Protein AF-0000000072951741 (afdb_homodimer)

Sequence (622 aa):
MVAVLEAPSKGRSLWRRIVASVKRFNRSRIDYARLAWPVEWAIFKKGAWWGILFFIITLLIHNWVHNCVYMLAGQYGVYGPYGRPGNPVVDLLFELFGPGPVDWTPAPGDVILYCTIVMGVLYALRPLLFPFPFRTMNILWRWAVVASLATYARLASFIFTILPGPAEHCSEANFNPPTTAGEVFKRIFVSGGCSDLIFSGHMLYVISVTCALFRYSCNKYLKIFVLLLTILQAFLIVASRSHYSVDVVPNDFRTVGKSISSPGVSDDDEEYPRTVPSSGTAKSGKPRKISSVSTRTSPDWVHEFRRTVYNMVAVLEAPSKGRSLWRRIVASVKRFNRSRIDYARLAWPVEWAIFKKGAWWGILFFIITLLIHNWVHNCVYMLAGQYGVYGPYGRPGNPVVDLLFELFGPGPVDWTPAPGDVILYCTIVMGVLYALRPLLFPFPFRTMNILWRWAVVASLATYARLASFIFTILPGPAEHCSEANFNPPTTAGEVFKRIFVSGGCSDLIFSGHMLYVISVTCALFRYSCNKYLKIFVLLLTILQAFLIVASRSHYSVDVVPNDFRTVGKSISSPGVSDDDEEYPRTVPSSGTAKSGKPRKISSVSTRTSPDWVHEFRRTVYN

Organism: Perkinsus marinus (strain ATCC 50983 / TXsc) (NCBI:txid423536)

Radius of gyration: 31.66 Å; Cα contacts (8 Å, |Δi|>4): 665; chains: 2; bounding box: 160×82×64 Å

Secondary structure (DSSP, 8-state):
---------HHHHHHHHHHHHHHHHHHHHHHHHHHHHHHHHHHIIIIIHHHHHHHHHHHHHHHHHHHHHHHHHHHTTSSSS----S---EEHHHHHH-SGGGTTSHHHHHHHHHHHHHHHHHHHTHHHHS--SS-HHHHHHHHHHHHHHHHHHHHHHHTTEEPPP-SGGGSTTT-----SHHHHHH---SS--SS--SS-HHHHHHHHHHHHHHHH---HHHHHHHHHHHHHHHHHHHHTTSS-HHHHS-SSHHHHHHHHHS-SS-------------S------------------S-HHHHHHHHHHH-/---------HHHHHHHHHHHHHHHHHHHHHHHHHHHHHHHHHHIIIIIHHHHHHHHHHHHHHHHHHHHHHHHHHHTTSS-SS---S---EEHHHHHH-SGGGTTSHHHHHHHHHHHHHHHHHHHTHHHHS--SS-HHHHHHHHHHHHHHHHHHHHHHHTTEEPPP-SGGGSTTT-----SHHHHHH---SS--SS--SS-HHHHHHHHHHHHHHHH---HHHHHHHHHHHHHHHHHHHHTTSS-HHHHS-SSHHHHHHHHHS-SS--------------------------------S-HHHHHHHHHHH-

pLDDT: mean 73.88, std 24.36, range [24.59, 97.0]

Foldseek 3Di:
DPPPPPPPDPVVVVVVVVVVVVVVLVVLQVVLLVVQVVVLVVVCVLPLVVLVVLLVVLLLVLLLLLLVLLQVCVVVQQADPPCPDDQPDDFVLCVVLDLVLQPPLVVVLVVLLVVLVVVLLVVLCCVSRDPFPDHSSVLVSLLSNLLSVVSVVLSVVQSVPFGWAQAPCSHPVNRDGDNDSVCSNPDGDPDRGTRSVAADPSLSSLLSSLLSCVVRPPDPVVNVVSVVSSVSSLSSCVSNSRYGNNRNPPPPRVVSNCSSVPPQPPPPCPVPPPCPPDPPDPPPDDPPPPPDPPSPVPRCVVVVVVVVVVD/DPPPPPPPDPVVVVVVVVVVVVVVLVVLQVVLLVVQVVVLVVVCVLPLVVLVVLLVVLLLVLLLLLLVLLQVCVVVQQADPPPPDDQPDDFVLCVVLDLVLQPPLVVVLVVLLVVLVVVLLVVLCCVSRDPFPDHSSVLVSLLSNLLSVVSVVLSVVQSVPFGWAQAPCSHPVNRDGDNDSVCSNPDGDPDRGTRSVAADPSLSRLLSSLLSCVVRPPDPVVNVVSVVSSVSSLSSCVSNSRYGNNRNPPPPRVVSNCSSVPPQPPPPPPCPPPCPPPPDDPPPPDPPDPPDPPCPVPRCVVVVVVVVVVD

Solvent-accessible surface area (backbone atoms only — not comparable to full-atom values): 34061 Å² total; per-residue (Å²): 137,82,80,75,75,71,68,79,58,69,63,60,52,50,50,50,47,49,53,47,49,51,48,51,51,49,48,54,27,50,52,40,26,64,64,39,42,62,58,40,51,51,48,29,73,73,51,28,47,57,26,44,49,51,25,54,52,42,53,51,51,49,39,37,51,46,32,47,44,25,23,48,36,56,75,69,38,37,51,43,92,37,83,43,39,75,82,51,62,43,40,51,61,48,65,69,59,42,76,73,42,37,79,67,26,50,61,60,33,49,51,51,47,51,49,45,51,49,50,40,51,54,59,38,47,37,36,39,52,40,97,51,100,56,55,34,44,58,48,48,17,53,49,25,43,51,53,32,54,53,48,52,53,31,50,62,22,18,68,34,27,38,45,67,44,70,23,73,64,35,29,59,92,53,54,80,55,48,89,47,72,66,44,23,74,66,52,80,73,92,72,86,78,40,30,70,46,45,42,37,63,68,54,51,52,42,50,53,38,44,42,49,46,56,71,73,47,85,55,64,66,59,46,52,51,46,49,50,51,48,55,49,40,48,52,25,38,34,43,26,27,62,39,56,56,43,25,57,51,69,60,53,47,61,36,55,43,45,60,69,56,48,69,66,77,59,76,62,74,68,72,61,74,76,66,65,77,66,86,66,84,81,73,82,74,78,81,74,78,77,72,79,73,79,72,77,64,66,59,58,62,60,49,49,54,42,43,62,71,68,94,137,81,80,74,77,73,69,79,57,68,64,59,50,50,50,50,46,50,52,48,50,51,47,49,51,49,50,54,26,49,51,40,26,62,65,38,43,61,58,41,51,50,46,28,75,74,52,28,47,59,27,44,49,49,26,53,50,40,53,50,49,49,38,35,50,46,33,47,43,25,23,48,37,56,76,70,41,38,51,41,89,58,74,49,32,76,80,50,60,42,40,52,62,48,65,70,58,43,77,74,43,38,80,66,26,51,60,60,34,48,50,50,46,51,49,46,51,49,51,41,52,53,57,39,48,36,35,40,52,39,96,51,100,54,55,34,40,59,49,47,17,53,50,24,42,50,52,31,54,52,47,51,54,31,49,62,22,18,69,32,27,38,44,67,43,70,24,75,64,37,30,59,92,52,55,79,55,47,90,47,72,67,43,24,72,67,52,79,74,90,70,84,78,44,31,69,48,45,43,36,65,68,53,50,52,41,49,52,37,46,41,49,46,57,71,75,48,85,54,66,65,60,46,52,50,46,49,51,50,47,54,51,38,48,52,26,38,33,40,26,27,62,38,56,54,44,24,57,50,68,60,53,48,62,37,54,41,44,60,69,55,48,68,67,77,59,77,63,74,68,72,60,74,76,66,64,75,65,85,65,84,83,73,82,72,76,81,77,79,79,72,81,73,79,72,75,63,65,59,57,63,61,50,51,54,44,43,61,70,68,91

Structure (mmCIF, N/CA/C/O backbone):
data_AF-0000000072951741-model_v1
#
loop_
_entity.id
_entity.type
_entity.pdbx_description
1 polymer 'Sphingomyelin synthase-like domain-containing protein'
#
loop_
_atom_site.group_PDB
_atom_site.id
_atom_site.type_symbol
_atom_site.label_atom_id
_atom_site.label_alt_id
_atom_site.label_comp_id
_atom_site.label_asym_id
_atom_site.label_entity_id
_atom_site.label_seq_id
_atom_site.pdbx_PDB_ins_code
_atom_site.Cartn_x
_atom_site.Cartn_y
_atom_site.Cartn_z
_atom_site.occupancy
_atom_site.B_iso_or_equiv
_atom_site.auth_seq_id
_atom_site.auth_comp_id
_atom_site.auth_asym_id
_atom_site.auth_atom_id
_atom_site.pdbx_PDB_model_num
ATOM 1 N N . MET A 1 1 ? -80.875 4.742 26.812 1 29.3 1 MET A N 1
ATOM 2 C CA . MET A 1 1 ? -79.938 4.508 25.734 1 29.3 1 MET A CA 1
ATOM 3 C C . MET A 1 1 ? -78.688 5.383 25.906 1 29.3 1 MET A C 1
ATOM 5 O O . MET A 1 1 ? -78.75 6.59 25.656 1 29.3 1 MET A O 1
ATOM 9 N N . VAL A 1 2 ? -77.812 5.125 26.938 1 36.41 2 VAL A N 1
ATOM 10 C CA . VAL A 1 2 ? -76.562 5.738 27.391 1 36.41 2 VAL A CA 1
ATOM 11 C C . VAL A 1 2 ? -75.5 5.594 26.297 1 36.41 2 VAL A C 1
ATOM 13 O O . VAL A 1 2 ? -75.25 4.48 25.844 1 36.41 2 VAL A O 1
ATOM 16 N N . ALA A 1 3 ? -75.375 6.562 25.344 1 37.75 3 ALA A N 1
ATOM 17 C CA . ALA A 1 3 ? -74.25 6.734 24.406 1 37.75 3 ALA A CA 1
ATOM 18 C C . ALA A 1 3 ? -72.938 6.562 25.109 1 37.75 3 ALA A C 1
ATOM 20 O O . ALA A 1 3 ? -72.562 7.316 26.031 1 37.75 3 ALA A O 1
ATOM 21 N N . VAL A 1 4 ? -72.5 5.336 25.359 1 37.53 4 VAL A N 1
ATOM 22 C CA . VAL A 1 4 ? -71.125 4.973 25.703 1 37.53 4 VAL A CA 1
ATOM 23 C C . VAL A 1 4 ? -70.125 5.676 24.766 1 37.53 4 VAL A C 1
ATOM 25 O O . VAL A 1 4 ? -70.125 5.406 23.562 1 37.53 4 VAL A O 1
ATOM 28 N N . LEU A 1 5 ? -69.875 6.984 24.891 1 37.41 5 LEU A N 1
ATOM 29 C CA . LEU A 1 5 ? -68.688 7.66 24.297 1 37.41 5 LEU A CA 1
ATOM 30 C C . LEU A 1 5 ? -67.438 6.801 24.406 1 37.41 5 LEU A C 1
ATOM 32 O O . LEU A 1 5 ? -67 6.5 25.516 1 37.41 5 LEU A O 1
ATOM 36 N N . GLU A 1 6 ? -67.312 5.77 23.578 1 37.78 6 GLU A N 1
ATOM 37 C CA . GLU A 1 6 ? -66.062 5.078 23.438 1 37.78 6 GLU A CA 1
ATOM 38 C C . GLU A 1 6 ? -64.875 6.066 23.406 1 37.78 6 GLU A C 1
ATOM 40 O O . GLU A 1 6 ? -64.875 6.992 22.594 1 37.78 6 GLU A O 1
ATOM 45 N N . ALA A 1 7 ? -64.312 6.359 24.547 1 43.69 7 ALA A N 1
ATOM 46 C CA . ALA A 1 7 ? -63 7.039 24.656 1 43.69 7 ALA A CA 1
ATOM 47 C C . ALA A 1 7 ? -62.031 6.586 23.562 1 43.69 7 ALA A C 1
ATOM 49 O O . ALA A 1 7 ? -61.906 5.387 23.297 1 43.69 7 ALA A O 1
ATOM 50 N N . PRO A 1 8 ? -61.844 7.352 22.469 1 49.41 8 PRO A N 1
ATOM 51 C CA . PRO A 1 8 ? -60.812 6.934 21.5 1 49.41 8 PRO A CA 1
ATOM 52 C C . PRO A 1 8 ? -59.594 6.305 22.172 1 49.41 8 PRO A C 1
ATOM 54 O O . PRO A 1 8 ? -59.156 6.77 23.219 1 49.41 8 PRO A O 1
ATOM 57 N N . SER A 1 9 ? -59.312 5.027 22.078 1 49.53 9 SER A N 1
ATOM 58 C CA . SER A 1 9 ? -58.312 4.18 22.719 1 49.53 9 SER A CA 1
ATOM 59 C C . SER A 1 9 ? -56.938 4.863 22.75 1 49.53 9 SER A C 1
ATOM 61 O O . SER A 1 9 ? -56.562 5.562 21.812 1 49.53 9 SER A O 1
ATOM 63 N N . LYS A 1 10 ? -56.344 5.086 23.938 1 56.22 10 LYS A N 1
ATOM 64 C CA . LYS A 1 10 ? -55.031 5.598 24.344 1 56.22 10 LYS A CA 1
ATOM 65 C C . LYS A 1 10 ? -53.969 5.246 23.312 1 56.22 10 LYS A C 1
ATOM 67 O O . LYS A 1 10 ? -53.031 6.031 23.078 1 56.22 10 LYS A O 1
ATOM 72 N N . GLY A 1 11 ? -54.062 4.125 22.719 1 55.75 11 GLY A N 1
ATOM 73 C CA . GLY A 1 11 ? -53.062 3.68 21.75 1 55.75 11 GLY A CA 1
ATOM 74 C C . GLY A 1 11 ? -53.031 4.523 20.5 1 55.75 11 GLY A C 1
ATOM 75 O O . GLY A 1 11 ? -51.969 4.809 19.953 1 55.75 11 GLY A O 1
ATOM 76 N N . ARG A 1 12 ? -54.281 4.828 20.078 1 62.25 12 ARG A N 1
ATOM 77 C CA . ARG A 1 12 ? -54.406 5.641 18.859 1 62.25 12 ARG A CA 1
ATOM 78 C C . ARG A 1 12 ? -53.812 7.031 19.078 1 62.25 12 ARG A C 1
ATOM 80 O O . ARG A 1 12 ? -53.219 7.609 18.172 1 62.25 12 ARG A O 1
ATOM 87 N N . SER A 1 13 ? -53.844 7.301 20.438 1 70.69 13 SER A N 1
ATOM 88 C CA . SER A 1 13 ? -53.344 8.641 20.734 1 70.69 13 SER A CA 1
ATOM 89 C C . SER A 1 13 ? -51.812 8.672 20.719 1 70.69 13 SER A C 1
ATOM 91 O O . SER A 1 13 ? -51.219 9.609 20.172 1 70.69 13 SER A O 1
ATOM 93 N N . LEU A 1 14 ? -51.25 7.543 21.156 1 75.44 14 LEU A N 1
ATOM 94 C CA . LEU A 1 14 ? -49.781 7.496 21.172 1 75.44 14 LEU A CA 1
ATOM 95 C C . LEU A 1 14 ? -49.25 7.414 19.75 1 75.44 14 LEU A C 1
ATOM 97 O O . LEU A 1 14 ? -48.25 8.078 19.422 1 75.44 14 LEU A O 1
ATOM 101 N N . TRP A 1 15 ? -49.875 6.547 19 1 80.31 15 TRP A N 1
ATOM 102 C CA . TRP A 1 15 ? -49.469 6.395 17.609 1 80.31 15 TRP A CA 1
ATOM 103 C C . TRP A 1 15 ? -49.625 7.715 16.859 1 80.31 15 TRP A C 1
ATOM 105 O O . TRP A 1 15 ? -48.719 8.094 16.094 1 80.31 15 TRP A O 1
ATOM 115 N N . ARG A 1 16 ? -50.75 8.352 17.078 1 76.69 16 ARG A N 1
ATOM 116 C CA . ARG A 1 16 ? -50.969 9.648 16.438 1 76.69 16 ARG A CA 1
ATOM 117 C C . ARG A 1 16 ? -49.906 10.648 16.875 1 76.69 16 ARG A C 1
ATOM 119 O O . ARG A 1 16 ? -49.438 11.461 16.078 1 76.69 16 ARG A O 1
ATOM 126 N N . ARG A 1 17 ? -49.5 10.5 18.125 1 78.25 17 ARG A N 1
ATOM 127 C CA . ARG A 1 17 ? -48.469 11.391 18.625 1 78.25 17 ARG A CA 1
ATOM 128 C C . ARG A 1 17 ? -47.125 11.07 18 1 78.25 17 ARG A C 1
ATOM 130 O O . ARG A 1 17 ? -46.375 11.977 17.641 1 78.25 17 ARG A O 1
ATOM 137 N N . ILE A 1 18 ? -46.844 9.773 17.875 1 79.06 18 ILE A N 1
ATOM 138 C CA . ILE A 1 18 ? -45.594 9.352 17.25 1 79.06 18 ILE A CA 1
ATOM 139 C C . ILE A 1 18 ? -45.562 9.789 15.789 1 79.06 18 ILE A C 1
ATOM 141 O O . ILE A 1 18 ? -44.562 10.336 15.312 1 79.06 18 ILE A O 1
ATOM 145 N N . VAL A 1 19 ? -46.656 9.508 15.148 1 79.69 19 VAL A N 1
ATOM 146 C CA . VAL A 1 19 ? -46.75 9.883 13.742 1 79.69 19 VAL A CA 1
ATOM 147 C C . VAL A 1 19 ? -46.594 11.398 13.602 1 79.69 19 VAL A C 1
ATOM 149 O O . VAL A 1 19 ? -45.938 11.883 12.695 1 79.69 19 VAL A O 1
ATOM 152 N N . ALA A 1 20 ? -47.219 12.117 14.492 1 76.81 20 ALA A N 1
ATOM 153 C CA . ALA A 1 20 ? -47.125 13.57 14.461 1 76.81 20 ALA A CA 1
ATOM 154 C C . ALA A 1 20 ? -45.719 14.031 14.727 1 76.81 20 ALA A C 1
ATOM 156 O O . ALA A 1 20 ? -45.219 14.984 14.102 1 76.81 20 ALA A O 1
ATOM 157 N N . SER A 1 21 ? -45.062 13.445 15.625 1 75 21 SER A N 1
ATOM 158 C CA . SER A 1 21 ? -43.688 13.773 15.945 1 75 21 SER A CA 1
ATOM 159 C C . SER A 1 21 ? -42.75 13.508 14.758 1 75 21 SER A C 1
ATOM 161 O O . SER A 1 21 ? -41.875 14.312 14.445 1 75 21 SER A O 1
ATOM 163 N N . VAL A 1 22 ? -42.938 12.398 14.133 1 75.88 22 VAL A N 1
ATOM 164 C CA . VAL A 1 22 ? -42.156 12.023 12.953 1 75.88 22 VAL A CA 1
ATOM 165 C C . VAL A 1 22 ? -42.438 13.016 11.82 1 75.88 22 VAL A C 1
ATOM 167 O O . VAL A 1 22 ? -41.5 13.422 11.125 1 75.88 22 VAL A O 1
ATOM 170 N N . LYS A 1 23 ? -43.625 13.336 11.734 1 73.5 23 LYS A N 1
ATOM 171 C CA . LYS A 1 23 ? -43.969 14.297 10.695 1 73.5 23 LYS A CA 1
ATOM 172 C C . LYS A 1 23 ? -43.344 15.656 10.969 1 73.5 23 LYS A C 1
ATOM 174 O O . LYS A 1 23 ? -42.844 16.312 10.047 1 73.5 23 LYS A O 1
ATOM 179 N N . ARG A 1 24 ? -43.438 16.094 12.188 1 73.56 24 ARG A N 1
ATOM 180 C CA . ARG A 1 24 ? -42.812 17.359 12.555 1 73.56 24 ARG A CA 1
ATOM 181 C C . ARG A 1 24 ? -41.312 17.281 12.344 1 73.56 24 ARG A C 1
ATOM 183 O O . ARG A 1 24 ? -40.688 18.234 11.836 1 73.56 24 ARG A O 1
ATOM 190 N N . PHE A 1 25 ? -40.75 16.203 12.773 1 73.19 25 PHE A N 1
ATOM 191 C CA . PHE A 1 25 ? -39.312 15.977 12.586 1 73.19 25 PHE A CA 1
ATOM 192 C C . PHE A 1 25 ? -38.969 16.047 11.102 1 73.19 25 PHE A C 1
ATOM 194 O O . PHE A 1 25 ? -38 16.719 10.719 1 73.19 25 PHE A O 1
ATOM 201 N N . ASN A 1 26 ? -39.719 15.391 10.383 1 76.56 26 ASN A N 1
ATOM 202 C CA . ASN A 1 26 ? -39.469 15.352 8.945 1 76.56 26 ASN A CA 1
ATOM 203 C C . ASN A 1 26 ? -39.625 16.734 8.305 1 76.56 26 ASN A C 1
ATOM 205 O O . ASN A 1 26 ? -38.875 17.109 7.43 1 76.56 26 ASN A O 1
ATOM 209 N N . ARG A 1 27 ? -40.656 17.406 8.812 1 74.56 27 ARG A N 1
ATOM 210 C CA . ARG A 1 27 ? -40.906 18.75 8.273 1 74.56 27 ARG A CA 1
ATOM 211 C C . ARG A 1 27 ? -39.75 19.688 8.625 1 74.56 27 ARG A C 1
ATOM 213 O O . ARG A 1 27 ? -39.312 20.484 7.789 1 74.56 27 ARG A O 1
ATOM 220 N N . SER A 1 28 ? -39.312 19.609 9.812 1 81.81 28 SER A N 1
ATOM 221 C CA . SER A 1 28 ? -38.188 20.453 10.242 1 81.81 28 SER A CA 1
ATOM 222 C C . SER A 1 28 ? -36.938 20.125 9.438 1 81.81 28 SER A C 1
ATOM 224 O O . SER A 1 28 ? -36.188 21.031 9.07 1 81.81 28 SER A O 1
ATOM 226 N N . ARG A 1 29 ? -36.812 18.859 9.102 1 83 29 ARG A N 1
ATOM 227 C CA . ARG A 1 29 ? -35.625 18.453 8.336 1 83 29 ARG A CA 1
ATOM 228 C C . ARG A 1 29 ? -35.719 18.906 6.887 1 83 29 ARG A C 1
ATOM 230 O O . ARG A 1 29 ? -34.719 19.328 6.293 1 83 29 ARG A O 1
ATOM 237 N N . ILE A 1 30 ? -36.875 18.859 6.426 1 83.62 30 ILE A N 1
ATOM 238 C CA . ILE A 1 30 ? -37.094 19.297 5.047 1 83.62 30 ILE A CA 1
ATOM 239 C C . ILE A 1 30 ? -36.844 20.797 4.938 1 83.62 30 ILE A C 1
ATOM 241 O O . ILE A 1 30 ? -36.25 21.266 3.963 1 83.62 30 ILE A O 1
ATOM 245 N N . ASP A 1 31 ? -37.312 21.484 5.945 1 84.56 31 ASP A N 1
ATOM 246 C CA . ASP A 1 31 ? -37.062 22.922 5.961 1 84.56 31 ASP A CA 1
ATOM 247 C C . ASP A 1 31 ? -35.562 23.234 6.043 1 84.56 31 ASP A C 1
ATOM 249 O O . ASP A 1 31 ? -35.094 24.141 5.355 1 84.56 31 ASP A O 1
ATOM 253 N N . TYR A 1 32 ? -34.969 22.531 6.859 1 86.31 32 TYR A N 1
ATOM 254 C CA . TYR A 1 32 ? -33.531 22.734 6.965 1 86.31 32 TYR A CA 1
ATOM 255 C C . TYR A 1 32 ? -32.844 22.438 5.645 1 86.31 32 TYR A C 1
ATOM 257 O O . TYR A 1 32 ? -31.938 23.156 5.227 1 86.31 32 TYR A O 1
ATOM 265 N N . ALA A 1 33 ? -33.281 21.391 5.012 1 87.94 33 ALA A N 1
ATOM 266 C CA . ALA A 1 33 ? -32.688 21 3.734 1 87.94 33 ALA A CA 1
ATOM 267 C C . ALA A 1 33 ? -32.875 22.078 2.68 1 87.94 33 ALA A C 1
ATOM 269 O O . ALA A 1 33 ? -32 22.312 1.851 1 87.94 33 ALA A O 1
ATOM 270 N N . ARG A 1 34 ? -33.969 22.672 2.717 1 87.44 34 ARG A N 1
ATOM 271 C CA . ARG A 1 34 ? -34.281 23.75 1.771 1 87.44 34 ARG A CA 1
ATOM 272 C C . ARG A 1 34 ? -33.344 24.938 1.992 1 87.44 34 ARG A C 1
ATOM 274 O O . ARG A 1 34 ? -32.938 25.609 1.036 1 87.44 34 ARG A O 1
ATOM 281 N N . LEU A 1 35 ? -33.031 25.125 3.203 1 87.31 35 LEU A N 1
ATOM 282 C CA . LEU A 1 35 ? -32.156 26.234 3.547 1 87.31 35 LEU A CA 1
ATOM 283 C C . LEU A 1 35 ? -30.703 25.891 3.209 1 87.31 35 LEU A C 1
ATOM 285 O O . LEU A 1 35 ? -29.953 26.75 2.77 1 87.31 35 LEU A O 1
ATOM 289 N N . ALA A 1 36 ? -30.359 24.688 3.387 1 89.12 36 ALA A N 1
ATOM 290 C CA . ALA A 1 36 ? -28.969 24.266 3.221 1 89.12 36 ALA A CA 1
ATOM 291 C C . ALA A 1 36 ? -28.641 24.016 1.751 1 89.12 36 ALA A C 1
ATOM 293 O O . ALA A 1 36 ? -27.484 24.156 1.33 1 89.12 36 ALA A O 1
ATOM 294 N N . TRP A 1 37 ? -29.625 23.688 0.976 1 89.81 37 TRP A N 1
ATOM 295 C CA . TRP A 1 37 ? -29.438 23.219 -0.392 1 89.81 37 TRP A CA 1
ATOM 296 C C . TRP A 1 37 ? -28.781 24.297 -1.249 1 89.81 37 TRP A C 1
ATOM 298 O O . TRP A 1 37 ? -27.844 24.016 -2.006 1 89.81 37 TRP A O 1
ATOM 308 N N . PRO A 1 38 ? -29.203 25.531 -1.148 1 89.38 38 PRO A N 1
ATOM 309 C CA . PRO A 1 38 ? -28.578 26.547 -1.99 1 89.38 38 PRO A CA 1
ATOM 310 C C . PRO A 1 38 ? -27.078 26.672 -1.727 1 89.38 38 PRO A C 1
ATOM 312 O O . PRO A 1 38 ? -26.297 26.891 -2.658 1 89.38 38 PRO A O 1
ATOM 315 N N . VAL A 1 39 ? -26.703 26.562 -0.553 1 89.56 39 VAL A N 1
ATOM 316 C CA . VAL A 1 39 ? -25.297 26.641 -0.203 1 89.56 39 VAL A CA 1
ATOM 317 C C . VAL A 1 39 ? -24.562 25.422 -0.761 1 89.56 39 VAL A C 1
ATOM 319 O O . VAL A 1 39 ? -23.484 25.562 -1.362 1 89.56 39 VAL A O 1
ATOM 322 N N . GLU A 1 40 ? -25.141 24.25 -0.626 1 92.19 40 GLU A N 1
ATOM 323 C CA . GLU A 1 40 ? -24.547 23.031 -1.144 1 92.19 40 GLU A CA 1
ATOM 324 C C . GLU A 1 40 ? -24.438 23.062 -2.664 1 92.19 40 GLU A C 1
ATOM 326 O O . GLU A 1 40 ? -23.422 22.641 -3.227 1 92.19 40 GLU A O 1
ATOM 331 N N . TRP A 1 41 ? -25.438 23.594 -3.262 1 92.62 41 TRP A N 1
ATOM 332 C CA . TRP A 1 41 ? -25.438 23.703 -4.715 1 92.62 41 TRP A CA 1
ATOM 333 C C . TRP A 1 41 ? -24.375 24.672 -5.191 1 92.62 41 TRP A C 1
ATOM 335 O O . TRP A 1 41 ? -23.719 24.438 -6.207 1 92.62 41 TRP A O 1
ATOM 345 N N . ALA A 1 42 ? -24.188 25.719 -4.469 1 91.19 42 ALA A N 1
ATOM 346 C CA . ALA A 1 42 ? -23.141 26.688 -4.789 1 91.19 42 ALA A CA 1
ATOM 347 C C . ALA A 1 42 ? -21.766 26.047 -4.68 1 91.19 42 ALA A C 1
ATOM 349 O O . ALA A 1 42 ? -20.906 26.266 -5.539 1 91.19 42 ALA A O 1
ATOM 350 N N . ILE A 1 43 ? -21.625 25.266 -3.643 1 91 43 ILE A N 1
ATOM 351 C CA . ILE A 1 43 ? -20.359 24.578 -3.441 1 91 43 ILE A CA 1
ATOM 352 C C . ILE A 1 43 ? -20.141 23.562 -4.562 1 91 43 ILE A C 1
ATOM 354 O O . ILE A 1 43 ? -19.031 23.438 -5.086 1 91 43 ILE A O 1
ATOM 358 N N . PHE A 1 44 ? -21.172 22.891 -4.949 1 92.25 44 PHE A N 1
ATOM 359 C CA . PHE A 1 44 ? -21.109 21.938 -6.047 1 92.25 44 PHE A CA 1
ATOM 360 C C . PHE A 1 44 ? -20.656 22.625 -7.332 1 92.25 44 PHE A C 1
ATOM 362 O O . PHE A 1 44 ? -19.719 22.156 -7.992 1 92.25 44 PHE A O 1
ATOM 369 N N . LYS A 1 45 ? -21.188 23.75 -7.641 1 92.5 45 LYS A N 1
ATOM 370 C CA . LYS A 1 45 ? -20.891 24.469 -8.883 1 92.5 45 LYS A CA 1
ATOM 371 C C . LYS A 1 45 ? -19.5 25.078 -8.844 1 92.5 45 LYS A C 1
ATOM 373 O O . LYS A 1 45 ? -18.859 25.219 -9.891 1 92.5 45 LYS A O 1
ATOM 378 N N . LYS A 1 46 ? -19.078 25.406 -7.723 1 88.62 46 LYS A N 1
ATOM 379 C CA . LYS A 1 46 ? -17.797 26.094 -7.594 1 88.62 46 LYS A CA 1
ATOM 380 C C . LYS A 1 46 ? -16.625 25.125 -7.773 1 88.62 46 LYS A C 1
ATOM 382 O O . LYS A 1 46 ? -15.523 25.531 -8.133 1 88.62 46 LYS A O 1
ATOM 387 N N . GLY A 1 47 ? -16.922 23.75 -7.574 1 88.25 47 GLY A N 1
ATOM 388 C CA . GLY A 1 47 ? -15.766 22.891 -7.793 1 88.25 47 GLY A CA 1
ATOM 389 C C . GLY A 1 47 ? -15.984 21.469 -7.332 1 88.25 47 GLY A C 1
ATOM 390 O O . GLY A 1 47 ? -15.273 20.562 -7.754 1 88.25 47 GLY A O 1
ATOM 391 N N . ALA A 1 48 ? -16.922 21.297 -6.555 1 88.38 48 ALA A N 1
ATOM 392 C CA . ALA A 1 48 ? -17.125 19.953 -6.004 1 88.38 48 ALA A CA 1
ATOM 393 C C . ALA A 1 48 ? -17.531 18.969 -7.094 1 88.38 48 ALA A C 1
ATOM 395 O O . ALA A 1 48 ? -17.281 17.766 -6.977 1 88.38 48 ALA A O 1
ATOM 396 N N . TRP A 1 49 ? -18.078 19.469 -8.156 1 92.19 49 TRP A N 1
ATOM 397 C CA . TRP A 1 49 ? -18.578 18.609 -9.211 1 92.19 49 TRP A CA 1
ATOM 398 C C . TRP A 1 49 ? -17.453 17.828 -9.867 1 92.19 49 TRP A C 1
ATOM 400 O O . TRP A 1 49 ? -17.641 16.688 -10.305 1 92.19 49 TRP A O 1
ATOM 410 N N . TRP A 1 50 ? -16.297 18.344 -10.047 1 92.88 50 TRP A N 1
ATOM 411 C CA . TRP A 1 50 ? -15.227 17.656 -10.766 1 92.88 50 TRP A CA 1
ATOM 412 C C . TRP A 1 50 ? -14.758 16.422 -9.992 1 92.88 50 TRP A C 1
ATOM 414 O O . TRP A 1 50 ? -14.43 15.398 -10.594 1 92.88 50 TRP A O 1
ATOM 424 N N . GLY A 1 51 ? -14.734 16.547 -8.641 1 91.12 51 GLY A N 1
ATOM 425 C CA . GLY A 1 51 ? -14.375 15.383 -7.844 1 91.12 51 GLY A CA 1
ATOM 426 C C . GLY A 1 51 ? -15.367 14.242 -7.984 1 91.12 51 GLY A C 1
ATOM 427 O O . GLY A 1 51 ? -14.969 13.078 -8.094 1 91.12 51 GLY A O 1
ATOM 428 N N . ILE A 1 52 ? -16.578 14.602 -8.055 1 93.5 52 ILE A N 1
ATOM 429 C CA . ILE A 1 52 ? -17.625 13.602 -8.188 1 93.5 52 ILE A CA 1
ATOM 430 C C . ILE A 1 52 ? -17.578 12.977 -9.578 1 93.5 52 ILE A C 1
ATOM 432 O O . ILE A 1 52 ? -17.672 11.758 -9.727 1 93.5 52 ILE A O 1
ATOM 436 N N . LEU A 1 53 ? -17.406 13.797 -10.562 1 95.12 53 LEU A N 1
ATOM 437 C CA . LEU A 1 53 ? -17.266 13.297 -11.922 1 95.12 53 LEU A CA 1
ATOM 438 C C . LEU A 1 53 ? -16.031 12.398 -12.047 1 95.12 53 LEU A C 1
ATOM 440 O O . LEU A 1 53 ? -16.094 11.359 -12.703 1 95.12 53 LEU A O 1
ATOM 444 N N . PHE A 1 54 ? -14.93 12.828 -11.484 1 94.56 54 PHE A N 1
ATOM 445 C CA . PHE A 1 54 ? -13.703 12.047 -11.469 1 94.56 54 PHE A CA 1
ATOM 446 C C . PHE A 1 54 ? -13.953 10.648 -10.922 1 94.56 54 PHE A C 1
ATOM 448 O O . PHE A 1 54 ? -13.453 9.656 -11.461 1 94.56 54 PHE A O 1
ATOM 455 N N . PHE A 1 55 ? -14.773 10.586 -9.953 1 95.69 55 PHE A N 1
ATOM 456 C CA . PHE A 1 55 ? -15.07 9.305 -9.32 1 95.69 55 PHE A CA 1
ATOM 457 C C . PHE A 1 55 ? -15.93 8.438 -10.242 1 95.69 55 PHE A C 1
ATOM 459 O O . PHE A 1 55 ? -15.68 7.242 -10.391 1 95.69 55 PHE A O 1
ATOM 466 N N . ILE A 1 56 ? -16.891 9.023 -10.844 1 96 56 ILE A N 1
ATOM 467 C CA . ILE A 1 56 ? -17.766 8.289 -11.75 1 96 56 ILE A CA 1
ATOM 468 C C . ILE A 1 56 ? -16.953 7.738 -12.922 1 96 56 ILE A C 1
ATOM 470 O O . ILE A 1 56 ? -17.094 6.574 -13.297 1 96 56 ILE A O 1
ATOM 474 N N . ILE A 1 57 ? -16.078 8.484 -13.461 1 96.44 57 ILE A N 1
ATOM 475 C CA . ILE A 1 57 ? -15.219 8.047 -14.555 1 96.44 57 ILE A CA 1
ATOM 476 C C . ILE A 1 57 ? -14.305 6.926 -14.07 1 96.44 57 ILE A C 1
ATOM 478 O O . ILE A 1 57 ? -14.062 5.953 -14.797 1 96.44 57 ILE A O 1
ATOM 482 N N . THR A 1 58 ? -13.82 7.098 -12.859 1 95.56 58 THR A N 1
ATOM 483 C CA . THR A 1 58 ? -12.938 6.094 -12.273 1 95.56 58 THR A CA 1
ATOM 484 C C . THR A 1 58 ? -13.648 4.75 -12.164 1 95.56 58 THR A C 1
ATOM 486 O O . THR A 1 58 ? -13.062 3.703 -12.43 1 95.56 58 THR A O 1
ATOM 489 N N . LEU A 1 59 ? -14.961 4.805 -11.805 1 94.12 59 LEU A N 1
ATOM 490 C CA . LEU A 1 59 ? -15.727 3.57 -11.68 1 94.12 59 LEU A CA 1
ATOM 491 C C . LEU A 1 59 ? -15.875 2.887 -13.039 1 94.12 59 LEU A C 1
ATOM 493 O O . LEU A 1 59 ? -15.797 1.659 -13.133 1 94.12 59 LEU A O 1
ATOM 497 N N . LEU A 1 60 ? -16.031 3.678 -14.008 1 93.69 60 LEU A N 1
ATOM 498 C CA . LEU A 1 60 ? -16.141 3.137 -15.359 1 93.69 60 LEU A CA 1
ATOM 499 C C . LEU A 1 60 ? -14.828 2.521 -15.82 1 93.69 60 LEU A C 1
ATOM 501 O O . LEU A 1 60 ? -14.805 1.396 -16.328 1 93.69 60 LEU A O 1
ATOM 505 N N . ILE A 1 61 ? -13.781 3.236 -15.625 1 94.31 61 ILE A N 1
ATOM 506 C CA . ILE A 1 61 ? -12.461 2.75 -16 1 94.31 61 ILE A CA 1
ATOM 507 C C . ILE A 1 61 ? -12.133 1.48 -15.227 1 94.31 61 ILE A C 1
ATOM 509 O O . ILE A 1 61 ? -11.57 0.531 -15.781 1 94.31 61 ILE A O 1
ATOM 513 N N . HIS A 1 62 ? -12.484 1.513 -14 1 93.69 62 HIS A N 1
ATOM 514 C CA . HIS A 1 62 ? -12.258 0.345 -13.156 1 93.69 62 HIS A CA 1
ATOM 515 C C . HIS A 1 62 ? -12.953 -0.889 -13.727 1 93.69 62 HIS A C 1
ATOM 517 O O . HIS A 1 62 ? -12.352 -1.964 -13.797 1 93.69 62 HIS A O 1
ATOM 523 N N . ASN A 1 63 ? -14.156 -0.691 -14.102 1 92.75 63 ASN A N 1
ATOM 524 C CA . ASN A 1 63 ? -14.906 -1.799 -14.688 1 92.75 63 ASN A CA 1
ATOM 525 C C . ASN A 1 63 ? -14.266 -2.287 -15.984 1 92.75 63 ASN A C 1
ATOM 527 O O . ASN A 1 63 ? -14.133 -3.492 -16.203 1 92.75 63 ASN A O 1
ATOM 531 N N . TRP A 1 64 ? -13.891 -1.381 -16.766 1 92.75 64 TRP A N 1
ATOM 532 C CA . TRP A 1 64 ? -13.297 -1.737 -18.047 1 92.75 64 TRP A CA 1
ATOM 533 C C . TRP A 1 64 ? -11.969 -2.465 -17.859 1 92.75 64 TRP A C 1
ATOM 535 O O . TRP A 1 64 ? -11.703 -3.479 -18.5 1 92.75 64 TRP A O 1
ATOM 545 N N . VAL A 1 65 ? -11.172 -1.973 -16.953 1 92.12 65 VAL A N 1
ATOM 546 C CA . VAL A 1 65 ? -9.867 -2.58 -16.719 1 92.12 65 VAL A CA 1
ATOM 547 C C . VAL A 1 65 ? -10.047 -3.961 -16.094 1 92.12 65 VAL A C 1
ATOM 549 O O . VAL A 1 65 ? -9.32 -4.902 -16.422 1 92.12 65 VAL A O 1
ATOM 552 N N . HIS A 1 66 ? -10.938 -4.082 -15.25 1 91.19 66 HIS A N 1
ATOM 553 C CA . HIS A 1 66 ? -11.266 -5.379 -14.672 1 91.19 66 HIS A CA 1
ATOM 554 C C . HIS A 1 66 ? -11.625 -6.391 -15.75 1 91.19 66 HIS A C 1
ATOM 556 O O . HIS A 1 66 ? -11.125 -7.52 -15.742 1 91.19 66 HIS A O 1
ATOM 562 N N . ASN A 1 67 ? -12.453 -6.012 -16.641 1 91.31 67 ASN A N 1
ATOM 563 C CA . ASN A 1 67 ? -12.852 -6.887 -17.734 1 91.31 67 ASN A CA 1
ATOM 564 C C . ASN A 1 67 ? -11.672 -7.238 -18.641 1 91.31 67 ASN A C 1
ATOM 566 O O . ASN A 1 67 ? -11.578 -8.359 -19.141 1 91.31 67 ASN A O 1
ATOM 570 N N . CYS A 1 68 ? -10.844 -6.285 -18.812 1 91.06 68 CYS A N 1
ATOM 571 C CA . CYS A 1 68 ? -9.656 -6.52 -19.625 1 91.06 68 CYS A CA 1
ATOM 572 C C . CYS A 1 68 ? -8.758 -7.57 -18.984 1 91.06 68 CYS A C 1
ATOM 574 O O . CYS A 1 68 ? -8.289 -8.492 -19.656 1 91.06 68 CYS A O 1
ATOM 576 N N . VAL A 1 69 ? -8.578 -7.438 -17.703 1 90.94 69 VAL A N 1
ATOM 577 C CA . VAL A 1 69 ? -7.727 -8.375 -16.984 1 90.94 69 VAL A CA 1
ATOM 578 C C . VAL A 1 69 ? -8.375 -9.758 -16.984 1 90.94 69 VAL A C 1
ATOM 580 O O . VAL A 1 69 ? -7.691 -10.773 -17.109 1 90.94 69 VAL A O 1
ATOM 583 N N . TYR A 1 70 ? -9.664 -9.75 -16.781 1 89.25 70 TYR A N 1
ATOM 584 C CA . TYR A 1 70 ? -10.422 -10.992 -16.844 1 89.25 70 TYR A CA 1
ATOM 585 C C . TYR A 1 70 ? -10.227 -11.68 -18.203 1 89.25 70 TYR A C 1
ATOM 587 O O . TYR A 1 70 ? -10.023 -12.891 -18.266 1 89.25 70 TYR A O 1
ATOM 595 N N . MET A 1 71 ? -10.258 -10.953 -19.234 1 89.12 71 MET A N 1
ATOM 596 C CA . MET A 1 71 ? -10.039 -11.461 -20.594 1 89.12 71 MET A CA 1
ATOM 597 C C . MET A 1 71 ? -8.602 -11.961 -20.766 1 89.12 71 MET A C 1
ATOM 599 O O . MET A 1 71 ? -8.383 -13.047 -21.297 1 89.12 71 MET A O 1
ATOM 603 N N . LEU A 1 72 ? -7.656 -11.188 -20.328 1 88.25 72 LEU A N 1
ATOM 604 C CA . LEU A 1 72 ? -6.25 -11.562 -20.438 1 88.25 72 LEU A CA 1
ATOM 605 C C . LEU A 1 72 ? -5.961 -12.836 -19.641 1 88.25 72 LEU A C 1
ATOM 607 O O . LEU A 1 72 ? -5.152 -13.664 -20.062 1 88.25 72 LEU A O 1
ATOM 611 N N . ALA A 1 73 ? -6.574 -12.984 -18.469 1 86.94 73 ALA A N 1
ATOM 612 C CA . ALA A 1 73 ? -6.418 -14.203 -17.672 1 86.94 73 ALA A CA 1
ATOM 613 C C . ALA A 1 73 ? -6.848 -15.43 -18.469 1 86.94 73 ALA A C 1
ATOM 615 O O . ALA A 1 73 ? -6.234 -16.5 -18.359 1 86.94 73 ALA A O 1
ATOM 616 N N . GLY A 1 74 ? -7.891 -15.242 -19.188 1 83.5 74 GLY A N 1
ATOM 617 C CA . GLY A 1 74 ? -8.32 -16.328 -20.062 1 83.5 74 GLY A CA 1
ATOM 618 C C . GLY A 1 74 ? -7.348 -16.594 -21.203 1 83.5 74 GLY A C 1
ATOM 619 O O . GLY A 1 74 ? -7.039 -17.75 -21.484 1 83.5 74 GLY A O 1
ATOM 620 N N . GLN A 1 75 ? -6.867 -15.609 -21.797 1 84.44 75 GLN A N 1
ATOM 621 C CA . GLN A 1 75 ? -5.957 -15.742 -22.922 1 84.44 75 GLN A CA 1
ATOM 622 C C . GLN A 1 75 ? -4.645 -16.391 -22.5 1 84.44 75 GLN A C 1
ATOM 624 O O . GLN A 1 75 ? -4.051 -17.156 -23.266 1 84.44 75 GLN A O 1
ATOM 629 N N . TYR A 1 76 ? -4.211 -16.094 -21.297 1 84 76 TYR A N 1
ATOM 630 C CA . TYR A 1 76 ? -2.934 -16.625 -20.828 1 84 76 TYR A CA 1
ATOM 631 C C . TYR A 1 76 ? -3.127 -17.938 -20.094 1 84 76 TYR A C 1
ATOM 633 O O . TYR A 1 76 ? -2.162 -18.531 -19.594 1 84 76 TYR A O 1
ATOM 641 N N . GLY A 1 77 ? -4.332 -18.344 -19.938 1 80.88 77 GLY A N 1
ATOM 642 C CA . GLY A 1 77 ? -4.609 -19.641 -19.328 1 80.88 77 GLY A CA 1
ATOM 643 C C . GLY A 1 77 ? -4.324 -19.672 -17.828 1 80.88 77 GLY A C 1
ATOM 644 O O . GLY A 1 77 ? -3.777 -20.656 -17.328 1 80.88 77 GLY A O 1
ATOM 645 N N . VAL A 1 78 ? -4.633 -18.594 -17.172 1 80.88 78 VAL A N 1
ATOM 646 C CA . VAL A 1 78 ? -4.375 -18.469 -15.734 1 80.88 78 VAL A CA 1
ATOM 647 C C . VAL A 1 78 ? -5.211 -19.5 -14.977 1 80.88 78 VAL A C 1
ATOM 649 O O . VAL A 1 78 ? -4.762 -20.047 -13.969 1 80.88 78 VAL A O 1
ATOM 652 N N . TYR A 1 79 ? -6.516 -19.828 -15.383 1 77.69 79 TYR A N 1
ATOM 653 C CA . TYR A 1 79 ? -7.434 -20.719 -14.672 1 77.69 79 TYR A CA 1
ATOM 654 C C . TYR A 1 79 ? -7.574 -22.047 -15.391 1 77.69 79 TYR A C 1
ATOM 656 O O . TYR A 1 79 ? -8.453 -22.844 -15.062 1 77.69 79 TYR A O 1
ATOM 664 N N . GLY A 1 80 ? -7.039 -22.641 -16.297 1 64.12 80 GLY A N 1
ATOM 665 C CA . GLY A 1 80 ? -7.156 -23.875 -17.062 1 64.12 80 GLY A CA 1
ATOM 666 C C . GLY A 1 80 ? -7.434 -23.625 -18.531 1 64.12 80 GLY A C 1
ATOM 667 O O . GLY A 1 80 ? -7.57 -22.484 -18.969 1 64.12 80 GLY A O 1
ATOM 668 N N . PRO A 1 81 ? -7.828 -25.062 -19.703 1 52.56 81 PRO A N 1
ATOM 669 C CA . PRO A 1 81 ? -7.672 -26.469 -19.281 1 52.56 81 PRO A CA 1
ATOM 670 C C . PRO A 1 81 ? -6.316 -26.734 -18.641 1 52.56 81 PRO A C 1
ATOM 672 O O . PRO A 1 81 ? -5.34 -27.016 -19.344 1 52.56 81 PRO A O 1
ATOM 675 N N . TYR A 1 82 ? -5.934 -25.797 -18.281 1 40.53 82 TYR A N 1
ATOM 676 C CA . TYR A 1 82 ? -4.496 -25.812 -18.031 1 40.53 82 TYR A CA 1
ATOM 677 C C . TYR A 1 82 ? -4.059 -27.156 -17.453 1 40.53 82 TYR A C 1
ATOM 679 O O . TYR A 1 82 ? -4.707 -27.688 -16.562 1 40.53 82 TYR A O 1
ATOM 687 N N . GLY A 1 83 ? -4.012 -28.156 -18.328 1 37.38 83 GLY A N 1
ATOM 688 C CA . GLY A 1 83 ? -3.088 -29.094 -17.719 1 37.38 83 GLY A CA 1
ATOM 689 C C . GLY A 1 83 ? -2.416 -28.547 -16.469 1 37.38 83 GLY A C 1
ATOM 690 O O . GLY A 1 83 ? -1.375 -29.047 -16.047 1 37.38 83 GLY A O 1
ATOM 691 N N . ARG A 1 84 ? -2.215 -27.266 -16.484 1 39.09 84 ARG A N 1
ATOM 692 C CA . ARG A 1 84 ? -1.332 -26.688 -15.484 1 39.09 84 ARG A CA 1
ATOM 693 C C . ARG A 1 84 ? -1.876 -26.922 -14.078 1 39.09 84 ARG A C 1
ATOM 695 O O . ARG A 1 84 ? -3.088 -26.859 -13.859 1 39.09 84 ARG A O 1
ATOM 702 N N . PRO A 1 85 ? -1.168 -27.531 -13.383 1 39.5 85 PRO A N 1
ATOM 703 C CA . PRO A 1 85 ? -1.492 -27.891 -12 1 39.5 85 PRO A CA 1
ATOM 704 C C . PRO A 1 85 ? -2.18 -26.766 -11.234 1 39.5 85 PRO A C 1
ATOM 706 O O . PRO A 1 85 ? -2.109 -25.609 -11.648 1 39.5 85 PRO A O 1
ATOM 709 N N . GLY A 1 86 ? -2.83 -27.031 -10 1 49.66 86 GLY A N 1
ATOM 710 C CA . GLY A 1 86 ? -3.385 -26.453 -8.797 1 49.66 86 GLY A CA 1
ATOM 711 C C . GLY A 1 86 ? -2.768 -25.109 -8.438 1 49.66 86 GLY A C 1
ATOM 712 O O . GLY A 1 86 ? -1.686 -24.766 -8.93 1 49.66 86 GLY A O 1
ATOM 713 N N . ASN A 1 87 ? -3.662 -23.938 -8.156 1 59.12 87 ASN A N 1
ATOM 714 C CA . ASN A 1 87 ? -3.238 -22.641 -7.637 1 59.12 87 ASN A CA 1
ATOM 715 C C . ASN A 1 87 ? -2.08 -22.781 -6.652 1 59.12 87 ASN A C 1
ATOM 717 O O . ASN A 1 87 ? -2.244 -23.344 -5.57 1 59.12 87 ASN A O 1
ATOM 721 N N . PRO A 1 88 ? -0.755 -22.391 -7.219 1 69.44 88 PRO A N 1
ATOM 722 C CA . PRO A 1 88 ? 0.381 -22.562 -6.309 1 69.44 88 PRO A CA 1
ATOM 723 C C . PRO A 1 88 ? 0.4 -21.516 -5.195 1 69.44 88 PRO A C 1
ATOM 725 O O . PRO A 1 88 ? 1.251 -21.578 -4.305 1 69.44 88 PRO A O 1
ATOM 728 N N . VAL A 1 89 ? -0.588 -20.641 -5.266 1 82.31 89 VAL A N 1
ATOM 729 C CA . VAL A 1 89 ? -0.588 -19.641 -4.203 1 82.31 89 VAL A CA 1
ATOM 730 C C . VAL A 1 89 ? -1.138 -20.25 -2.916 1 82.31 89 VAL A C 1
ATOM 732 O O . VAL A 1 89 ? -2.232 -20.828 -2.91 1 82.31 89 VAL A O 1
ATOM 735 N N . VAL A 1 90 ? -0.331 -20.203 -1.923 1 86.31 90 VAL A N 1
ATOM 736 C CA . VAL A 1 90 ? -0.724 -20.734 -0.626 1 86.31 90 VAL A CA 1
ATOM 737 C C . VAL A 1 90 ? -1.084 -19.594 0.323 1 86.31 90 VAL A C 1
ATOM 739 O O . VAL A 1 90 ? -0.346 -18.609 0.431 1 86.31 90 VAL A O 1
ATOM 742 N N . ASP A 1 91 ? -2.25 -19.75 0.913 1 90.94 91 ASP A N 1
ATOM 743 C CA . ASP A 1 91 ? -2.67 -18.781 1.914 1 90.94 91 ASP A CA 1
ATOM 744 C C . ASP A 1 91 ? -2.893 -19.438 3.27 1 90.94 91 ASP A C 1
ATOM 746 O O . ASP A 1 91 ? -3.736 -20.328 3.4 1 90.94 91 ASP A O 1
ATOM 750 N N . LEU A 1 92 ? -2.184 -19.016 4.23 1 90.38 92 LEU A N 1
ATOM 751 C CA . LEU A 1 92 ? -2.182 -19.656 5.539 1 90.38 92 LEU A CA 1
ATOM 752 C C . LEU A 1 92 ? -3.514 -19.453 6.254 1 90.38 92 LEU A C 1
ATOM 754 O O . LEU A 1 92 ? -3.934 -20.281 7.055 1 90.38 92 LEU A O 1
ATOM 758 N N . LEU A 1 93 ? -4.152 -18.375 5.992 1 91.38 93 LEU A N 1
ATOM 759 C CA . LEU A 1 93 ? -5.457 -18.156 6.609 1 91.38 93 LEU A CA 1
ATOM 760 C C . LEU A 1 93 ? -6.512 -19.062 5.98 1 91.38 93 LEU A C 1
ATOM 762 O O . LEU A 1 93 ? -7.473 -19.453 6.645 1 91.38 93 LEU A O 1
ATOM 766 N N . PHE A 1 94 ? -6.301 -19.375 4.664 1 91.06 94 PHE A N 1
ATOM 767 C CA . PHE A 1 94 ? -7.156 -20.391 4.066 1 91.06 94 PHE A CA 1
ATOM 768 C C . PHE A 1 94 ? -7.031 -21.719 4.816 1 91.06 94 PHE A C 1
ATOM 770 O O . PHE A 1 94 ? -8.031 -22.375 5.102 1 91.06 94 PHE A O 1
ATOM 777 N N . GLU A 1 95 ? -5.777 -22.047 5.094 1 88.38 95 GLU A N 1
ATOM 778 C CA . GLU A 1 95 ? -5.504 -23.297 5.805 1 88.38 95 GLU A CA 1
ATOM 779 C C . GLU A 1 95 ? -6.078 -23.25 7.219 1 88.38 95 GLU A C 1
ATOM 781 O O . GLU A 1 95 ? -6.566 -24.266 7.723 1 88.38 95 GLU A O 1
ATOM 786 N N . LEU A 1 96 ? -6.031 -22.141 7.816 1 90.19 96 LEU A N 1
ATOM 787 C CA . LEU A 1 96 ? -6.531 -21.984 9.18 1 90.19 96 LEU A CA 1
ATOM 788 C C . LEU A 1 96 ? -8.055 -22.078 9.211 1 90.19 96 LEU A C 1
ATOM 790 O O . LEU A 1 96 ? -8.617 -22.734 10.086 1 90.19 96 LEU A O 1
ATOM 794 N N . PHE A 1 97 ? -8.742 -21.453 8.242 1 92 97 PHE A N 1
ATOM 795 C CA . PHE A 1 97 ? -10.203 -21.406 8.219 1 92 97 PHE A CA 1
ATOM 796 C C . PHE A 1 97 ? -10.766 -22.734 7.715 1 92 97 PHE A C 1
ATOM 798 O O . PHE A 1 97 ? -11.867 -23.141 8.109 1 92 97 PHE A O 1
ATOM 805 N N . GLY A 1 98 ? -10.039 -23.391 6.906 1 89.12 98 GLY A N 1
ATOM 806 C CA . GLY A 1 98 ? -10.562 -24.594 6.281 1 89.12 98 GLY A CA 1
ATOM 807 C C . GLY A 1 98 ? -11.648 -24.312 5.262 1 89.12 98 GLY A C 1
ATOM 808 O O . GLY A 1 98 ? -11.969 -23.156 4.988 1 89.12 98 GLY A O 1
ATOM 809 N N . PRO A 1 99 ? -12.219 -25.234 4.629 1 87.88 99 PRO A N 1
ATOM 810 C CA . PRO A 1 99 ? -13.219 -25.062 3.564 1 87.88 99 PRO A CA 1
ATOM 811 C C . PRO A 1 99 ? -14.609 -24.75 4.105 1 87.88 99 PRO A C 1
ATOM 813 O O . PRO A 1 99 ? -15.492 -24.328 3.348 1 87.88 99 PRO A O 1
ATOM 816 N N . GLY A 1 100 ? -14.859 -24.781 5.355 1 87.69 100 GLY A N 1
ATOM 817 C CA . GLY A 1 100 ? -16.172 -24.656 5.98 1 87.69 100 GLY A CA 1
ATOM 818 C C . GLY A 1 100 ? -16.828 -23.328 5.711 1 87.69 100 GLY A C 1
ATOM 819 O O . GLY A 1 100 ? -17.953 -23.266 5.219 1 87.69 100 GLY A O 1
ATOM 820 N N . PRO A 1 101 ? -16.156 -22.234 5.871 1 90.94 101 PRO A N 1
ATOM 821 C CA . PRO A 1 101 ? -16.781 -20.906 5.781 1 90.94 101 PRO A CA 1
ATOM 822 C C . PRO A 1 101 ? -17 -20.469 4.34 1 90.94 101 PRO A C 1
ATOM 824 O O . PRO A 1 101 ? -17.703 -19.469 4.098 1 90.94 101 PRO A O 1
ATOM 827 N N . VAL A 1 102 ? -16.578 -21.125 3.346 1 89.62 102 VAL A N 1
ATOM 828 C CA . VAL A 1 102 ? -16.516 -20.672 1.96 1 89.62 102 VAL A CA 1
ATOM 829 C C . VAL A 1 102 ? -17.922 -20.422 1.426 1 89.62 102 VAL A C 1
ATOM 831 O O . VAL A 1 102 ? -18.156 -19.453 0.696 1 89.62 102 VAL A O 1
ATOM 834 N N . ASP A 1 103 ? -18.891 -21.141 1.868 1 89.5 103 ASP A N 1
ATOM 835 C CA . ASP A 1 103 ? -20.219 -21.062 1.267 1 89.5 103 ASP A CA 1
ATOM 836 C C . ASP A 1 103 ? -21.078 -20 1.952 1 89.5 103 ASP A C 1
ATOM 838 O O . ASP A 1 103 ? -21.906 -19.344 1.305 1 89.5 103 ASP A O 1
ATOM 842 N N . TRP A 1 104 ? -20.922 -19.734 3.188 1 91.38 104 TRP A N 1
ATOM 843 C CA . TRP A 1 104 ? -21.891 -18.906 3.887 1 91.38 104 TRP A CA 1
ATOM 844 C C . TRP A 1 104 ? -21.297 -17.531 4.184 1 91.38 104 TRP A C 1
ATOM 846 O O . TRP A 1 104 ? -22.031 -16.594 4.527 1 91.38 104 TRP A O 1
ATOM 856 N N . THR A 1 105 ? -20.047 -17.266 3.988 1 91.81 105 THR A N 1
ATOM 857 C CA . THR A 1 105 ? -19.406 -16.031 4.41 1 91.81 105 THR A CA 1
ATOM 858 C C . THR A 1 105 ? -19.547 -14.953 3.334 1 91.81 105 THR A C 1
ATOM 860 O O . THR A 1 105 ? -19.453 -13.766 3.629 1 91.81 105 THR A O 1
ATOM 863 N N . PRO A 1 106 ? -19.75 -15.266 2.094 1 88.75 106 PRO A N 1
ATOM 864 C CA . PRO A 1 106 ? -19.875 -14.195 1.099 1 88.75 106 PRO A CA 1
ATOM 865 C C . PRO A 1 106 ? -21.062 -13.266 1.371 1 88.75 106 PRO A C 1
ATOM 867 O O . PRO A 1 106 ? -20.938 -12.047 1.249 1 88.75 106 PRO A O 1
ATOM 870 N N . ALA A 1 107 ? -22.219 -13.75 1.755 1 91 107 ALA A N 1
ATOM 871 C CA . ALA A 1 107 ? -23.422 -12.945 1.973 1 91 107 ALA A CA 1
ATOM 872 C C . ALA A 1 107 ? -23.203 -11.938 3.104 1 91 107 ALA A C 1
ATOM 874 O O . ALA A 1 107 ? -23.406 -10.742 2.918 1 91 107 ALA A O 1
ATOM 875 N N . PRO A 1 108 ? -22.797 -12.422 4.262 1 94.56 108 PRO A N 1
ATOM 876 C CA . PRO A 1 108 ? -22.516 -11.438 5.312 1 94.56 108 PRO A CA 1
ATOM 877 C C . PRO A 1 108 ? -21.469 -10.414 4.902 1 94.56 108 PRO A C 1
ATOM 879 O O . PRO A 1 108 ? -21.516 -9.258 5.328 1 94.56 108 PRO A O 1
ATOM 882 N N . GLY A 1 109 ? -20.469 -10.82 4.18 1 93.81 109 GLY A N 1
ATOM 883 C CA . GLY A 1 109 ? -19.469 -9.875 3.678 1 93.81 109 GLY A CA 1
ATOM 884 C C . GLY A 1 109 ? -20.078 -8.773 2.824 1 93.81 109 GLY A C 1
ATOM 885 O O . GLY A 1 109 ? -19.75 -7.602 2.994 1 93.81 109 GLY A O 1
ATOM 886 N N . ASP A 1 110 ? -20.984 -9.125 2.004 1 92.5 110 ASP A N 1
ATOM 887 C CA . ASP A 1 110 ? -21.656 -8.141 1.158 1 92.5 110 ASP A CA 1
ATOM 888 C C . ASP A 1 110 ? -22.516 -7.203 1.991 1 92.5 110 ASP A C 1
ATOM 890 O O . ASP A 1 110 ? -22.578 -6.004 1.722 1 92.5 110 ASP A O 1
ATOM 894 N N . 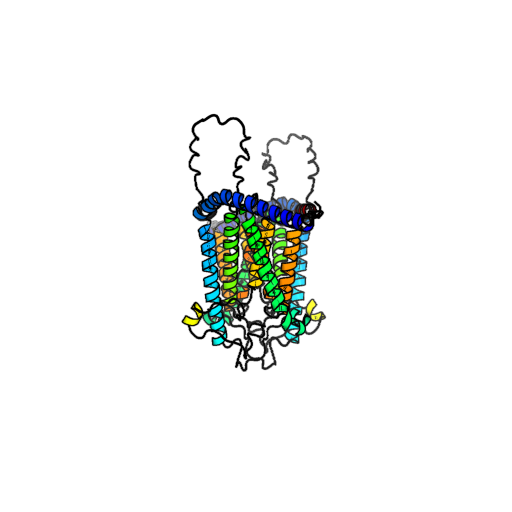VAL A 1 111 ? -23.188 -7.781 2.9 1 95.38 111 VAL A N 1
ATOM 895 C CA . VAL A 1 111 ? -24.031 -6.977 3.77 1 95.38 111 VAL A CA 1
ATOM 896 C C . VAL A 1 111 ? -23.203 -5.918 4.48 1 95.38 111 VAL A C 1
ATOM 898 O O . VAL A 1 111 ? -23.594 -4.754 4.559 1 95.38 111 VAL A O 1
ATOM 901 N N . ILE A 1 112 ? -22.078 -6.336 4.957 1 96.5 112 ILE A N 1
ATOM 902 C CA . ILE A 1 112 ? -21.203 -5.402 5.664 1 96.5 112 ILE A CA 1
ATOM 903 C C . ILE A 1 112 ? -20.719 -4.316 4.703 1 96.5 112 ILE A C 1
ATOM 905 O O . ILE A 1 112 ? -20.703 -3.137 5.059 1 96.5 112 ILE A O 1
ATOM 909 N N . LEU A 1 113 ? -20.312 -4.703 3.557 1 94.56 113 LEU A N 1
ATOM 910 C CA . LEU A 1 113 ? -19.875 -3.748 2.547 1 94.56 113 LEU A CA 1
ATOM 911 C C . LEU A 1 113 ? -20.953 -2.691 2.291 1 94.56 113 LEU A C 1
ATOM 913 O O . LEU A 1 113 ? -20.688 -1.493 2.42 1 94.56 113 LEU A O 1
ATOM 917 N N . TYR A 1 114 ? -22.156 -3.117 2.055 1 94.94 114 TYR A N 1
ATOM 918 C CA . TYR A 1 114 ? -23.219 -2.188 1.69 1 94.94 114 TYR A CA 1
ATOM 919 C C . TYR A 1 114 ? -23.672 -1.38 2.9 1 94.94 114 TYR A C 1
ATOM 921 O O . TYR A 1 114 ? -24 -0.198 2.777 1 94.94 114 TYR A O 1
ATOM 929 N N . CYS A 1 115 ? -23.719 -2.004 3.98 1 96.25 115 CYS A N 1
ATOM 930 C CA . CYS A 1 115 ? -24.062 -1.276 5.199 1 96.25 115 CYS A CA 1
ATOM 931 C C . CYS A 1 115 ? -23.062 -0.148 5.449 1 96.25 115 CYS A C 1
ATOM 933 O O . CYS A 1 115 ? -23.453 0.966 5.797 1 96.25 115 CYS A O 1
ATOM 935 N N . THR A 1 116 ? -21.797 -0.478 5.297 1 96.5 116 THR A N 1
ATOM 936 C CA . THR A 1 116 ? -20.766 0.535 5.516 1 96.5 116 THR A CA 1
ATOM 937 C C . THR A 1 116 ? -20.906 1.674 4.512 1 96.5 116 THR A C 1
ATOM 939 O O . THR A 1 116 ? -20.812 2.848 4.875 1 96.5 116 THR A O 1
ATOM 942 N N . ILE A 1 117 ? -21.156 1.326 3.32 1 95.56 117 ILE A N 1
ATOM 943 C CA . ILE A 1 117 ? -21.344 2.342 2.289 1 95.56 117 ILE A CA 1
ATOM 944 C C . ILE A 1 117 ? -22.547 3.213 2.627 1 95.56 117 ILE A C 1
ATOM 946 O O . ILE A 1 117 ? -22.469 4.441 2.562 1 95.56 117 ILE A O 1
ATOM 950 N N . VAL A 1 118 ? -23.641 2.604 3.008 1 96.56 118 VAL A N 1
ATOM 951 C CA . VAL A 1 118 ? -24.844 3.33 3.355 1 96.56 118 VAL A CA 1
ATOM 952 C C . VAL A 1 118 ? -24.578 4.242 4.551 1 96.56 118 VAL A C 1
ATOM 954 O O . VAL A 1 118 ? -25.016 5.398 4.566 1 96.56 118 VAL A O 1
ATOM 957 N N . MET A 1 119 ? -23.875 3.736 5.5 1 96 119 MET A N 1
ATOM 958 C CA . MET A 1 119 ? -23.516 4.555 6.652 1 96 119 MET A CA 1
ATOM 959 C C . MET A 1 119 ? -22.703 5.773 6.223 1 96 119 MET A C 1
ATOM 961 O O . MET A 1 119 ? -22.938 6.883 6.711 1 96 119 MET A O 1
ATOM 965 N N . GLY A 1 120 ? -21.75 5.547 5.348 1 95.38 120 GLY A N 1
ATOM 966 C CA . GLY A 1 120 ? -20.953 6.656 4.828 1 95.38 120 GLY A CA 1
ATOM 967 C C . GLY A 1 120 ? -21.797 7.699 4.109 1 95.38 120 GLY A C 1
ATOM 968 O O . GLY A 1 120 ? -21.625 8.898 4.34 1 95.38 120 GLY A O 1
ATOM 969 N N . VAL A 1 121 ? -22.703 7.234 3.297 1 95 121 VAL A N 1
ATOM 970 C CA . VAL A 1 121 ? -23.562 8.133 2.525 1 95 121 VAL A CA 1
ATOM 971 C C . VAL A 1 121 ? -24.484 8.906 3.465 1 95 121 VAL A C 1
ATOM 973 O O . VAL A 1 121 ? -24.625 10.125 3.342 1 95 121 VAL A O 1
ATOM 976 N N . LEU A 1 122 ? -25.109 8.25 4.402 1 94.12 122 LEU A N 1
ATOM 977 C CA . LEU A 1 122 ? -26 8.906 5.359 1 94.12 122 LEU A CA 1
ATOM 978 C C . LEU A 1 122 ? -25.25 9.953 6.172 1 94.12 122 LEU A C 1
ATOM 980 O O . LEU A 1 122 ? -25.781 11.031 6.434 1 94.12 122 LEU A O 1
ATOM 984 N N . TYR A 1 123 ? -24.062 9.609 6.543 1 94.06 123 TYR A N 1
ATOM 985 C CA . TYR A 1 123 ? -23.281 10.562 7.316 1 94.06 123 TYR A CA 1
ATOM 986 C C . TYR A 1 123 ? -22.906 11.773 6.473 1 94.06 123 TYR A C 1
ATOM 988 O O . TYR A 1 123 ? -22.906 12.906 6.965 1 94.06 123 TYR A O 1
ATOM 996 N N . ALA A 1 124 ? -22.547 11.523 5.254 1 93.38 124 ALA A N 1
ATOM 997 C CA . ALA A 1 124 ? -22.172 12.609 4.352 1 93.38 124 ALA A CA 1
ATOM 998 C C . ALA A 1 124 ? -23.359 13.531 4.09 1 93.38 124 ALA A C 1
ATOM 1000 O O . ALA A 1 124 ? -23.188 14.719 3.826 1 93.38 124 ALA A O 1
ATOM 1001 N N . LEU A 1 125 ? -24.594 13.031 4.191 1 92.75 125 LEU A N 1
ATOM 1002 C CA . LEU A 1 125 ? -25.797 13.805 3.922 1 92.75 125 LEU A CA 1
ATOM 1003 C C . LEU A 1 125 ? -26.297 14.477 5.195 1 92.75 125 LEU A C 1
ATOM 1005 O O . LEU A 1 125 ? -27.25 15.266 5.148 1 92.75 125 LEU A O 1
ATOM 1009 N N . ARG A 1 126 ? -25.672 14.273 6.227 1 90.06 126 ARG A N 1
ATOM 1010 C CA . ARG A 1 126 ? -26.109 14.789 7.527 1 90.06 126 ARG A CA 1
ATOM 1011 C C . ARG A 1 126 ? -26.172 16.312 7.52 1 90.06 126 ARG A C 1
ATOM 1013 O O . ARG A 1 126 ? -27.109 16.906 8.055 1 90.06 126 ARG A O 1
ATOM 1020 N N . PRO A 1 127 ? -25.234 17.031 6.902 1 88.75 127 PRO A N 1
ATOM 1021 C CA . PRO A 1 127 ? -25.297 18.484 6.906 1 88.75 127 PRO A CA 1
ATOM 1022 C C . PRO A 1 127 ? -26.516 19.031 6.176 1 88.75 127 PRO A C 1
ATOM 1024 O O . PRO A 1 127 ? -26.875 20.203 6.352 1 88.75 127 PRO A O 1
ATOM 1027 N N . LEU A 1 128 ? -27.125 18.25 5.379 1 89.62 128 LEU A N 1
ATOM 1028 C CA . LEU A 1 128 ? -28.328 18.688 4.676 1 89.62 128 LEU A CA 1
ATOM 1029 C C . LEU A 1 128 ? -29.531 18.641 5.598 1 89.62 128 LEU A C 1
ATOM 1031 O O . LEU A 1 128 ? -30.531 19.328 5.352 1 89.62 128 LEU A O 1
ATOM 1035 N N . LEU A 1 129 ? -29.438 17.859 6.652 1 86.69 129 LEU A N 1
ATOM 1036 C CA . LEU A 1 129 ? -30.609 17.641 7.492 1 86.69 129 LEU A CA 1
ATOM 1037 C C . LEU A 1 129 ? -30.391 18.219 8.891 1 86.69 129 LEU A C 1
ATOM 1039 O O . LEU A 1 129 ? -31.359 18.469 9.609 1 86.69 129 LEU A O 1
ATOM 1043 N N . PHE A 1 130 ? -29.172 18.297 9.305 1 85.12 130 PHE A N 1
ATOM 1044 C CA . PHE A 1 130 ? -28.812 18.75 10.648 1 85.12 130 PHE A CA 1
ATOM 1045 C C . PHE A 1 130 ? -27.672 19.766 10.594 1 85.12 130 PHE A C 1
ATOM 1047 O O . PHE A 1 130 ? -26.891 19.781 9.641 1 85.12 130 PHE A O 1
ATOM 1054 N N . PRO A 1 131 ? -27.688 20.625 11.586 1 81.25 131 PRO A N 1
ATOM 1055 C CA . PRO A 1 131 ? -26.5 21.5 11.672 1 81.25 131 PRO A CA 1
ATOM 1056 C C . PRO A 1 131 ? -25.203 20.719 11.867 1 81.25 131 PRO A C 1
ATOM 1058 O O . PRO A 1 131 ? -25.125 19.859 12.742 1 81.25 131 PRO A O 1
ATOM 1061 N N . PHE A 1 132 ? -24.344 20.906 11 1 85.56 132 PHE A N 1
ATOM 1062 C CA . PHE A 1 132 ? -23.062 20.203 10.969 1 85.56 132 PHE A CA 1
ATOM 1063 C C . PHE A 1 132 ? -21.938 21.141 10.5 1 85.56 132 PHE A C 1
ATOM 1065 O O . PHE A 1 132 ? -22.172 22.016 9.672 1 85.56 132 PHE A O 1
ATOM 1072 N N . PRO A 1 133 ? -20.797 21.031 11.164 1 81.25 133 PRO A N 1
ATOM 1073 C CA . PRO A 1 133 ? -19.719 21.953 10.844 1 81.25 133 PRO A CA 1
ATOM 1074 C C . PRO A 1 133 ? -19.141 21.734 9.445 1 81.25 133 PRO A C 1
ATOM 1076 O O . PRO A 1 133 ? -18.453 22.609 8.906 1 81.25 133 PRO A O 1
ATOM 1079 N N . PHE A 1 134 ? -19.484 20.688 8.883 1 87.62 134 PHE A N 1
ATOM 1080 C CA . PHE A 1 134 ? -19 20.406 7.535 1 87.62 134 PHE A CA 1
ATOM 1081 C C . PHE A 1 134 ? -20.141 20.422 6.531 1 87.62 134 PHE A C 1
ATOM 1083 O O . PHE A 1 134 ? -21.312 20.359 6.914 1 87.62 134 PHE A O 1
ATOM 1090 N N . ARG A 1 135 ? -19.766 20.641 5.258 1 88.44 135 ARG A N 1
ATOM 1091 C CA . ARG A 1 135 ? -20.75 20.656 4.184 1 88.44 135 ARG A CA 1
ATOM 1092 C C . ARG A 1 135 ? -20.766 19.312 3.439 1 88.44 135 ARG A C 1
ATOM 1094 O O . ARG A 1 135 ? -19.719 18.688 3.258 1 88.44 135 ARG A O 1
ATOM 1101 N N . THR A 1 136 ? -21.906 18.906 2.99 1 92.88 136 THR A N 1
ATOM 1102 C CA . THR A 1 136 ? -22.109 17.641 2.312 1 92.88 136 THR A CA 1
ATOM 1103 C C . THR A 1 136 ? -21.25 17.547 1.056 1 92.88 136 THR A C 1
ATOM 1105 O O . THR A 1 136 ? -20.531 16.562 0.854 1 92.88 136 THR A O 1
ATOM 1108 N N . MET A 1 137 ? -21.234 18.594 0.24 1 91.06 137 MET A N 1
ATOM 1109 C CA . MET A 1 137 ? -20.531 18.547 -1.038 1 91.06 137 MET A CA 1
ATOM 1110 C C . MET A 1 137 ? -19.016 18.516 -0.826 1 91.06 137 MET A C 1
ATOM 1112 O O . MET A 1 137 ? -18.281 17.906 -1.608 1 91.06 137 MET A O 1
ATOM 1116 N N . ASN A 1 138 ? -18.594 19.047 0.29 1 88.56 138 ASN A N 1
ATOM 1117 C CA . ASN A 1 138 ? -17.172 18.984 0.625 1 88.56 138 ASN A CA 1
ATOM 1118 C C . ASN A 1 138 ? -16.75 17.594 1.064 1 88.56 138 ASN A C 1
ATOM 1120 O O . ASN A 1 138 ? -15.688 17.109 0.676 1 88.56 138 ASN A O 1
ATOM 1124 N N . ILE A 1 139 ? -17.594 16.969 1.78 1 90.88 139 ILE A N 1
ATOM 1125 C CA . ILE A 1 139 ? -17.312 15.602 2.234 1 90.88 139 ILE A CA 1
ATOM 1126 C C . ILE A 1 139 ? -17.297 14.656 1.04 1 90.88 139 ILE A C 1
ATOM 1128 O O . ILE A 1 139 ? -16.359 13.867 0.876 1 90.88 139 ILE A O 1
ATOM 1132 N N . LEU A 1 140 ? -18.203 14.852 0.19 1 92.88 140 LEU A N 1
ATOM 1133 C CA . LEU A 1 140 ? -18.391 13.922 -0.918 1 92.88 140 LEU A CA 1
ATOM 1134 C C . LEU A 1 140 ? -17.266 14.07 -1.945 1 92.88 140 LEU A C 1
ATOM 1136 O O . LEU A 1 140 ? -16.734 13.078 -2.432 1 92.88 140 LEU A O 1
ATOM 1140 N N . TRP A 1 141 ? -16.938 15.305 -2.271 1 90.56 141 TRP A N 1
ATOM 1141 C CA . TRP A 1 141 ? -15.922 15.445 -3.311 1 90.56 141 TRP A CA 1
ATOM 1142 C C . TRP A 1 141 ? -14.555 15.016 -2.797 1 90.56 141 TRP A C 1
ATOM 1144 O O . TRP A 1 141 ? -13.773 14.406 -3.529 1 90.56 141 TRP A O 1
ATOM 1154 N N . ARG A 1 142 ? -14.297 15.242 -1.578 1 87.38 142 ARG A N 1
ATOM 1155 C CA . ARG A 1 142 ? -13.016 14.812 -1.011 1 87.38 142 ARG A CA 1
ATOM 1156 C C . ARG A 1 142 ? -12.93 13.289 -0.962 1 87.38 142 ARG A C 1
ATOM 1158 O O . ARG A 1 142 ? -11.898 12.711 -1.314 1 87.38 142 ARG A O 1
ATOM 1165 N N . TRP A 1 143 ? -13.938 12.703 -0.53 1 90.94 143 TRP A N 1
ATOM 1166 C CA . TRP A 1 143 ? -13.969 11.25 -0.489 1 90.94 143 TRP A CA 1
ATOM 1167 C C . TRP A 1 143 ? -13.852 10.664 -1.893 1 90.94 143 TRP A C 1
ATOM 1169 O O . TRP A 1 143 ? -13.148 9.672 -2.105 1 90.94 143 TRP A O 1
ATOM 1179 N N . ALA A 1 144 ? -14.539 11.312 -2.826 1 92.81 144 ALA A N 1
ATOM 1180 C CA . ALA A 1 144 ? -14.539 10.844 -4.211 1 92.81 144 ALA A CA 1
ATOM 1181 C C . ALA A 1 144 ? -13.125 10.883 -4.797 1 92.81 144 ALA A C 1
ATOM 1183 O O . ALA A 1 144 ? -12.711 9.953 -5.492 1 92.81 144 ALA A O 1
ATOM 1184 N N . VAL A 1 145 ? -12.43 11.859 -4.496 1 89.12 145 VAL A N 1
ATOM 1185 C CA . VAL A 1 145 ? -11.07 11.992 -5.02 1 89.12 145 VAL A CA 1
ATOM 1186 C C . VAL A 1 145 ? -10.164 10.938 -4.375 1 89.12 145 VAL A C 1
ATOM 1188 O O . VAL A 1 145 ? -9.406 10.266 -5.066 1 89.12 145 VAL A O 1
ATOM 1191 N N . VAL A 1 146 ? -10.336 10.742 -3.1 1 86.19 146 VAL A N 1
ATOM 1192 C CA . VAL A 1 146 ? -9.516 9.773 -2.379 1 86.19 146 VAL A CA 1
ATOM 1193 C C . VAL A 1 146 ? -9.836 8.359 -2.865 1 86.19 146 VAL A C 1
ATOM 1195 O O . VAL A 1 146 ? -8.93 7.57 -3.146 1 86.19 146 VAL A O 1
ATOM 1198 N N . ALA A 1 147 ? -11.062 8.086 -2.953 1 90.06 147 ALA A N 1
ATOM 1199 C CA . ALA A 1 147 ? -11.492 6.77 -3.422 1 90.06 147 ALA A CA 1
ATOM 1200 C C . ALA A 1 147 ? -11.023 6.52 -4.852 1 90.06 147 ALA A C 1
ATOM 1202 O O . ALA A 1 147 ? -10.648 5.395 -5.203 1 90.06 147 ALA A O 1
ATOM 1203 N N . SER A 1 148 ? -11.008 7.605 -5.656 1 91.75 148 SER A N 1
ATOM 1204 C CA . SER A 1 148 ? -10.562 7.477 -7.039 1 91.75 148 SER A CA 1
ATOM 1205 C C . SER A 1 148 ? -9.07 7.184 -7.113 1 91.75 148 SER A C 1
ATOM 1207 O O . SER A 1 148 ? -8.641 6.277 -7.836 1 91.75 148 SER A O 1
ATOM 1209 N N . LEU A 1 149 ? -8.352 7.891 -6.355 1 86.81 149 LEU A N 1
ATOM 1210 C CA . LEU A 1 149 ? -6.91 7.68 -6.355 1 86.81 149 LEU A CA 1
ATOM 1211 C C . LEU A 1 149 ? -6.562 6.281 -5.855 1 86.81 149 LEU A C 1
ATOM 1213 O O . LEU A 1 149 ? -5.668 5.629 -6.398 1 86.81 149 LEU A O 1
ATOM 1217 N N . ALA A 1 150 ? -7.258 5.832 -4.836 1 86.12 150 ALA A N 1
ATOM 1218 C CA . ALA A 1 150 ? -7.059 4.48 -4.328 1 86.12 150 ALA A CA 1
ATOM 1219 C C . ALA A 1 150 ? -7.414 3.438 -5.383 1 86.12 150 ALA A C 1
ATOM 1221 O O . ALA A 1 150 ? -6.746 2.408 -5.5 1 86.12 150 ALA A O 1
ATOM 1222 N N . THR A 1 151 ? -8.406 3.744 -6.121 1 90 151 THR A N 1
ATOM 1223 C CA . THR A 1 151 ? -8.82 2.83 -7.18 1 90 151 THR A CA 1
ATOM 1224 C C . THR A 1 151 ? -7.762 2.752 -8.273 1 90 151 THR A C 1
ATOM 1226 O O . THR A 1 151 ? -7.492 1.674 -8.812 1 90 151 THR A O 1
ATOM 1229 N N . TYR A 1 152 ? -7.215 3.854 -8.602 1 89.06 152 TYR A N 1
ATOM 1230 C CA . TYR A 1 152 ? -6.168 3.838 -9.617 1 89.06 152 TYR A CA 1
ATOM 1231 C C . TYR A 1 152 ? -4.938 3.094 -9.117 1 89.06 152 TYR A C 1
ATOM 1233 O O . TYR A 1 152 ? -4.238 2.443 -9.898 1 89.06 152 TYR A O 1
ATOM 1241 N N . ALA A 1 153 ? -4.656 3.162 -7.852 1 83.94 153 ALA A N 1
ATOM 1242 C CA . ALA A 1 153 ? -3.576 2.361 -7.281 1 83.94 153 ALA A CA 1
ATOM 1243 C C . ALA A 1 153 ? -3.875 0.87 -7.406 1 83.94 153 ALA A C 1
ATOM 1245 O O . ALA A 1 153 ? -2.98 0.075 -7.707 1 83.94 153 ALA A O 1
ATOM 1246 N N . ARG A 1 154 ? -5.09 0.552 -7.188 1 86.44 154 ARG A N 1
ATOM 1247 C CA . ARG A 1 154 ? -5.539 -0.825 -7.359 1 86.44 154 ARG A CA 1
ATOM 1248 C C . ARG A 1 154 ? -5.371 -1.278 -8.805 1 86.44 154 ARG A C 1
ATOM 1250 O O . ARG A 1 154 ? -4.867 -2.373 -9.062 1 86.44 154 ARG A O 1
ATOM 1257 N N . LEU A 1 155 ? -5.773 -0.406 -9.688 1 88.94 155 LEU A N 1
ATOM 1258 C CA . LEU A 1 155 ? -5.68 -0.731 -11.102 1 88.94 155 LEU A CA 1
ATOM 1259 C C . LEU A 1 155 ? -4.227 -0.929 -11.516 1 88.94 155 LEU A C 1
ATOM 1261 O O . LEU A 1 155 ? -3.912 -1.849 -12.281 1 88.94 155 LEU A O 1
ATOM 1265 N N . ALA A 1 156 ? -3.398 -0.182 -10.953 1 83.88 156 ALA A N 1
ATOM 1266 C CA . ALA A 1 156 ? -1.977 -0.286 -11.266 1 83.88 156 ALA A CA 1
ATOM 1267 C C . ALA A 1 156 ? -1.393 -1.594 -10.742 1 83.88 156 ALA A C 1
ATOM 1269 O O . ALA A 1 156 ? -0.398 -2.096 -11.273 1 83.88 156 ALA A O 1
ATOM 1270 N N . SER A 1 157 ? -2.004 -2.146 -9.781 1 82.44 157 SER A N 1
ATOM 1271 C CA . SER A 1 157 ? -1.483 -3.361 -9.164 1 82.44 157 SER A CA 1
ATOM 1272 C C . SER A 1 157 ? -1.891 -4.602 -9.953 1 82.44 157 SER A C 1
ATOM 1274 O O . SER A 1 157 ? -1.051 -5.445 -10.273 1 82.44 157 SER A O 1
ATOM 1276 N N . PHE A 1 158 ? -3.154 -4.664 -10.352 1 88.5 158 PHE A N 1
ATOM 1277 C CA . PHE A 1 158 ? -3.572 -5.953 -10.891 1 88.5 158 PHE A CA 1
ATOM 1278 C C . PHE A 1 158 ? -3.564 -5.926 -12.414 1 88.5 158 PHE A C 1
ATOM 1280 O O . PHE A 1 158 ? -3.762 -6.957 -13.062 1 88.5 158 PHE A O 1
ATOM 1287 N N . ILE A 1 159 ? -3.258 -4.754 -13.008 1 88.19 159 ILE A N 1
ATOM 1288 C CA . ILE A 1 159 ? -3.227 -4.723 -14.469 1 88.19 159 ILE A CA 1
ATOM 1289 C C . ILE A 1 159 ? -1.973 -5.434 -14.969 1 88.19 159 ILE A C 1
ATOM 1291 O O . ILE A 1 159 ? -2.008 -6.109 -16 1 88.19 159 ILE A O 1
ATOM 1295 N N . PHE A 1 160 ? -0.896 -5.391 -14.219 1 88.75 160 PHE A N 1
ATOM 1296 C CA . PHE A 1 160 ? 0.363 -5.922 -14.727 1 88.75 160 PHE A CA 1
ATOM 1297 C C . PHE A 1 160 ? 0.606 -7.332 -14.203 1 88.75 160 PHE A C 1
ATOM 1299 O O . PHE A 1 160 ? 1.293 -8.133 -14.844 1 88.75 160 PHE A O 1
ATOM 1306 N N . THR A 1 161 ? 0.122 -7.598 -13.039 1 89.88 161 THR A N 1
ATOM 1307 C CA . THR A 1 161 ? 0.285 -8.93 -12.461 1 89.88 161 THR A CA 1
ATOM 1308 C C . THR A 1 161 ? -1.067 -9.609 -12.289 1 89.88 161 THR A C 1
ATOM 1310 O O . THR A 1 161 ? -1.866 -9.219 -11.438 1 89.88 161 THR A O 1
ATOM 1313 N N . ILE A 1 162 ? -1.25 -10.594 -13.094 1 89.06 162 ILE A N 1
ATOM 1314 C CA . ILE A 1 162 ? -2.518 -11.32 -13.094 1 89.06 162 ILE A CA 1
ATOM 1315 C C . ILE A 1 162 ? -2.395 -12.578 -12.242 1 89.06 162 ILE A C 1
ATOM 1317 O O . ILE A 1 162 ? -1.766 -13.555 -12.656 1 89.06 162 ILE A O 1
ATOM 1321 N N . LEU A 1 163 ? -3.006 -12.555 -11.07 1 86.81 163 LEU A N 1
ATOM 1322 C CA . LEU A 1 163 ? -2.996 -13.656 -10.125 1 86.81 163 LEU A CA 1
ATOM 1323 C C . LEU A 1 163 ? -4.254 -14.516 -10.273 1 86.81 163 LEU A C 1
ATOM 1325 O O . LEU A 1 163 ? -5.348 -13.984 -10.461 1 86.81 163 LEU A O 1
ATOM 1329 N N . PRO A 1 164 ? -4.027 -15.766 -10.18 1 86.19 164 PRO A N 1
ATOM 1330 C CA . PRO A 1 164 ? -5.234 -16.594 -10.172 1 86.19 164 PRO A CA 1
ATOM 1331 C C . PRO A 1 164 ? -6.105 -16.375 -8.938 1 86.19 164 PRO A C 1
ATOM 1333 O O . PRO A 1 164 ? -5.59 -16.297 -7.816 1 86.19 164 PRO A O 1
ATOM 1336 N N . GLY A 1 165 ? -7.367 -16.203 -9.164 1 85.81 165 GLY A N 1
ATOM 1337 C CA . GLY A 1 165 ? -8.297 -16 -8.062 1 85.81 165 GLY A CA 1
ATOM 1338 C C . GLY A 1 165 ? -8.602 -17.266 -7.293 1 85.81 165 GLY A C 1
ATOM 1339 O O . GLY A 1 165 ? -8.719 -18.344 -7.883 1 85.81 165 GLY A O 1
ATOM 1340 N N . PRO A 1 166 ? -8.656 -17.156 -6.02 1 86.75 166 PRO A N 1
ATOM 1341 C CA . PRO A 1 166 ? -8.922 -18.344 -5.191 1 86.75 166 PRO A CA 1
ATOM 1342 C C . PRO A 1 166 ? -10.406 -18.688 -5.105 1 86.75 166 PRO A C 1
ATOM 1344 O O . PRO A 1 166 ? -10.766 -19.766 -4.625 1 86.75 166 PRO A O 1
ATOM 1347 N N . ALA A 1 167 ? -11.242 -17.859 -5.629 1 83.75 167 ALA A N 1
ATOM 1348 C CA . ALA A 1 167 ? -12.68 -18.047 -5.48 1 83.75 167 ALA A CA 1
ATOM 1349 C C . ALA A 1 167 ? -13.164 -19.219 -6.344 1 83.75 167 ALA A C 1
ATOM 1351 O O . ALA A 1 167 ? -12.594 -19.484 -7.406 1 83.75 167 ALA A O 1
ATOM 1352 N N . GLU A 1 168 ? -14.195 -19.844 -5.875 1 80.12 168 GLU A N 1
ATOM 1353 C CA . GLU A 1 168 ? -14.75 -20.984 -6.582 1 80.12 168 GLU A CA 1
ATOM 1354 C C . GLU A 1 168 ? -15.266 -20.594 -7.965 1 80.12 168 GLU A C 1
ATOM 1356 O O . GLU A 1 168 ? -15.156 -21.375 -8.914 1 80.12 168 GLU A O 1
ATOM 1361 N N . HIS A 1 169 ? -15.766 -19.438 -8.055 1 80 169 HIS A N 1
ATOM 1362 C CA . HIS A 1 169 ? -16.312 -19.016 -9.336 1 80 169 HIS A CA 1
ATOM 1363 C C . HIS A 1 169 ? -15.211 -18.734 -10.352 1 80 169 HIS A C 1
ATOM 1365 O O . HIS A 1 169 ? -15.477 -18.609 -11.547 1 80 169 HIS A O 1
ATOM 1371 N N . CYS A 1 170 ? -14.016 -18.641 -9.938 1 81.69 170 CYS A N 1
ATOM 1372 C CA . CYS A 1 170 ? -12.875 -18.438 -10.828 1 81.69 170 CYS A CA 1
ATOM 1373 C C . CYS A 1 170 ? -12.234 -19.766 -11.203 1 81.69 170 CYS A C 1
ATOM 1375 O O . CYS A 1 170 ? -11.211 -19.797 -11.891 1 81.69 170 CYS A O 1
ATOM 1377 N N . SER A 1 171 ? -12.891 -20.812 -10.898 1 78.19 171 SER A N 1
ATOM 1378 C CA . SER A 1 171 ? -12.391 -22.141 -11.289 1 78.19 171 SER A CA 1
ATOM 1379 C C . SER A 1 171 ? -12.547 -22.359 -12.789 1 78.19 171 SER A C 1
ATOM 1381 O O . SER A 1 171 ? -13.273 -21.625 -13.461 1 78.19 171 SER A O 1
ATOM 1383 N N . GLU A 1 172 ? -11.797 -23.391 -13.203 1 76.06 172 GLU A N 1
ATOM 1384 C CA . GLU A 1 172 ? -11.836 -23.703 -14.625 1 76.06 172 GLU A CA 1
ATOM 1385 C C . GLU A 1 172 ? -13.266 -23.984 -15.094 1 76.06 172 GLU A C 1
ATOM 1387 O O . GLU A 1 172 ? -13.656 -23.562 -16.188 1 76.06 172 GLU A O 1
ATOM 1392 N N . ALA A 1 173 ? -14 -24.641 -14.281 1 76.5 173 ALA A N 1
ATOM 1393 C CA . ALA A 1 173 ? -15.359 -25.047 -14.633 1 76.5 173 ALA A CA 1
ATOM 1394 C C . ALA A 1 173 ? -16.297 -23.844 -14.727 1 76.5 173 ALA A C 1
ATOM 1396 O O . ALA A 1 173 ? -17.234 -23.844 -15.523 1 76.5 173 ALA A O 1
ATOM 1397 N N . ASN A 1 174 ? -15.992 -22.734 -14 1 80.12 174 ASN A N 1
ATOM 1398 C CA . ASN A 1 174 ? -16.922 -21.625 -13.875 1 80.12 174 ASN A CA 1
ATOM 1399 C C . ASN A 1 174 ? -16.359 -20.359 -14.547 1 80.12 174 ASN A C 1
ATOM 1401 O O . ASN A 1 174 ? -17.062 -19.344 -14.641 1 80.12 174 ASN A O 1
ATOM 1405 N N . PHE A 1 175 ? -15.141 -20.453 -15.031 1 81.75 175 PHE A N 1
ATOM 1406 C CA . PHE A 1 175 ? -14.445 -19.297 -15.594 1 81.75 175 PHE A CA 1
ATOM 1407 C C . PHE A 1 175 ? -15.125 -18.828 -16.875 1 81.75 175 PHE A C 1
ATOM 1409 O O . PHE A 1 175 ? -15.336 -19.609 -17.797 1 81.75 175 PHE A O 1
ATOM 1416 N N . ASN A 1 176 ? -15.695 -17.484 -16.891 1 83.81 176 ASN A N 1
ATOM 1417 C CA . ASN A 1 176 ? -16.422 -16.891 -18.016 1 83.81 176 ASN A CA 1
ATOM 1418 C C . ASN A 1 176 ? -15.93 -15.477 -18.312 1 83.81 176 ASN A C 1
ATOM 1420 O O . ASN A 1 176 ? -16.656 -14.508 -18.094 1 83.81 176 ASN A O 1
ATOM 1424 N N . PRO A 1 177 ? -14.719 -15.398 -18.922 1 86.12 177 PRO A N 1
ATOM 1425 C CA . PRO A 1 177 ? -14.195 -14.07 -19.234 1 86.12 177 PRO A CA 1
ATOM 1426 C C . PRO A 1 177 ? -14.758 -13.516 -20.547 1 86.12 177 PRO A C 1
ATOM 1428 O O . PRO A 1 177 ? -15.281 -14.273 -21.375 1 86.12 177 PRO A O 1
ATOM 1431 N N . PRO A 1 178 ? -14.727 -12.219 -20.672 1 87.62 178 PRO A N 1
ATOM 1432 C CA . PRO A 1 178 ? -15.047 -11.672 -21.984 1 87.62 178 PRO A CA 1
ATOM 1433 C C . PRO A 1 178 ? -14.094 -12.156 -23.078 1 87.62 178 PRO A C 1
ATOM 1435 O O . PRO A 1 178 ? -12.906 -12.375 -22.812 1 87.62 178 PRO A O 1
ATOM 1438 N N . THR A 1 179 ? -14.586 -12.328 -24.297 1 88.56 179 THR A N 1
ATOM 1439 C CA . THR A 1 179 ? -13.766 -12.852 -25.391 1 88.56 179 THR A CA 1
ATOM 1440 C C . THR A 1 179 ? -13.562 -11.797 -26.469 1 88.56 179 THR A C 1
ATOM 1442 O O . THR A 1 179 ? -12.711 -11.945 -27.344 1 88.56 179 THR A O 1
ATOM 1445 N N . THR A 1 180 ? -14.438 -10.711 -26.359 1 90.69 180 THR A N 1
ATOM 1446 C CA . THR A 1 180 ? -14.32 -9.656 -27.344 1 90.69 180 THR A CA 1
ATOM 1447 C C . THR A 1 180 ? -14.172 -8.289 -26.672 1 90.69 180 THR A C 1
ATOM 1449 O O . THR A 1 180 ? -14.508 -8.141 -25.5 1 90.69 180 THR A O 1
ATOM 1452 N N . ALA A 1 181 ? -13.664 -7.336 -27.438 1 88.69 181 ALA A N 1
ATOM 1453 C CA . ALA A 1 181 ? -13.516 -5.973 -26.938 1 88.69 181 ALA A CA 1
ATOM 1454 C C . ALA A 1 181 ? -14.875 -5.363 -26.578 1 88.69 181 ALA A C 1
ATOM 1456 O O . ALA A 1 181 ? -15 -4.645 -25.594 1 88.69 181 ALA A O 1
ATOM 1457 N N . GLY A 1 182 ? -15.781 -5.668 -27.406 1 89.69 182 GLY A N 1
ATOM 1458 C CA . GLY A 1 182 ? -17.125 -5.172 -27.125 1 89.69 182 GLY A CA 1
ATOM 1459 C C . GLY A 1 182 ? -17.672 -5.637 -25.797 1 89.69 182 GLY A C 1
ATOM 1460 O O . GLY A 1 182 ? -18.297 -4.859 -25.078 1 89.69 182 GLY A O 1
ATOM 1461 N N . GLU A 1 183 ? -17.406 -6.82 -25.516 1 89.94 183 GLU A N 1
ATOM 1462 C CA . GLU A 1 183 ? -17.875 -7.371 -24.25 1 89.94 183 GLU A CA 1
ATOM 1463 C C . GLU A 1 183 ? -17.188 -6.699 -23.062 1 89.94 183 GLU A C 1
ATOM 1465 O O . GLU A 1 183 ? -17.797 -6.516 -22 1 89.94 183 GLU A O 1
ATOM 1470 N N . VAL A 1 184 ? -15.953 -6.363 -23.25 1 90.44 184 VAL A N 1
ATOM 1471 C CA . VAL A 1 184 ? -15.188 -5.699 -22.203 1 90.44 184 VAL A CA 1
ATOM 1472 C C . VAL A 1 184 ? -15.867 -4.391 -21.812 1 90.44 184 VAL A C 1
ATOM 1474 O O . VAL A 1 184 ? -15.969 -4.059 -20.625 1 90.44 184 VAL A O 1
ATOM 1477 N N . PHE A 1 185 ? -16.422 -3.668 -22.766 1 91 185 PHE A N 1
ATOM 1478 C CA . PHE A 1 185 ? -16.984 -2.352 -22.5 1 91 185 PHE A CA 1
ATOM 1479 C C . PHE A 1 185 ? -18.438 -2.471 -22.062 1 91 185 PHE A C 1
ATOM 1481 O O . PHE A 1 185 ? -18.953 -1.607 -21.359 1 91 185 PHE A O 1
ATOM 1488 N N . LYS A 1 186 ? -19.125 -3.561 -22.359 1 88.38 186 LYS A N 1
ATOM 1489 C CA . LYS A 1 186 ? -20.562 -3.689 -22.094 1 88.38 186 LYS A CA 1
ATOM 1490 C C . LYS A 1 186 ? -20.797 -4.43 -20.781 1 88.38 186 LYS A C 1
ATOM 1492 O O . LYS A 1 186 ? -21.797 -4.184 -20.094 1 88.38 186 LYS A O 1
ATOM 1497 N N . ARG A 1 187 ? -19.906 -5.25 -20.484 1 85.62 187 ARG A N 1
ATOM 1498 C CA . ARG A 1 187 ? -20.094 -6.062 -19.297 1 85.62 187 ARG A CA 1
ATOM 1499 C C . ARG A 1 187 ? -19.859 -5.242 -18.031 1 85.62 187 ARG A C 1
ATOM 1501 O O . ARG A 1 187 ? -18.844 -4.539 -17.922 1 85.62 187 ARG A O 1
ATOM 1508 N N . ILE A 1 188 ? -20.844 -5.262 -17.219 1 79.5 188 ILE A N 1
ATOM 1509 C CA . ILE A 1 188 ? -20.734 -4.574 -15.93 1 79.5 188 ILE A CA 1
ATOM 1510 C C . ILE A 1 188 ? -20.641 -5.602 -14.805 1 79.5 188 ILE A C 1
ATOM 1512 O O . ILE A 1 188 ? -21.484 -6.488 -14.688 1 79.5 188 ILE A O 1
ATOM 1516 N N . PHE A 1 189 ? -19.453 -5.547 -14.148 1 67.12 189 PHE A N 1
ATOM 1517 C CA . PHE A 1 189 ? -19.266 -6.469 -13.031 1 67.12 189 PHE A CA 1
ATOM 1518 C C . PHE A 1 189 ? -19.484 -5.758 -11.703 1 67.12 189 PHE A C 1
ATOM 1520 O O . PHE A 1 189 ? -18.953 -4.668 -11.477 1 67.12 189 PHE A O 1
ATOM 1527 N N . VAL A 1 190 ? -20.5 -6.25 -10.969 1 59.94 190 VAL A N 1
ATOM 1528 C CA . VAL A 1 190 ? -20.625 -5.789 -9.594 1 59.94 190 VAL A CA 1
ATOM 1529 C C . VAL A 1 190 ? -19.953 -6.781 -8.648 1 59.94 190 VAL A C 1
ATOM 1531 O O . VAL A 1 190 ? -19.344 -6.383 -7.652 1 59.94 190 VAL A O 1
ATOM 1534 N N . SER A 1 191 ? -20.078 -8.109 -8.969 1 63.62 191 SER A N 1
ATOM 1535 C CA . SER A 1 191 ? -19.5 -9.188 -8.188 1 63.62 191 SER A CA 1
ATOM 1536 C C . SER A 1 191 ? -19.125 -10.375 -9.07 1 63.62 191 SER A C 1
ATOM 1538 O O . SER A 1 191 ? -19.609 -10.492 -10.195 1 63.62 191 SER A O 1
ATOM 1540 N N . GLY A 1 192 ? -18.078 -11.078 -8.719 1 67.94 192 GLY A N 1
ATOM 1541 C CA . GLY A 1 192 ? -17.781 -12.328 -9.391 1 67.94 192 GLY A CA 1
ATOM 1542 C C . GLY A 1 192 ? -16.641 -12.227 -10.375 1 67.94 192 GLY A C 1
ATOM 1543 O O . GLY A 1 192 ? -16.5 -13.07 -11.266 1 67.94 192 GLY A O 1
ATOM 1544 N N . GLY A 1 193 ? -16.016 -11.109 -10.383 1 75.88 193 GLY A N 1
ATOM 1545 C CA . GLY A 1 193 ? -14.844 -11.031 -11.242 1 75.88 193 GLY A CA 1
ATOM 1546 C C . GLY A 1 193 ? -13.672 -11.836 -10.719 1 75.88 193 GLY A C 1
ATOM 1547 O O . GLY A 1 193 ? -13.656 -12.242 -9.555 1 75.88 193 GLY A O 1
ATOM 1548 N N . CYS A 1 194 ? -12.82 -12.203 -11.703 1 82.75 194 CYS A N 1
ATOM 1549 C CA . CYS A 1 194 ? -11.648 -12.984 -11.328 1 82.75 194 CYS A CA 1
ATOM 1550 C C . CYS A 1 194 ? -10.367 -12.227 -11.641 1 82.75 194 CYS A C 1
ATOM 1552 O O . CYS A 1 194 ? -10.32 -11.445 -12.594 1 82.75 194 CYS A O 1
ATOM 1554 N N . SER A 1 195 ? -9.328 -12.352 -10.805 1 82.12 195 SER A N 1
ATOM 1555 C CA . SER A 1 195 ? -7.961 -11.891 -10.992 1 82.12 195 SER A CA 1
ATOM 1556 C C . SER A 1 195 ? -7.828 -10.406 -10.68 1 82.12 195 SER A C 1
ATOM 1558 O O . SER A 1 195 ? -6.84 -9.773 -11.055 1 82.12 195 SER A O 1
ATOM 1560 N N . ASP A 1 196 ? -8.906 -9.805 -10.266 1 79.94 196 ASP A N 1
ATOM 1561 C CA . ASP A 1 196 ? -8.789 -8.453 -9.742 1 79.94 196 ASP A CA 1
ATOM 1562 C C . ASP A 1 196 ? -8.359 -8.469 -8.273 1 79.94 196 ASP A C 1
ATOM 1564 O O . ASP A 1 196 ? -9.125 -8.086 -7.391 1 79.94 196 ASP A O 1
ATOM 1568 N N . LEU A 1 197 ? -7.078 -8.922 -8.273 1 80.62 197 LEU A N 1
ATOM 1569 C CA . LEU A 1 197 ? -6.52 -9.156 -6.945 1 80.62 197 LEU A CA 1
ATOM 1570 C C . LEU A 1 197 ? -5.434 -8.141 -6.621 1 80.62 197 LEU A C 1
ATOM 1572 O O . LEU A 1 197 ? -4.789 -7.602 -7.527 1 80.62 197 LEU A O 1
ATOM 1576 N N . ILE A 1 198 ? -5.25 -7.863 -5.27 1 78.88 198 ILE A N 1
ATOM 1577 C CA . ILE A 1 198 ? -4.289 -6.941 -4.668 1 78.88 198 ILE A CA 1
ATOM 1578 C C . ILE A 1 198 ? -4.551 -5.523 -5.168 1 78.88 198 ILE A C 1
ATOM 1580 O O . ILE A 1 198 ? -4.004 -5.109 -6.191 1 78.88 198 ILE A O 1
ATOM 1584 N N . PHE A 1 199 ? -5.297 -4.789 -4.707 1 81.25 199 PHE A N 1
ATOM 1585 C CA . PHE A 1 199 ? -5.945 -5.133 -3.449 1 81.25 199 PHE A CA 1
ATOM 1586 C C . PHE A 1 199 ? -7.457 -5.227 -3.627 1 81.25 199 PHE A C 1
ATOM 1588 O O . PHE A 1 199 ? -7.977 -4.945 -4.707 1 81.25 199 PHE A O 1
ATOM 1595 N N . SER A 1 200 ? -8.125 -5.68 -2.699 1 87.81 200 SER A N 1
ATOM 1596 C CA . SER A 1 200 ? -9.562 -5.918 -2.717 1 87.81 200 SER A CA 1
ATOM 1597 C C . SER A 1 200 ? -10.336 -4.609 -2.855 1 87.81 200 SER A C 1
ATOM 1599 O O . SER A 1 200 ? -10.109 -3.664 -2.098 1 87.81 200 SER A O 1
ATOM 1601 N N . GLY A 1 201 ? -11.242 -4.602 -3.803 1 87.81 201 GLY A N 1
ATOM 1602 C CA . GLY A 1 201 ? -12.133 -3.457 -3.936 1 87.81 201 GLY A CA 1
ATOM 1603 C C . GLY A 1 201 ? -13.07 -3.289 -2.758 1 87.81 201 GLY A C 1
ATOM 1604 O O . GLY A 1 201 ? -13.352 -2.164 -2.34 1 87.81 201 GLY A O 1
ATOM 1605 N N . HIS A 1 202 ? -13.562 -4.418 -2.242 1 89.75 202 HIS A N 1
ATOM 1606 C CA . HIS A 1 202 ? -14.422 -4.375 -1.065 1 89.75 202 HIS A CA 1
ATOM 1607 C C . HIS A 1 202 ? -13.727 -3.695 0.105 1 89.75 202 HIS A C 1
ATOM 1609 O O . HIS A 1 202 ? -14.305 -2.822 0.757 1 89.75 202 HIS A O 1
ATOM 1615 N N . MET A 1 203 ? -12.523 -4.082 0.261 1 90.56 203 MET A N 1
ATOM 1616 C CA . MET A 1 203 ? -11.773 -3.498 1.369 1 90.56 203 MET A CA 1
ATOM 1617 C C . MET A 1 203 ? -11.484 -2.023 1.113 1 90.56 203 MET A C 1
ATOM 1619 O O . MET A 1 203 ? -11.516 -1.21 2.039 1 90.56 203 MET A O 1
ATOM 1623 N N . LEU A 1 204 ? -11.18 -1.7 -0.155 1 88.81 204 LEU A N 1
ATOM 1624 C CA . LEU A 1 204 ? -10.898 -0.314 -0.519 1 88.81 204 LEU A CA 1
ATOM 1625 C C . LEU A 1 204 ? -12.062 0.593 -0.122 1 88.81 204 LEU A C 1
ATOM 1627 O O . LEU A 1 204 ? -11.852 1.636 0.502 1 88.81 204 LEU A O 1
ATOM 1631 N N . TYR A 1 205 ? -13.258 0.189 -0.364 1 91.06 205 TYR A N 1
ATOM 1632 C CA . TYR A 1 205 ? -14.414 1.033 -0.085 1 91.06 205 TYR A CA 1
ATOM 1633 C C . TYR A 1 205 ? -14.719 1.058 1.407 1 91.06 205 TYR A C 1
ATOM 1635 O O . TYR A 1 205 ? -15.008 2.115 1.971 1 91.06 205 TYR A O 1
ATOM 1643 N N . VAL A 1 206 ? -14.633 -0.077 2.023 1 93 206 VAL A N 1
ATOM 1644 C CA . VAL A 1 206 ? -14.914 -0.125 3.453 1 93 206 VAL A CA 1
ATOM 1645 C C . VAL A 1 206 ? -13.891 0.713 4.215 1 93 206 VAL A C 1
ATOM 1647 O O . VAL A 1 206 ? -14.25 1.508 5.086 1 93 206 VAL A O 1
ATOM 1650 N N . ILE A 1 207 ? -12.672 0.599 3.838 1 90.19 207 ILE A N 1
ATOM 1651 C CA . ILE A 1 207 ? -11.609 1.34 4.516 1 90.19 207 ILE A CA 1
ATOM 1652 C C . ILE A 1 207 ? -11.75 2.83 4.211 1 90.19 207 ILE A C 1
ATOM 1654 O O . ILE A 1 207 ? -11.586 3.67 5.102 1 90.19 207 ILE A O 1
ATOM 1658 N N . SER A 1 208 ? -12 3.178 2.961 1 89.75 208 SER A N 1
ATOM 1659 C CA . SER A 1 208 ? -12.125 4.586 2.604 1 89.75 208 SER A CA 1
ATOM 1660 C C . SER A 1 208 ? -13.281 5.246 3.355 1 89.75 208 SER A C 1
ATOM 1662 O O . SER A 1 208 ? -13.164 6.391 3.803 1 89.75 208 SER A O 1
ATOM 1664 N N . VAL A 1 209 ? -14.383 4.543 3.539 1 92.19 209 VAL A N 1
ATOM 1665 C CA . VAL A 1 209 ? -15.523 5.078 4.273 1 92.19 209 VAL A CA 1
ATOM 1666 C C . VAL A 1 209 ? -15.18 5.172 5.762 1 92.19 209 VAL A C 1
ATOM 1668 O O . VAL A 1 209 ? -15.523 6.16 6.422 1 92.19 209 VAL A O 1
ATOM 1671 N N . THR A 1 210 ? -14.547 4.172 6.246 1 91.69 210 THR A N 1
ATOM 1672 C CA . THR A 1 210 ? -14.125 4.191 7.641 1 91.69 210 THR A CA 1
ATOM 1673 C C . THR A 1 210 ? -13.203 5.383 7.906 1 91.69 210 THR A C 1
ATOM 1675 O O . THR A 1 210 ? -13.375 6.094 8.898 1 91.69 210 THR A O 1
ATOM 1678 N N . CYS A 1 211 ? -12.289 5.625 7 1 86.5 211 CYS A N 1
ATOM 1679 C CA . CYS A 1 211 ? -11.398 6.77 7.141 1 86.5 211 CYS A CA 1
ATOM 1680 C C . CYS A 1 211 ? -12.172 8.078 7.109 1 86.5 211 CYS A C 1
ATOM 1682 O O . CYS A 1 211 ? -11.883 9 7.871 1 86.5 211 CYS A O 1
ATOM 1684 N N . ALA A 1 212 ? -13.148 8.164 6.273 1 88.44 212 ALA A N 1
ATOM 1685 C CA . ALA A 1 212 ? -13.984 9.359 6.199 1 88.44 212 ALA A CA 1
ATOM 1686 C C . ALA A 1 212 ? -14.742 9.578 7.504 1 88.44 212 ALA A C 1
ATOM 1688 O O . ALA A 1 212 ? -14.812 10.703 8.008 1 88.44 212 ALA A O 1
ATOM 1689 N N . LEU A 1 213 ? -15.258 8.547 8.047 1 90.81 213 LEU A N 1
ATOM 1690 C CA . LEU A 1 213 ? -16.016 8.656 9.289 1 90.81 213 LEU A CA 1
ATOM 1691 C C . LEU A 1 213 ? -15.094 9.031 10.445 1 90.81 213 LEU A C 1
ATOM 1693 O O . LEU A 1 213 ? -15.508 9.742 11.367 1 90.81 213 LEU A O 1
ATOM 1697 N N . PHE A 1 214 ? -13.922 8.594 10.391 1 86.12 214 PHE A N 1
ATOM 1698 C CA . PHE A 1 214 ? -12.961 8.961 11.422 1 86.12 214 PHE A CA 1
ATOM 1699 C C . PHE A 1 214 ? -12.586 10.43 11.32 1 86.12 214 PHE A C 1
ATOM 1701 O O . PHE A 1 214 ? -12.328 11.086 12.336 1 86.12 214 PHE A O 1
ATOM 1708 N N . ARG A 1 215 ? -12.602 10.945 10.148 1 82.81 215 ARG A N 1
ATOM 1709 C CA . ARG A 1 215 ? -12.219 12.336 9.922 1 82.81 215 ARG A CA 1
ATOM 1710 C C . ARG A 1 215 ? -13.352 13.289 10.32 1 82.81 215 ARG A C 1
ATOM 1712 O O . ARG A 1 215 ? -13.109 14.328 10.938 1 82.81 215 ARG A O 1
ATOM 1719 N N . TYR A 1 216 ? -14.555 12.906 10.055 1 86.69 216 TYR A N 1
ATOM 1720 C CA . TYR A 1 216 ? -15.625 13.891 10.141 1 86.69 216 TYR A CA 1
ATOM 1721 C C . TYR A 1 216 ? -16.5 13.633 11.359 1 86.69 216 TYR A C 1
ATOM 1723 O O . TYR A 1 216 ? -17.25 14.516 11.797 1 86.69 216 TYR A O 1
ATOM 1731 N N . SER A 1 217 ? -16.422 12.445 11.859 1 87.75 217 SER A N 1
ATOM 1732 C CA . SER A 1 217 ? -17.266 12.133 13.008 1 87.75 217 SER A CA 1
ATOM 1733 C C . SER A 1 217 ? -16.516 12.328 14.312 1 87.75 217 SER A C 1
ATOM 1735 O O . SER A 1 217 ? -15.328 12.008 14.406 1 87.75 217 SER A O 1
ATOM 1737 N N . CYS A 1 218 ? -17.219 12.828 15.328 1 85.62 218 CYS A N 1
ATOM 1738 C CA . CYS A 1 218 ? -16.672 12.961 16.672 1 85.62 218 CYS A CA 1
ATOM 1739 C C . CYS A 1 218 ? -17.234 11.891 17.594 1 85.62 218 CYS A C 1
ATOM 1741 O O . CYS A 1 218 ? -16.812 11.797 18.75 1 85.62 218 CYS A O 1
ATOM 1743 N N . ASN A 1 219 ? -18.125 11.086 17.125 1 91.56 219 ASN A N 1
ATOM 1744 C CA . ASN A 1 219 ? -18.734 10.031 17.922 1 91.56 219 ASN A CA 1
ATOM 1745 C C . ASN A 1 219 ? -17.828 8.805 18.031 1 91.56 219 ASN A C 1
ATOM 1747 O O . ASN A 1 219 ? -17.641 8.078 17.047 1 91.56 219 ASN A O 1
ATOM 1751 N N . LYS A 1 220 ? -17.375 8.531 19.234 1 93.25 220 LYS A N 1
ATOM 1752 C CA . LYS A 1 220 ? -16.438 7.434 19.453 1 93.25 220 LYS A CA 1
ATOM 1753 C C . LYS A 1 220 ? -17.109 6.082 19.219 1 93.25 220 LYS A C 1
ATOM 1755 O O . LYS A 1 220 ? -16.453 5.137 18.75 1 93.25 220 LYS A O 1
ATOM 1760 N N . TYR A 1 221 ? -18.328 5.941 19.516 1 95 221 TYR A N 1
ATOM 1761 C CA . TYR A 1 221 ? -19.016 4.672 19.344 1 95 221 TYR A CA 1
ATOM 1762 C C . TYR A 1 221 ? -19.188 4.332 17.859 1 95 221 TYR A C 1
ATOM 1764 O O . TYR A 1 221 ? -19.047 3.168 17.469 1 95 221 TYR A O 1
ATOM 1772 N N . LEU A 1 222 ? -19.469 5.344 17.062 1 94.94 222 LEU A N 1
ATOM 1773 C CA . LEU A 1 222 ? -19.562 5.125 15.625 1 94.94 222 LEU A CA 1
ATOM 1774 C C . LEU A 1 222 ? -18.219 4.707 15.047 1 94.94 222 LEU A C 1
ATOM 1776 O O . LEU A 1 222 ? -18.156 3.793 14.227 1 94.94 222 LEU A O 1
ATOM 1780 N N . LYS A 1 223 ? -17.188 5.332 15.531 1 92.69 223 LYS A N 1
ATOM 1781 C CA . LYS A 1 223 ? -15.844 5.02 15.062 1 92.69 223 LYS A CA 1
ATOM 1782 C C . LYS A 1 223 ? -15.461 3.584 15.414 1 92.69 223 LYS A C 1
ATOM 1784 O O . LYS A 1 223 ? -14.945 2.85 14.562 1 92.69 223 LYS A O 1
ATOM 1789 N N . ILE A 1 224 ? -15.805 3.168 16.672 1 94.94 224 ILE A N 1
ATOM 1790 C CA . ILE A 1 224 ? -15.484 1.812 17.094 1 94.94 224 ILE A CA 1
ATOM 1791 C C . ILE A 1 224 ? -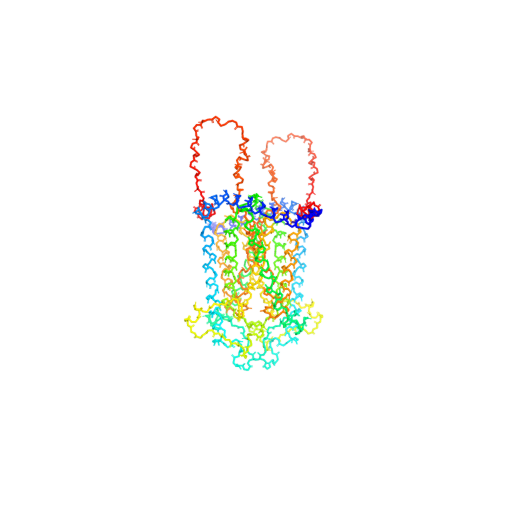16.312 0.808 16.312 1 94.94 224 ILE A C 1
ATOM 1793 O O . ILE A 1 224 ? -15.82 -0.239 15.891 1 94.94 224 ILE A O 1
ATOM 1797 N N . PHE A 1 225 ? -17.516 1.14 16.109 1 97 225 PHE A N 1
ATOM 1798 C CA . PHE A 1 225 ? -18.422 0.256 15.391 1 97 225 PHE A CA 1
ATOM 1799 C C . PHE A 1 225 ? -17.953 0.028 13.961 1 97 225 PHE A C 1
ATOM 1801 O O . PHE A 1 225 ? -17.859 -1.114 13.508 1 97 225 PHE A O 1
ATOM 1808 N N . VAL A 1 226 ? -17.578 1.071 13.242 1 95.5 226 VAL A N 1
ATOM 1809 C CA . VAL A 1 226 ? -17.188 0.936 11.844 1 95.5 226 VAL A CA 1
ATOM 1810 C C . VAL A 1 226 ? -15.828 0.248 11.758 1 95.5 226 VAL A C 1
ATOM 1812 O O . VAL A 1 226 ? -15.562 -0.51 10.82 1 95.5 226 VAL A O 1
ATOM 1815 N N . LEU A 1 227 ? -14.969 0.455 12.727 1 93.62 227 LEU A N 1
ATOM 1816 C CA . LEU A 1 227 ? -13.688 -0.239 12.773 1 93.62 227 LEU A CA 1
ATOM 1817 C C . LEU A 1 227 ? -13.891 -1.744 12.922 1 93.62 227 LEU A C 1
ATOM 1819 O O . LEU A 1 227 ? -13.219 -2.531 12.242 1 93.62 227 LEU A O 1
ATOM 1823 N N . LEU A 1 228 ? -14.836 -2.088 13.781 1 95.88 228 LEU A N 1
ATOM 1824 C CA . LEU A 1 228 ? -15.141 -3.502 13.969 1 95.88 228 LEU A CA 1
ATOM 1825 C C . LEU A 1 228 ? -15.711 -4.113 12.688 1 95.88 228 LEU A C 1
ATOM 1827 O O . LEU A 1 228 ? -15.375 -5.242 12.328 1 95.88 228 LEU A O 1
ATOM 1831 N N . LEU A 1 229 ? -16.547 -3.379 12.016 1 96.56 229 LEU A N 1
ATOM 1832 C CA . LEU A 1 229 ? -17.078 -3.848 10.742 1 96.56 229 LEU A CA 1
ATOM 1833 C C . LEU A 1 229 ? -15.969 -4.039 9.719 1 96.56 229 LEU A C 1
ATOM 1835 O O . LEU A 1 229 ? -15.992 -4.996 8.938 1 96.56 229 LEU A O 1
ATOM 1839 N N . THR A 1 230 ? -15.008 -3.117 9.75 1 94.25 230 THR A N 1
ATOM 1840 C CA . THR A 1 230 ? -13.883 -3.188 8.82 1 94.25 230 THR A CA 1
ATOM 1841 C C . THR A 1 230 ? -13.039 -4.434 9.078 1 94.25 230 THR A C 1
ATOM 1843 O O . THR A 1 230 ? -12.672 -5.148 8.148 1 94.25 230 THR A O 1
ATOM 1846 N N . ILE A 1 231 ? -12.789 -4.703 10.336 1 93.75 231 ILE A N 1
ATOM 1847 C CA . ILE A 1 231 ? -12.016 -5.879 10.719 1 93.75 231 ILE A CA 1
ATOM 1848 C C . ILE A 1 231 ? -12.789 -7.148 10.352 1 93.75 231 ILE A C 1
ATOM 1850 O O . ILE A 1 231 ? -12.219 -8.086 9.789 1 93.75 231 ILE A O 1
ATOM 1854 N N . LEU A 1 232 ? -14.062 -7.145 10.602 1 95.88 232 LEU A N 1
ATOM 1855 C CA . LEU A 1 232 ? -14.906 -8.289 10.273 1 95.88 232 LEU A CA 1
ATOM 1856 C C . LEU A 1 232 ? -14.953 -8.516 8.766 1 95.88 232 LEU A C 1
ATOM 1858 O O . LEU A 1 232 ? -14.906 -9.656 8.305 1 95.88 232 LEU A O 1
ATOM 1862 N N . GLN A 1 233 ? -15.023 -7.457 8.039 1 95.56 233 GLN A N 1
ATOM 1863 C CA . GLN A 1 233 ? -15.031 -7.551 6.578 1 95.56 233 GLN A CA 1
ATOM 1864 C C . GLN A 1 233 ? -13.766 -8.234 6.07 1 95.56 233 GLN A C 1
ATOM 1866 O O . GLN A 1 233 ? -13.82 -9.078 5.172 1 95.56 233 GLN A O 1
ATOM 1871 N N . ALA A 1 234 ? -12.625 -7.902 6.617 1 93.44 234 ALA A N 1
ATOM 1872 C CA . ALA A 1 234 ? -11.352 -8.5 6.227 1 93.44 234 ALA A CA 1
ATOM 1873 C C . ALA A 1 234 ? -11.359 -10.008 6.453 1 93.44 234 ALA A C 1
ATOM 1875 O O . ALA A 1 234 ? -10.969 -10.773 5.57 1 93.44 234 ALA A O 1
ATOM 1876 N N . PHE A 1 235 ? -11.891 -10.406 7.555 1 94.38 235 PHE A N 1
ATOM 1877 C CA . PHE A 1 235 ? -11.922 -11.828 7.879 1 94.38 235 PHE A CA 1
ATOM 1878 C C . PHE A 1 235 ? -12.906 -12.562 6.984 1 94.38 235 PHE A C 1
ATOM 1880 O O . PHE A 1 235 ? -12.617 -13.672 6.523 1 94.38 235 PHE A O 1
ATOM 1887 N N . LEU A 1 236 ? -13.984 -11.961 6.719 1 95.19 236 LEU A N 1
ATOM 1888 C CA . LEU A 1 236 ? -15.016 -12.625 5.93 1 95.19 236 LEU A CA 1
ATOM 1889 C C . LEU A 1 236 ? -14.57 -12.781 4.477 1 95.19 236 LEU A C 1
ATOM 1891 O O . LEU A 1 236 ? -14.844 -13.805 3.848 1 95.19 236 LEU A O 1
ATOM 1895 N N . ILE A 1 237 ? -13.883 -11.797 3.957 1 92.69 237 ILE A N 1
ATOM 1896 C CA . ILE A 1 237 ? -13.43 -11.852 2.572 1 92.69 237 ILE A CA 1
ATOM 1897 C C . ILE A 1 237 ? -12.398 -12.969 2.406 1 92.69 237 ILE A C 1
ATOM 1899 O O . ILE A 1 237 ? -12.422 -13.695 1.409 1 92.69 237 ILE A O 1
ATOM 1903 N N . VAL A 1 238 ? -11.539 -13.172 3.365 1 92.56 238 VAL A N 1
ATOM 1904 C CA . VAL A 1 238 ? -10.523 -14.219 3.309 1 92.56 238 VAL A CA 1
ATOM 1905 C C . VAL A 1 238 ? -11.172 -15.578 3.562 1 92.56 238 VAL A C 1
ATOM 1907 O O . VAL A 1 238 ? -10.859 -16.562 2.883 1 92.56 238 VAL A O 1
ATOM 1910 N N . ALA A 1 239 ? -12.117 -15.578 4.48 1 93.88 239 ALA A N 1
ATOM 1911 C CA . ALA A 1 239 ? -12.797 -16.828 4.805 1 93.88 239 ALA A CA 1
ATOM 1912 C C . ALA A 1 239 ? -13.602 -17.344 3.613 1 93.88 239 ALA A C 1
ATOM 1914 O O . ALA A 1 239 ? -13.75 -18.547 3.432 1 93.88 239 ALA A O 1
ATOM 1915 N N . SER A 1 240 ? -14.086 -16.469 2.822 1 91.31 240 SER A N 1
ATOM 1916 C CA . SER A 1 240 ? -14.859 -16.859 1.643 1 91.31 240 SER A CA 1
ATOM 1917 C C . SER A 1 240 ? -13.938 -17.234 0.483 1 91.31 240 SER A C 1
ATOM 1919 O O . SER A 1 240 ? -14.406 -17.688 -0.563 1 91.31 240 SER A O 1
ATOM 1921 N N . ARG A 1 241 ? -12.633 -16.984 0.624 1 90.62 241 ARG A N 1
ATOM 1922 C CA . ARG A 1 241 ? -11.617 -17.219 -0.395 1 90.62 241 ARG A CA 1
ATOM 1923 C C . ARG A 1 241 ? -11.891 -16.406 -1.649 1 90.62 241 ARG A C 1
ATOM 1925 O O . ARG A 1 241 ? -11.641 -16.859 -2.766 1 90.62 241 ARG A O 1
ATOM 1932 N N . SER A 1 242 ? -12.523 -15.273 -1.35 1 88.25 242 SER A N 1
ATOM 1933 C CA . SER A 1 242 ? -12.695 -14.336 -2.451 1 88.25 242 SER A CA 1
ATOM 1934 C C . SER A 1 242 ? -11.391 -13.609 -2.764 1 88.25 242 SER A C 1
ATOM 1936 O O . SER A 1 242 ? -11.156 -13.219 -3.908 1 88.25 242 SER A O 1
ATOM 1938 N N . HIS A 1 243 ? -10.648 -13.414 -1.76 1 90.25 243 HIS A N 1
ATOM 1939 C CA . HIS A 1 243 ? -9.352 -12.758 -1.861 1 90.25 243 HIS A CA 1
ATOM 1940 C C . HIS A 1 243 ? -8.312 -13.445 -0.981 1 90.25 243 HIS A C 1
ATOM 1942 O O . HIS A 1 243 ? -8.664 -14.117 -0.012 1 90.25 243 HIS A O 1
ATOM 1948 N N . TYR A 1 244 ? -7.098 -13.305 -1.368 1 90.88 244 TYR A N 1
ATOM 1949 C CA . TYR A 1 244 ? -6.004 -13.75 -0.513 1 90.88 244 TYR A CA 1
ATOM 1950 C C . TYR A 1 244 ? -5.816 -12.805 0.669 1 90.88 244 TYR A C 1
ATOM 1952 O O . TYR A 1 244 ? -6.293 -11.672 0.645 1 90.88 244 TYR A O 1
ATOM 1960 N N . SER A 1 245 ? -5.117 -13.266 1.679 1 90.5 245 SER A N 1
ATOM 1961 C CA . SER A 1 245 ? -4.848 -12.461 2.863 1 90.5 245 SER A CA 1
ATOM 1962 C C . SER A 1 245 ? -4.094 -11.18 2.5 1 90.5 245 SER A C 1
ATOM 1964 O O . SER A 1 245 ? -4.336 -10.125 3.082 1 90.5 245 SER A O 1
ATOM 1966 N N . VAL A 1 246 ? -3.221 -11.305 1.519 1 88.38 246 VAL A N 1
ATOM 1967 C CA . VAL A 1 246 ? -2.396 -10.156 1.149 1 88.38 246 VAL A CA 1
ATOM 1968 C C . VAL A 1 246 ? -3.271 -9.062 0.54 1 88.38 246 VAL A C 1
ATOM 1970 O O . VAL A 1 246 ? -2.916 -7.887 0.572 1 88.38 246 VAL A O 1
ATOM 1973 N N . ASP A 1 247 ? -4.43 -9.422 0.032 1 88.44 247 ASP A N 1
ATOM 1974 C CA . ASP A 1 247 ? -5.336 -8.469 -0.607 1 88.44 247 ASP A CA 1
ATOM 1975 C C . ASP A 1 247 ? -5.996 -7.562 0.427 1 88.44 247 ASP A C 1
ATOM 1977 O O . ASP A 1 247 ? -6.52 -6.5 0.082 1 88.44 247 ASP A O 1
ATOM 1981 N N . VAL A 1 248 ? -6.051 -8.094 1.599 1 85.38 248 VAL A N 1
ATOM 1982 C CA . VAL A 1 248 ? -6.82 -7.379 2.613 1 85.38 248 VAL A CA 1
ATOM 1983 C C . VAL A 1 248 ? -5.875 -6.586 3.512 1 85.38 248 VAL A C 1
ATOM 1985 O O . VAL A 1 248 ? -6.316 -5.727 4.277 1 85.38 248 VAL A O 1
ATOM 1988 N N . VAL A 1 249 ? -4.574 -6.945 3.539 1 68.62 249 VAL A N 1
ATOM 1989 C CA . VAL A 1 249 ? -3.621 -6.246 4.395 1 68.62 249 VAL A CA 1
ATOM 1990 C C . VAL A 1 249 ? -3.49 -4.793 3.941 1 68.62 249 VAL A C 1
ATOM 1992 O O . VAL A 1 249 ? -3.377 -4.516 2.746 1 68.62 249 VAL A O 1
ATOM 1995 N N . PRO A 1 250 ? -3.957 -3.889 4.84 1 52.59 250 PRO A N 1
ATOM 1996 C CA . PRO A 1 250 ? -4.102 -2.451 4.59 1 52.59 250 PRO A CA 1
ATOM 1997 C C . PRO A 1 250 ? -2.848 -1.829 3.982 1 52.59 250 PRO A C 1
ATOM 1999 O O . PRO A 1 250 ? -1.912 -1.482 4.707 1 52.59 250 PRO A O 1
ATOM 2002 N N . ASN A 1 251 ? -2.166 -2.414 3.027 1 50.16 251 ASN A N 1
ATOM 2003 C CA . ASN A 1 251 ? -1.053 -1.602 2.545 1 50.16 251 ASN A CA 1
ATOM 2004 C C . ASN A 1 251 ? -1.465 -0.146 2.348 1 50.16 251 ASN A C 1
ATOM 2006 O O . ASN A 1 251 ? -0.661 0.765 2.559 1 50.16 251 ASN A O 1
ATOM 2010 N N . ASP A 1 252 ? -2.717 0.079 1.909 1 45.88 252 ASP A N 1
ATOM 2011 C CA . ASP A 1 252 ? -3.223 1.355 1.412 1 45.88 252 ASP A CA 1
ATOM 2012 C C . ASP A 1 252 ? -3.652 2.262 2.562 1 45.88 252 ASP A C 1
ATOM 2014 O O . ASP A 1 252 ? -3.961 3.438 2.354 1 45.88 252 ASP A O 1
ATOM 2018 N N . PHE A 1 253 ? -3.959 1.709 3.76 1 42.09 253 PHE A N 1
ATOM 2019 C CA . PHE A 1 253 ? -4.82 2.443 4.68 1 42.09 253 PHE A CA 1
ATOM 2020 C C . PHE A 1 253 ? -4.145 3.727 5.145 1 42.09 253 PHE A C 1
ATOM 2022 O O . PHE A 1 253 ? -4.812 4.738 5.375 1 42.09 253 PHE A O 1
ATOM 2029 N N . ARG A 1 254 ? -2.963 3.613 5.445 1 43.25 254 ARG A N 1
ATOM 2030 C CA . ARG A 1 254 ? -2.42 4.82 6.062 1 43.25 254 ARG A CA 1
ATOM 2031 C C . ARG A 1 254 ? -2.379 5.973 5.062 1 43.25 254 ARG A C 1
ATOM 2033 O O . ARG A 1 254 ? -2.441 7.141 5.449 1 43.25 254 ARG A O 1
ATOM 2040 N N . THR A 1 255 ? -2.248 5.539 3.75 1 42.03 255 THR A N 1
ATOM 2041 C CA . THR A 1 255 ? -2.309 6.57 2.719 1 42.03 255 THR A CA 1
ATOM 2042 C C . THR A 1 255 ? -3.666 7.266 2.729 1 42.03 255 THR A C 1
ATOM 2044 O O . THR A 1 255 ? -3.742 8.492 2.621 1 42.03 255 THR A O 1
ATOM 2047 N N . VAL A 1 256 ? -4.652 6.379 2.75 1 41.38 256 VAL A N 1
ATOM 2048 C CA . VAL A 1 256 ? -5.996 6.941 2.686 1 41.38 256 VAL A CA 1
ATOM 2049 C C . VAL A 1 256 ? -6.254 7.812 3.912 1 41.38 256 VAL A C 1
ATOM 2051 O O . VAL A 1 256 ? -6.848 8.891 3.803 1 41.38 256 VAL A O 1
ATOM 2054 N N . GLY A 1 257 ? -5.742 7.359 4.98 1 39.25 257 GLY A N 1
ATOM 2055 C CA . GLY A 1 257 ? -6.062 8.094 6.191 1 39.25 257 GLY A CA 1
ATOM 2056 C C . GLY A 1 257 ? -5.445 9.477 6.234 1 39.25 257 GLY A C 1
ATOM 2057 O O . GLY A 1 257 ? -6.121 10.461 6.555 1 39.25 257 GLY A O 1
ATOM 2058 N N . LYS A 1 258 ? -4.207 9.57 6.004 1 42.28 258 LYS A N 1
ATOM 2059 C CA . LYS A 1 258 ? -3.584 10.891 6.129 1 42.28 258 LYS A CA 1
ATOM 2060 C C . LYS A 1 258 ? -3.973 11.789 4.961 1 42.28 258 LYS A C 1
ATOM 2062 O O . LYS A 1 258 ? -4.043 13.016 5.113 1 42.28 258 LYS A O 1
ATOM 2067 N N . SER A 1 259 ? -4.121 11.203 3.766 1 38.19 259 SER A N 1
ATOM 2068 C CA . SER A 1 259 ? -4.605 12.055 2.686 1 38.19 259 SER A CA 1
ATOM 2069 C C . SER A 1 259 ? -5.941 12.695 3.041 1 38.19 259 SER A C 1
ATOM 2071 O O . SER A 1 259 ? -6.242 13.805 2.602 1 38.19 259 SER A O 1
ATOM 2073 N N . ILE A 1 260 ? -6.66 11.875 3.643 1 37.06 260 ILE A N 1
ATOM 2074 C CA . ILE A 1 260 ? -7.883 12.523 4.098 1 37.06 260 ILE A CA 1
ATOM 2075 C C . ILE A 1 260 ? -7.543 13.625 5.098 1 37.06 260 ILE A C 1
ATOM 2077 O O . ILE A 1 260 ? -8.219 14.656 5.148 1 37.06 260 ILE A O 1
ATOM 2081 N N . SER A 1 261 ? -6.445 13.297 5.805 1 32.94 261 SER A N 1
ATOM 2082 C CA . SER A 1 261 ? -6.121 14.289 6.824 1 32.94 261 SER A CA 1
ATOM 2083 C C . SER A 1 261 ? -5.285 15.43 6.246 1 32.94 261 SER A C 1
ATOM 2085 O O . SER A 1 261 ? -4.957 16.391 6.949 1 32.94 261 SER A O 1
ATOM 2087 N N . SER A 1 262 ? -4.578 15.18 5.262 1 32.31 262 SER A N 1
ATOM 2088 C CA . SER A 1 262 ? -3.789 16.312 4.789 1 32.31 262 SER A CA 1
ATOM 2089 C C . SER A 1 262 ? -4.652 17.562 4.629 1 32.31 262 SER A C 1
ATOM 2091 O O . SER A 1 262 ? -5.754 17.5 4.086 1 32.31 262 SER A O 1
ATOM 2093 N N . PRO A 1 263 ? -4.316 18.516 5.484 1 30.78 263 PRO A N 1
ATOM 2094 C CA . PRO A 1 263 ? -4.973 19.828 5.383 1 30.78 263 PRO A CA 1
ATOM 2095 C C . PRO A 1 263 ? -5.035 20.344 3.945 1 30.78 263 PRO A C 1
ATOM 2097 O O . PRO A 1 263 ? -4.023 20.781 3.4 1 30.78 263 PRO A O 1
ATOM 2100 N N . GLY A 1 264 ? -5.215 19.594 2.961 1 29.38 264 GLY A N 1
ATOM 2101 C CA . GLY A 1 264 ? -5.441 20.516 1.865 1 29.38 264 GLY A CA 1
ATOM 2102 C C . GLY A 1 264 ? -6.176 21.781 2.289 1 29.38 264 GLY A C 1
ATOM 2103 O O . GLY A 1 264 ? -5.551 22.75 2.709 1 29.38 264 GLY A O 1
ATOM 2104 N N . VAL A 1 265 ? -7.527 21.797 1.799 1 28.83 265 VAL A N 1
ATOM 2105 C CA . VAL A 1 265 ? -8.328 23 1.972 1 28.83 265 VAL A CA 1
ATOM 2106 C C . VAL A 1 265 ? -8.547 23.266 3.459 1 28.83 265 VAL A C 1
ATOM 2108 O O . VAL A 1 265 ? -9.109 22.438 4.168 1 28.83 265 VAL A O 1
ATOM 2111 N N . SER A 1 266 ? -7.594 23.719 4.133 1 27.66 266 SER A N 1
ATOM 2112 C CA . SER A 1 266 ? -8.031 24.297 5.402 1 27.66 266 SER A CA 1
ATOM 2113 C C . SER A 1 266 ? -9.516 24.641 5.375 1 27.66 266 SER A C 1
ATOM 2115 O O . SER A 1 266 ? -9.984 25.297 4.445 1 27.66 266 SER A O 1
ATOM 2117 N N . ASP A 1 267 ? -10.391 23.781 5.652 1 29.62 267 ASP A N 1
ATOM 2118 C CA . ASP A 1 267 ? -11.625 24.422 6.098 1 29.62 267 ASP A CA 1
ATOM 2119 C C . ASP A 1 267 ? -11.328 25.734 6.824 1 29.62 267 ASP A C 1
ATOM 2121 O O . ASP A 1 267 ? -10.875 25.719 7.973 1 29.62 267 ASP A O 1
ATOM 2125 N N . ASP A 1 268 ?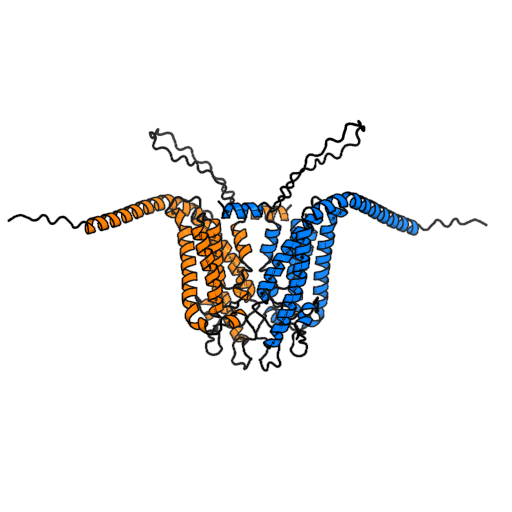 -10.414 26.516 6.371 1 27.47 268 ASP A N 1
ATOM 2126 C CA . ASP A 1 268 ? -10.445 27.812 7.027 1 27.47 268 ASP A CA 1
ATOM 2127 C C . ASP A 1 268 ? -11.852 28.156 7.5 1 27.47 268 ASP A C 1
ATOM 2129 O O . ASP A 1 268 ? -12.82 28.016 6.746 1 27.47 268 ASP A O 1
ATOM 2133 N N . ASP A 1 269 ? -12.148 27.938 8.781 1 29.05 269 ASP A N 1
ATOM 2134 C CA . ASP A 1 269 ? -13.195 28.625 9.523 1 29.05 269 ASP A CA 1
ATOM 2135 C C . ASP A 1 269 ? -13.594 29.938 8.828 1 29.05 269 ASP A C 1
ATOM 2137 O O . ASP A 1 269 ? -12.844 30.906 8.867 1 29.05 269 ASP A O 1
ATOM 2141 N N . GLU A 1 270 ? -13.867 29.984 7.617 1 28.62 270 GLU A N 1
ATOM 2142 C CA . GLU A 1 270 ? -14.703 31.172 7.453 1 28.62 270 GLU A CA 1
ATOM 2143 C C . GLU A 1 270 ? -15.695 31.312 8.602 1 28.62 270 GLU A C 1
ATOM 2145 O O . GLU A 1 270 ? -16.547 30.438 8.805 1 28.62 270 GLU A O 1
ATOM 2150 N N . GLU A 1 271 ? -15.172 31.734 9.758 1 27.33 271 GLU A N 1
ATOM 2151 C CA . GLU A 1 271 ? -16.062 32.281 10.773 1 27.33 271 GLU A CA 1
ATOM 2152 C C . GLU A 1 271 ? -17.344 32.844 10.141 1 27.33 271 GLU A C 1
ATOM 2154 O O . GLU A 1 271 ? -17.297 33.875 9.453 1 27.33 271 GLU A O 1
ATOM 2159 N N . TYR A 1 272 ? -18.016 32.094 9.477 1 28.36 272 TYR A N 1
ATOM 2160 C CA . TYR A 1 272 ? -19.312 32.719 9.297 1 28.36 272 TYR A CA 1
ATOM 2161 C C . TYR A 1 272 ? -19.844 33.281 10.617 1 28.36 272 TYR A C 1
ATOM 2163 O O . TYR A 1 272 ? -19.703 32.625 11.664 1 28.36 272 TYR A O 1
ATOM 2171 N N . PRO A 1 273 ? -19.844 34.562 10.711 1 27.52 273 PRO A N 1
ATOM 2172 C CA . PRO A 1 273 ? -20.438 35.156 11.922 1 27.52 273 PRO A CA 1
ATOM 2173 C C . PRO A 1 273 ? -21.656 34.375 12.43 1 27.52 273 PRO A C 1
ATOM 2175 O O . PRO A 1 273 ? -22.547 34.062 11.648 1 27.52 273 PRO A O 1
ATOM 2178 N N . ARG A 1 274 ? -21.375 33.438 13.297 1 30.55 274 ARG A N 1
ATOM 2179 C CA . ARG A 1 274 ? -22.5 32.844 14.031 1 30.55 274 ARG A CA 1
ATOM 2180 C C . ARG A 1 274 ? -23.516 33.938 14.406 1 30.55 274 ARG A C 1
ATOM 2182 O O . ARG A 1 274 ? -24.203 33.812 15.422 1 30.55 274 ARG A O 1
ATOM 2189 N N . THR A 1 275 ? -23.297 35.25 14.016 1 29.02 275 THR A N 1
ATOM 2190 C CA . THR A 1 275 ? -24.328 36.094 14.609 1 29.02 275 THR A CA 1
ATOM 2191 C C . THR A 1 275 ? -25.703 35.688 14.117 1 29.02 275 THR A C 1
ATOM 2193 O O . THR A 1 275 ? -26 35.812 12.93 1 29.02 275 THR A O 1
ATOM 2196 N N . VAL A 1 276 ? -26.156 34.625 14.602 1 29.55 276 VAL A N 1
ATOM 2197 C CA . VAL A 1 276 ? -27.609 34.531 14.484 1 29.55 276 VAL A CA 1
ATOM 2198 C C . VAL A 1 276 ? -28.25 35.875 14.828 1 29.55 276 VAL A C 1
ATOM 2200 O O . VAL A 1 276 ? -27.969 36.438 15.875 1 29.55 276 VAL A O 1
ATOM 2203 N N . PRO A 1 277 ? -28.594 36.688 13.797 1 28.77 277 PRO A N 1
ATOM 2204 C CA . PRO A 1 277 ? -29.281 37.938 14.148 1 28.77 277 PRO A CA 1
ATOM 2205 C C . PRO A 1 277 ? -30.312 37.719 15.25 1 28.77 277 PRO A C 1
ATOM 2207 O O . PRO A 1 277 ? -31.062 36.75 15.234 1 28.77 277 PRO A O 1
ATOM 2210 N N . SER A 1 278 ? -29.906 37.969 16.438 1 27.77 278 SER A N 1
ATOM 2211 C CA . SER A 1 278 ? -31 38.156 17.391 1 27.77 278 SER A CA 1
ATOM 2212 C C . SER A 1 278 ? -32.156 38.906 16.766 1 27.77 278 SER A C 1
ATOM 2214 O O . SER A 1 278 ? -31.969 39.75 15.875 1 27.77 278 SER A O 1
ATOM 2216 N N . SER A 1 279 ? -33.344 38.5 16.797 1 29.7 279 SER A N 1
ATOM 2217 C CA . SER A 1 279 ? -34.625 39.062 16.344 1 29.7 279 SER A CA 1
ATOM 2218 C C . SER A 1 279 ? -34.688 40.562 16.594 1 29.7 279 SER A C 1
ATOM 2220 O O . SER A 1 279 ? -35.781 41.094 16.734 1 29.7 279 SER A O 1
ATOM 2222 N N . GLY A 1 280 ? -33.5 41.312 16.953 1 28.16 280 GLY A N 1
ATOM 2223 C CA . GLY A 1 280 ? -33.938 42.656 17.203 1 28.16 280 GLY A CA 1
ATOM 2224 C C . GLY A 1 280 ? -34.625 43.312 16 1 28.16 280 GLY A C 1
ATOM 2225 O O . GLY A 1 280 ? -34.562 42.781 14.891 1 28.16 280 GLY A O 1
ATOM 2226 N N . THR A 1 281 ? -35.156 44.562 16.141 1 31.36 281 THR A N 1
ATOM 2227 C CA . THR A 1 281 ? -36 45.469 15.344 1 31.36 281 THR A CA 1
ATOM 2228 C C . THR A 1 281 ? -35.375 45.719 13.984 1 31.36 281 THR A C 1
ATOM 2230 O O . THR A 1 281 ? -34.156 45.969 13.891 1 31.36 281 THR A O 1
ATOM 2233 N N . ALA A 1 282 ? -35.969 45.469 12.781 1 33.97 282 ALA A N 1
ATOM 2234 C CA . ALA A 1 282 ? -35.938 45.5 11.32 1 33.97 282 ALA A CA 1
ATOM 2235 C C . ALA A 1 282 ? -35.438 46.875 10.836 1 33.97 282 ALA A C 1
ATOM 2237 O O . ALA A 1 282 ? -36.25 47.75 10.555 1 33.97 282 ALA A O 1
ATOM 2238 N N . LYS A 1 283 ? -34.5 47.656 11.5 1 32.5 283 LYS A N 1
ATOM 2239 C CA . LYS A 1 283 ? -34.375 48.875 10.719 1 32.5 283 LYS A CA 1
ATOM 2240 C C . LYS A 1 283 ? -33.906 48.562 9.297 1 32.5 283 LYS A C 1
ATOM 2242 O O . LYS A 1 283 ? -33.188 47.625 9.062 1 32.5 283 LYS A O 1
ATOM 2247 N N . SER A 1 284 ? -34.5 49.062 8.164 1 29.56 284 SER A N 1
ATOM 2248 C CA . SER A 1 284 ? -34.562 49.031 6.707 1 29.56 284 SER A CA 1
ATOM 2249 C C . SER A 1 284 ? -33.156 49.219 6.102 1 29.56 284 SER A C 1
ATOM 2251 O O . SER A 1 284 ? -33.031 49.594 4.938 1 29.56 284 SER A O 1
ATOM 2253 N N . GLY A 1 285 ? -32.062 49.281 6.875 1 29.08 285 GLY A N 1
ATOM 2254 C CA . GLY A 1 285 ? -30.938 49.781 6.109 1 29.08 285 GLY A CA 1
ATOM 2255 C C . GLY A 1 285 ? -30.5 48.844 5 1 29.08 285 GLY A C 1
ATOM 2256 O O . GLY A 1 285 ? -30.812 47.656 5.02 1 29.08 285 GLY A O 1
ATOM 2257 N N . LYS A 1 286 ? -30.078 49.406 3.762 1 31.97 286 LYS A N 1
ATOM 2258 C CA . LYS A 1 286 ? -29.75 48.844 2.449 1 31.97 286 LYS A CA 1
ATOM 2259 C C . LYS A 1 286 ? -28.703 47.75 2.564 1 31.97 286 LYS A C 1
ATOM 2261 O O . LYS A 1 286 ? -27.766 47.844 3.367 1 31.97 286 LYS A O 1
ATOM 2266 N N . PRO A 1 287 ? -29.016 46.5 2.084 1 29.44 287 PRO A N 1
ATOM 2267 C CA . PRO A 1 287 ? -28.156 45.312 2.125 1 29.44 287 PRO A CA 1
ATOM 2268 C C . PRO A 1 287 ? -26.766 45.562 1.56 1 29.44 287 PRO A C 1
ATOM 2270 O O . PRO A 1 287 ? -26.625 46.125 0.459 1 29.44 287 PRO A O 1
ATOM 2273 N N . ARG A 1 288 ? -25.828 46 2.387 1 30.2 288 ARG A N 1
ATOM 2274 C CA . ARG A 1 288 ? -24.453 46.156 1.895 1 30.2 288 ARG A CA 1
ATOM 2275 C C . ARG A 1 288 ? -24.047 44.969 1.029 1 30.2 288 ARG A C 1
ATOM 2277 O O . ARG A 1 288 ? -24.312 43.812 1.372 1 30.2 288 ARG A O 1
ATOM 2284 N N . LYS A 1 289 ? -23.781 45.156 -0.315 1 27.67 289 LYS A N 1
ATOM 2285 C CA . LYS A 1 289 ? -23.25 44.25 -1.339 1 27.67 289 LYS A CA 1
ATOM 2286 C C . LYS A 1 289 ? -22.047 43.469 -0.811 1 27.67 289 LYS A C 1
ATOM 2288 O O . LYS A 1 289 ? -21.109 44.062 -0.266 1 27.67 289 LYS A O 1
ATOM 2293 N N . ILE A 1 290 ? -22.266 42.25 -0.352 1 27.7 290 ILE A N 1
ATOM 2294 C CA . ILE A 1 290 ? -21.25 41.281 -0.009 1 27.7 290 ILE A CA 1
ATOM 2295 C C . ILE A 1 290 ? -20.172 41.25 -1.087 1 27.7 290 ILE A C 1
ATOM 2297 O O . ILE A 1 290 ? -20.453 41.062 -2.268 1 27.7 290 ILE A O 1
ATOM 2301 N N . SER A 1 291 ? -19.125 42.094 -0.987 1 24.59 291 SER A N 1
ATOM 2302 C CA . SER A 1 291 ? -17.953 42.094 -1.856 1 24.59 291 SER A CA 1
ATOM 2303 C C . SER A 1 291 ? -17.562 40.656 -2.262 1 24.59 291 SER A C 1
ATOM 2305 O O . SER A 1 291 ? -17.891 39.719 -1.561 1 24.59 291 SER A O 1
ATOM 2307 N N . SER A 1 292 ? -17.172 40.5 -3.549 1 25.73 292 SER A N 1
ATOM 2308 C CA . SER A 1 292 ? -16.75 39.375 -4.375 1 25.73 292 SER A CA 1
ATOM 2309 C C . SER A 1 292 ? -15.742 38.469 -3.635 1 25.73 292 SER A C 1
ATOM 2311 O O . SER A 1 292 ? -14.75 38.969 -3.105 1 25.73 292 SER A O 1
ATOM 2313 N N . VAL A 1 293 ? -16.25 37.531 -2.969 1 27.08 293 VAL A N 1
ATOM 2314 C CA . VAL A 1 293 ? -15.461 36.406 -2.465 1 27.08 293 VAL A CA 1
ATOM 2315 C C . VAL A 1 293 ? -14.43 36 -3.512 1 27.08 293 VAL A C 1
ATOM 2317 O O . VAL A 1 293 ? -14.781 35.688 -4.652 1 27.08 293 VAL A O 1
ATOM 2320 N N . SER A 1 294 ? -13.25 36.688 -3.555 1 24.92 294 SER A N 1
ATOM 2321 C CA . SER A 1 294 ? -12.172 36.219 -4.426 1 24.92 294 SER A CA 1
ATOM 2322 C C . SER A 1 294 ? -12.047 34.719 -4.379 1 24.92 294 SER A C 1
ATOM 2324 O O . SER A 1 294 ? -11.875 34.125 -3.307 1 24.92 294 SER A O 1
ATOM 2326 N N . THR A 1 295 ? -12.773 34.031 -5.172 1 25.86 295 THR A N 1
ATOM 2327 C CA . THR A 1 295 ? -12.742 32.594 -5.484 1 25.86 295 THR A CA 1
ATOM 2328 C C . THR A 1 295 ? -11.328 32.156 -5.824 1 25.86 295 THR A C 1
ATOM 2330 O O . THR A 1 295 ? -11.016 31.875 -6.984 1 25.86 295 THR A O 1
ATOM 2333 N N . ARG A 1 296 ? -10.328 32.875 -5.363 1 28.08 296 ARG A N 1
ATOM 2334 C CA . ARG A 1 296 ? -9.047 32.312 -5.789 1 28.08 296 ARG A CA 1
ATOM 2335 C C . ARG A 1 296 ? -8.883 30.891 -5.293 1 28.08 296 ARG A C 1
ATOM 2337 O O . ARG A 1 296 ? -8.43 30.656 -4.168 1 28.08 296 ARG A O 1
ATOM 2344 N N . THR A 1 297 ? -9.883 30.094 -5.566 1 28.47 297 THR A N 1
ATOM 2345 C CA . THR A 1 297 ? -9.922 28.672 -5.242 1 28.47 297 THR A CA 1
ATOM 2346 C C . THR A 1 297 ? -8.805 27.922 -5.969 1 28.47 297 THR A C 1
ATOM 2348 O O . THR A 1 297 ? -8.836 26.688 -6.055 1 28.47 297 THR A O 1
ATOM 2351 N N . SER A 1 298 ? -8.039 28.656 -6.754 1 28.64 298 SER A N 1
ATOM 2352 C CA . SER A 1 298 ? -7.148 27.703 -7.402 1 28.64 298 SER A CA 1
ATOM 2353 C C . SER A 1 298 ? -6.391 26.875 -6.375 1 28.64 298 SER A C 1
ATOM 2355 O O . SER A 1 298 ? -5.957 27.391 -5.348 1 28.64 298 SER A O 1
ATOM 2357 N N . PRO A 1 299 ? -6.68 25.672 -6.375 1 29.67 299 PRO A N 1
ATOM 2358 C CA . PRO A 1 299 ? -6.047 24.812 -5.371 1 29.67 299 PRO A CA 1
ATOM 2359 C C . PRO A 1 299 ? -4.555 25.094 -5.211 1 29.67 299 PRO A C 1
ATOM 2361 O O . PRO A 1 299 ? -3.844 25.266 -6.207 1 29.67 299 PRO A O 1
ATOM 2364 N N . ASP A 1 300 ? -4.219 25.719 -4.215 1 30.7 300 ASP A N 1
ATOM 2365 C CA . ASP A 1 300 ? -2.873 26.156 -3.861 1 30.7 300 ASP A CA 1
ATOM 2366 C C . ASP A 1 300 ? -1.846 25.062 -4.156 1 30.7 300 ASP A C 1
ATOM 2368 O O . ASP A 1 300 ? -0.663 25.359 -4.352 1 30.7 300 ASP A O 1
ATOM 2372 N N . TRP A 1 301 ? -2.355 23.891 -4.199 1 30.72 301 TRP A N 1
ATOM 2373 C CA . TRP A 1 301 ? -1.323 22.891 -4.434 1 30.72 301 TRP A CA 1
ATOM 2374 C C . TRP A 1 301 ? -0.771 23 -5.852 1 30.72 301 TRP A C 1
ATOM 2376 O O . TRP A 1 301 ? 0.378 22.625 -6.105 1 30.72 301 TRP A O 1
ATOM 2386 N N . VAL A 1 302 ? -1.596 23.438 -6.801 1 31.47 302 VAL A N 1
ATOM 2387 C CA . VAL A 1 302 ? -1.053 23.688 -8.133 1 31.47 302 VAL A CA 1
ATOM 2388 C C . VAL A 1 302 ? -0.018 24.812 -8.07 1 31.47 302 VAL A C 1
ATOM 2390 O O . VAL A 1 302 ? 1.021 24.75 -8.734 1 31.47 302 VAL A O 1
ATOM 2393 N N . HIS A 1 303 ? -0.266 25.734 -7.301 1 32.22 303 HIS A N 1
ATOM 2394 C CA . HIS A 1 303 ? 0.709 26.812 -7.227 1 32.22 303 HIS A CA 1
ATOM 2395 C C . HIS A 1 303 ? 1.943 26.391 -6.438 1 32.22 303 HIS A C 1
ATOM 2397 O O . HIS A 1 303 ? 3.068 26.719 -6.809 1 32.22 303 HIS A O 1
ATOM 2403 N N . GLU A 1 304 ? 1.804 25.719 -5.371 1 32.03 304 GLU A N 1
ATOM 2404 C CA . GLU A 1 304 ? 2.992 25.266 -4.648 1 32.03 304 GLU A CA 1
ATOM 2405 C C . GLU A 1 304 ? 3.768 24.234 -5.457 1 32.03 304 GLU A C 1
ATOM 2407 O O . GLU A 1 304 ? 5 24.25 -5.473 1 32.03 304 GLU A O 1
ATOM 2412 N N . PHE A 1 305 ? 3.141 23.344 -6.129 1 29.5 305 PHE A N 1
ATOM 2413 C CA . PHE A 1 305 ? 3.834 22.531 -7.121 1 29.5 305 PHE A CA 1
ATOM 2414 C C . PHE A 1 305 ? 4.48 23.422 -8.188 1 29.5 305 PHE A C 1
ATOM 2416 O O . PHE A 1 305 ? 5.625 23.188 -8.578 1 29.5 305 PHE A O 1
ATOM 2423 N N . ARG A 1 306 ? 3.859 24.438 -8.609 1 29.23 306 ARG A N 1
ATOM 2424 C CA . ARG A 1 306 ? 4.461 25.391 -9.531 1 29.23 306 ARG A CA 1
ATOM 2425 C C . ARG A 1 306 ? 5.609 26.141 -8.875 1 29.23 306 ARG A C 1
ATOM 2427 O O . ARG A 1 306 ? 6.625 26.422 -9.508 1 29.23 306 ARG A O 1
ATOM 2434 N N . ARG A 1 307 ? 5.453 26.594 -7.742 1 32.19 307 ARG A N 1
ATOM 2435 C CA . ARG A 1 307 ? 6.527 27.359 -7.113 1 32.19 307 ARG A CA 1
ATOM 2436 C C . ARG A 1 307 ? 7.727 26.469 -6.809 1 32.19 307 ARG A C 1
ATOM 2438 O O . ARG A 1 307 ? 8.875 26.891 -6.922 1 32.19 307 ARG A O 1
ATOM 2445 N N . THR A 1 308 ? 7.516 25.312 -6.309 1 28.81 308 THR A N 1
ATOM 2446 C CA . THR A 1 308 ? 8.695 24.484 -6.055 1 28.81 308 THR A CA 1
ATOM 2447 C C . THR A 1 308 ? 9.375 24.109 -7.363 1 28.81 308 THR A C 1
ATOM 2449 O O . THR A 1 308 ? 10.602 24 -7.426 1 28.81 308 THR A O 1
ATOM 2452 N N . VAL A 1 309 ? 8.578 23.812 -8.32 1 26.38 309 VAL A N 1
ATOM 2453 C CA . VAL A 1 309 ? 9.25 23.547 -9.594 1 26.38 309 VAL A CA 1
ATOM 2454 C C . VAL A 1 309 ? 9.797 24.844 -10.172 1 26.38 309 VAL A C 1
ATOM 2456 O O . VAL A 1 309 ? 10.844 24.859 -10.812 1 26.38 309 VAL A O 1
ATOM 2459 N N . TYR A 1 310 ? 8.977 25.922 -10.117 1 26.55 310 TYR A N 1
ATOM 2460 C CA . TYR A 1 310 ? 9.484 27.094 -10.812 1 26.55 310 TYR A CA 1
ATOM 2461 C C . TYR A 1 310 ? 10.414 27.906 -9.914 1 26.55 310 TYR A C 1
ATOM 2463 O O . TYR A 1 310 ? 11.062 28.844 -10.367 1 26.55 310 TYR A O 1
ATOM 2471 N N . ASN A 1 311 ? 10.305 27.875 -8.672 1 26.3 311 ASN A N 1
ATOM 2472 C CA . ASN A 1 311 ? 11.406 28.625 -8.07 1 26.3 311 ASN A CA 1
ATOM 2473 C C . ASN A 1 311 ? 12.625 27.75 -7.84 1 26.3 311 ASN A C 1
ATOM 2475 O O . ASN A 1 311 ? 12.5 26.625 -7.348 1 26.3 311 ASN A O 1
ATOM 2479 N N . MET B 1 1 ? 81.062 24.891 -12.312 1 29.28 1 MET B N 1
ATOM 2480 C CA . MET B 1 1 ? 80.062 23.859 -11.953 1 29.28 1 MET B CA 1
ATOM 2481 C C . MET B 1 1 ? 78.812 24.484 -11.383 1 29.28 1 MET B C 1
ATOM 2483 O O . MET B 1 1 ? 78.812 25.031 -10.273 1 29.28 1 MET B O 1
ATOM 2487 N N . VAL B 1 2 ? 77.938 25.078 -12.25 1 36.75 2 VAL B N 1
ATOM 2488 C CA . VAL B 1 2 ? 76.688 25.766 -12.094 1 36.75 2 VAL B CA 1
ATOM 2489 C C . VAL B 1 2 ? 75.625 24.797 -11.523 1 36.75 2 VAL B C 1
ATOM 2491 O O . VAL B 1 2 ? 75.375 23.75 -12.109 1 36.75 2 VAL B O 1
ATOM 2494 N N . ALA B 1 3 ? 75.5 24.641 -10.18 1 37.88 3 ALA B N 1
ATOM 2495 C CA . ALA B 1 3 ? 74.375 23.969 -9.477 1 37.88 3 ALA B CA 1
ATOM 2496 C C . ALA B 1 3 ? 73.062 24.391 -10.047 1 37.88 3 ALA B C 1
ATOM 2498 O O . ALA B 1 3 ? 72.688 25.562 -10 1 37.88 3 ALA B O 1
ATOM 2499 N N . VAL B 1 4 ? 72.625 23.844 -11.188 1 38 4 VAL B N 1
ATOM 2500 C CA . VAL B 1 4 ? 71.25 23.875 -11.711 1 38 4 VAL B CA 1
ATOM 2501 C C . VAL B 1 4 ? 70.25 23.547 -10.586 1 38 4 VAL B C 1
ATOM 2503 O O . VAL B 1 4 ? 70.25 22.438 -10.062 1 38 4 VAL B O 1
ATOM 2506 N N . LEU B 1 5 ? 69.938 24.453 -9.656 1 37.69 5 LEU B N 1
ATOM 2507 C CA . LEU B 1 5 ? 68.75 24.391 -8.781 1 37.69 5 LEU B CA 1
ATOM 2508 C C . LEU B 1 5 ? 67.562 23.891 -9.539 1 37.69 5 LEU B C 1
ATOM 2510 O O . LEU B 1 5 ? 67.062 24.547 -10.477 1 37.69 5 LEU B O 1
ATOM 2514 N N . GLU B 1 6 ? 67.5 22.594 -9.836 1 38.53 6 GLU B N 1
ATOM 2515 C CA . GLU B 1 6 ? 66.25 22.016 -10.336 1 38.53 6 GLU B CA 1
ATOM 2516 C C . GLU B 1 6 ? 65.062 22.578 -9.578 1 38.53 6 GLU B C 1
ATOM 2518 O O . GLU B 1 6 ? 65 22.547 -8.352 1 38.53 6 GLU B O 1
ATOM 2523 N N . ALA B 1 7 ? 64.375 23.609 -10.102 1 43.75 7 ALA B N 1
ATOM 2524 C CA . ALA B 1 7 ? 63.062 24.078 -9.688 1 43.75 7 ALA B CA 1
ATOM 2525 C C . ALA B 1 7 ? 62.125 22.922 -9.336 1 43.75 7 ALA B C 1
ATOM 2527 O O . ALA B 1 7 ? 62.062 21.922 -10.062 1 43.75 7 ALA B O 1
ATOM 2528 N N . PRO B 1 8 ? 61.906 22.609 -8.047 1 49.47 8 PRO B N 1
ATOM 2529 C CA . PRO B 1 8 ? 60.906 21.594 -7.758 1 49.47 8 PRO B CA 1
ATOM 2530 C C . PRO B 1 8 ? 59.688 21.656 -8.703 1 49.47 8 PRO B C 1
ATOM 2532 O O . PRO B 1 8 ? 59.219 22.75 -9.023 1 49.47 8 PRO B O 1
ATOM 2535 N N . SER B 1 9 ? 59.562 20.781 -9.672 1 48.97 9 SER B N 1
ATOM 2536 C CA . SER B 1 9 ? 58.594 20.719 -10.766 1 48.97 9 SER B CA 1
ATOM 2537 C C . SER B 1 9 ? 57.188 21.094 -10.281 1 48.97 9 SER B C 1
ATOM 2539 O O . SER B 1 9 ? 56.812 20.797 -9.148 1 48.97 9 SER B O 1
ATOM 2541 N N . LYS B 1 10 ? 56.594 22.141 -10.883 1 55.16 10 LYS B N 1
ATOM 2542 C CA . LYS B 1 10 ? 55.281 22.75 -10.75 1 55.16 10 LYS B CA 1
ATOM 2543 C C . LYS B 1 10 ? 54.219 21.719 -10.359 1 55.16 10 LYS B C 1
ATOM 2545 O O . LYS B 1 10 ? 53.312 22.016 -9.609 1 55.16 10 LYS B O 1
ATOM 2550 N N . GLY B 1 11 ? 54.281 20.5 -10.891 1 54.38 11 GLY B N 1
ATOM 2551 C CA . GLY B 1 11 ? 53.281 19.453 -10.625 1 54.38 11 GLY B CA 1
ATOM 2552 C C . GLY B 1 11 ? 53.281 19.016 -9.172 1 54.38 11 GLY B C 1
ATOM 2553 O O . GLY B 1 11 ? 52.219 18.766 -8.609 1 54.38 11 GLY B O 1
ATOM 2554 N N . ARG B 1 12 ? 54.531 18.906 -8.672 1 62 12 ARG B N 1
ATOM 2555 C CA . ARG B 1 12 ? 54.688 18.484 -7.277 1 62 12 ARG B CA 1
ATOM 2556 C C . ARG B 1 12 ? 54.094 19.531 -6.336 1 62 12 ARG B C 1
ATOM 2558 O O . ARG B 1 12 ? 53.5 19.188 -5.309 1 62 12 ARG B O 1
ATOM 2565 N N . SER B 1 13 ? 54.094 20.75 -6.996 1 69.5 13 SER B N 1
ATOM 2566 C CA . SER B 1 13 ? 53.562 21.812 -6.16 1 69.5 13 SER B CA 1
ATOM 2567 C C . SER B 1 13 ? 52.062 21.812 -6.129 1 69.5 13 SER B C 1
ATOM 2569 O O . SER B 1 13 ? 51.438 21.984 -5.066 1 69.5 13 SER B O 1
ATOM 2571 N N . LEU B 1 14 ? 51.5 21.438 -7.297 1 75.56 14 LEU B N 1
ATOM 2572 C CA . LEU B 1 14 ? 50.062 21.391 -7.34 1 75.56 14 LEU B CA 1
ATOM 2573 C C . LEU B 1 14 ? 49.531 20.234 -6.496 1 75.56 14 LEU B C 1
ATOM 2575 O O . LEU B 1 14 ? 48.531 20.406 -5.77 1 75.56 14 LEU B O 1
ATOM 2579 N N . TRP B 1 15 ? 50.156 19.125 -6.699 1 80.44 15 TRP B N 1
ATOM 2580 C CA . TRP B 1 15 ? 49.75 17.953 -5.926 1 80.44 15 TRP B CA 1
ATOM 2581 C C . TRP B 1 15 ? 49.906 18.219 -4.43 1 80.44 15 TRP B C 1
ATOM 2583 O O . TRP B 1 15 ? 49 17.859 -3.65 1 80.44 15 TRP B O 1
ATOM 2593 N N . ARG B 1 16 ? 51.031 18.797 -4.082 1 76.69 16 ARG B N 1
ATOM 2594 C CA . ARG B 1 16 ? 51.219 19.125 -2.676 1 76.69 16 ARG B CA 1
ATOM 2595 C C . ARG B 1 16 ? 50.156 20.094 -2.184 1 76.69 16 ARG B C 1
ATOM 2597 O O . ARG B 1 16 ? 49.688 19.984 -1.047 1 76.69 16 ARG B O 1
ATOM 2604 N N . ARG B 1 17 ? 49.781 20.969 -3.088 1 78.56 17 ARG B N 1
ATOM 2605 C CA . ARG B 1 17 ? 48.719 21.906 -2.715 1 78.56 17 ARG B CA 1
ATOM 2606 C C . ARG B 1 17 ? 47.375 21.203 -2.562 1 78.56 17 ARG B C 1
ATOM 2608 O O . ARG B 1 17 ? 46.625 21.5 -1.64 1 78.56 17 ARG B O 1
ATOM 2615 N N . ILE B 1 18 ? 47.125 20.281 -3.494 1 78.5 18 ILE B N 1
ATOM 2616 C CA . ILE B 1 18 ? 45.875 19.531 -3.428 1 78.5 18 ILE B CA 1
ATOM 2617 C C . ILE B 1 18 ? 45.844 18.672 -2.158 1 78.5 18 ILE B C 1
ATOM 2619 O O . ILE B 1 18 ? 44.875 18.656 -1.435 1 78.5 18 ILE B O 1
ATOM 2623 N N . VAL B 1 19 ? 46.938 18 -1.96 1 79.44 19 VAL B N 1
ATOM 2624 C CA . VAL B 1 19 ? 47.031 17.156 -0.773 1 79.44 19 VAL B CA 1
ATOM 2625 C C . VAL B 1 19 ? 46.875 18.016 0.483 1 79.44 19 VAL B C 1
ATOM 2627 O O . VAL B 1 19 ? 46.188 17.625 1.43 1 79.44 19 VAL B O 1
ATOM 2630 N N . ALA B 1 20 ? 47.5 19.172 0.463 1 76.88 20 ALA B N 1
ATOM 2631 C CA . ALA B 1 20 ? 47.375 20.062 1.609 1 76.88 20 ALA B CA 1
ATOM 2632 C C . ALA B 1 20 ? 45.938 20.562 1.792 1 76.88 20 ALA B C 1
ATOM 2634 O O . ALA B 1 20 ? 45.469 20.672 2.92 1 76.88 20 ALA B O 1
ATOM 2635 N N . SER B 1 21 ? 45.312 20.859 0.758 1 74.88 21 SER B N 1
ATOM 2636 C CA . SER B 1 21 ? 43.906 21.312 0.81 1 74.88 21 SER B CA 1
ATOM 2637 C C . SER B 1 21 ? 43 20.219 1.352 1 74.88 21 SER B C 1
ATOM 2639 O O . SER B 1 21 ? 42.125 20.484 2.17 1 74.88 21 SER B O 1
ATOM 2641 N N . VAL B 1 22 ? 43.219 19.016 0.905 1 75.62 22 VAL B N 1
ATOM 2642 C CA . VAL B 1 22 ? 42.438 17.875 1.359 1 75.62 22 VAL B CA 1
ATOM 2643 C C . VAL B 1 22 ? 42.688 17.625 2.846 1 75.62 22 VAL B C 1
ATOM 2645 O O . VAL B 1 22 ? 41.75 17.344 3.604 1 75.62 22 VAL B O 1
ATOM 2648 N N . LYS B 1 23 ? 43.875 17.766 3.156 1 73.12 23 LYS B N 1
ATOM 2649 C CA . LYS B 1 23 ? 44.219 17.578 4.562 1 73.12 23 LYS B CA 1
ATOM 2650 C C . LYS B 1 23 ? 43.562 18.641 5.438 1 73.12 23 LYS B C 1
ATOM 2652 O O . LYS B 1 23 ? 43.094 18.359 6.531 1 73.12 23 LYS B O 1
ATOM 2657 N N . ARG B 1 24 ? 43.688 19.875 4.996 1 73.31 24 ARG B N 1
ATOM 2658 C CA . ARG B 1 24 ? 43.031 20.953 5.738 1 73.31 24 ARG B CA 1
ATOM 2659 C C . ARG B 1 24 ? 41.531 20.734 5.816 1 73.31 24 ARG B C 1
ATOM 2661 O O . ARG B 1 24 ? 40.906 20.938 6.867 1 73.31 24 ARG B O 1
ATOM 2668 N N . PHE B 1 25 ? 41 20.375 4.695 1 73.19 25 PHE B N 1
ATOM 2669 C CA . PHE B 1 25 ? 39.562 20.078 4.648 1 73.19 25 PHE B CA 1
ATOM 2670 C C . PHE B 1 25 ? 39.219 18.969 5.637 1 73.19 25 PHE B C 1
ATOM 2672 O O . PHE B 1 25 ? 38.25 19.094 6.402 1 73.19 25 PHE B O 1
ATOM 2679 N N . ASN B 1 26 ? 39.969 18 5.59 1 75.88 26 ASN B N 1
ATOM 2680 C CA . ASN B 1 26 ? 39.719 16.859 6.477 1 75.88 26 ASN B CA 1
ATOM 2681 C C . ASN B 1 26 ? 39.906 17.25 7.941 1 75.88 26 ASN B C 1
ATOM 2683 O O . ASN B 1 26 ? 39.125 16.812 8.789 1 75.88 26 ASN B O 1
ATOM 2687 N N . ARG B 1 27 ? 40.906 18.062 8.156 1 74.31 27 ARG B N 1
ATOM 2688 C CA . ARG B 1 27 ? 41.156 18.5 9.531 1 74.31 27 ARG B CA 1
ATOM 2689 C C . ARG B 1 27 ? 40 19.359 10.023 1 74.31 27 ARG B C 1
ATOM 2691 O O . ARG B 1 27 ? 39.562 19.234 11.172 1 74.31 27 ARG B O 1
ATOM 2698 N N . SER B 1 28 ? 39.531 20.25 9.211 1 82 28 SER B N 1
ATOM 2699 C CA . SER B 1 28 ? 38.406 21.094 9.578 1 82 28 SER B CA 1
ATOM 2700 C C . SER B 1 28 ? 37.156 20.266 9.844 1 82 28 SER B C 1
ATOM 2702 O O . SER B 1 28 ? 36.406 20.562 10.773 1 82 28 SER B O 1
ATOM 2704 N N . ARG B 1 29 ? 37.031 19.188 9.078 1 83 29 ARG B N 1
ATOM 2705 C CA . ARG B 1 29 ? 35.875 18.328 9.242 1 83 29 ARG B CA 1
ATOM 2706 C C . ARG B 1 29 ? 35.969 17.516 10.516 1 83 29 ARG B C 1
ATOM 2708 O O . ARG B 1 29 ? 34.969 17.312 11.211 1 83 29 ARG B O 1
ATOM 2715 N N . ILE B 1 30 ? 37.125 17.125 10.781 1 83.5 30 ILE B N 1
ATOM 2716 C CA . ILE B 1 30 ? 37.344 16.344 11.992 1 83.5 30 ILE B CA 1
ATOM 2717 C C . ILE B 1 30 ? 37.094 17.219 13.219 1 83.5 30 ILE B C 1
ATOM 2719 O O . ILE B 1 30 ? 36.5 16.75 14.203 1 83.5 30 ILE B O 1
ATOM 2723 N N . ASP B 1 31 ? 37.531 18.438 13.109 1 84.69 31 ASP B N 1
ATOM 2724 C CA . ASP B 1 31 ? 37.281 19.359 14.211 1 84.69 31 ASP B CA 1
ATOM 2725 C C . ASP B 1 31 ? 35.781 19.609 14.398 1 84.69 31 ASP B C 1
ATOM 2727 O O . ASP B 1 31 ? 35.281 19.656 15.523 1 84.69 31 ASP B O 1
ATOM 2731 N N . TYR B 1 32 ? 35.188 19.797 13.328 1 86.38 32 TYR B N 1
ATOM 2732 C CA . TYR B 1 32 ? 33.75 20 13.422 1 86.38 32 TYR B CA 1
ATOM 2733 C C . TYR B 1 32 ? 33.062 18.781 14.023 1 86.38 32 TYR B C 1
ATOM 2735 O O . TYR B 1 32 ? 32.156 18.922 14.852 1 86.38 32 TYR B O 1
ATOM 2743 N N . ALA B 1 33 ? 33.5 17.641 13.609 1 88.06 33 ALA B N 1
ATOM 2744 C CA . ALA B 1 33 ? 32.938 16.391 14.117 1 88.06 33 ALA B CA 1
ATOM 2745 C C . ALA B 1 33 ? 33.125 16.281 15.625 1 88.06 33 ALA B C 1
ATOM 2747 O O . ALA B 1 33 ? 32.25 15.781 16.328 1 88.06 33 ALA B O 1
ATOM 2748 N N . ARG B 1 34 ? 34.219 16.688 16.062 1 87.38 34 ARG B N 1
ATOM 2749 C CA . ARG B 1 34 ? 34.5 16.641 17.5 1 87.38 34 ARG B CA 1
ATOM 2750 C C . ARG B 1 34 ? 33.562 17.562 18.266 1 87.38 34 ARG B C 1
ATOM 2752 O O . ARG B 1 34 ? 33.156 17.25 19.391 1 87.38 34 ARG B O 1
ATOM 2759 N N . LEU B 1 35 ? 33.25 18.625 17.656 1 87.38 35 LEU B N 1
ATOM 2760 C CA . LEU B 1 35 ? 32.344 19.578 18.281 1 87.38 35 LEU B CA 1
ATOM 2761 C C . LEU B 1 35 ? 30.922 19.094 18.234 1 87.38 35 LEU B C 1
ATOM 2763 O O . LEU B 1 35 ? 30.156 19.297 19.172 1 87.38 35 LEU B O 1
ATOM 2767 N N . ALA B 1 36 ? 30.578 18.469 17.188 1 89.25 36 ALA B N 1
ATOM 2768 C CA . ALA B 1 36 ? 29.188 18.062 16.969 1 89.25 36 ALA B CA 1
ATOM 2769 C C . ALA B 1 36 ? 28.875 16.766 17.703 1 89.25 36 ALA B C 1
ATOM 2771 O O . ALA B 1 36 ? 27.719 16.531 18.078 1 89.25 36 ALA B O 1
ATOM 2772 N N . TRP B 1 37 ? 29.859 15.961 17.938 1 89.81 37 TRP B N 1
ATOM 2773 C CA . TRP B 1 37 ? 29.672 14.602 18.453 1 89.81 37 TRP B CA 1
ATOM 2774 C C . TRP B 1 37 ? 29.016 14.625 19.828 1 89.81 37 TRP B C 1
ATOM 2776 O O . TRP B 1 37 ? 28.094 13.859 20.094 1 89.81 37 TRP B O 1
ATOM 2786 N N . PRO B 1 38 ? 29.438 15.492 20.719 1 89.44 38 PRO B N 1
ATOM 2787 C CA . PRO B 1 38 ? 28.812 15.484 22.031 1 89.44 38 PRO B CA 1
ATOM 2788 C C . PRO B 1 38 ? 27.312 15.758 21.969 1 89.44 38 PRO B C 1
ATOM 2790 O O . PRO B 1 38 ? 26.531 15.172 22.719 1 89.44 38 PRO B O 1
ATOM 2793 N N . VAL B 1 39 ? 26.922 16.594 21.125 1 89.69 39 VAL B N 1
ATOM 2794 C CA . VAL B 1 39 ? 25.5 16.891 20.969 1 89.69 39 VAL B CA 1
ATOM 2795 C C . VAL B 1 39 ? 24.781 15.688 20.375 1 89.69 39 VAL B C 1
ATOM 2797 O O . VAL B 1 39 ? 23.719 15.297 20.875 1 89.69 39 VAL B O 1
ATOM 2800 N N . GLU B 1 40 ? 25.375 15.047 19.391 1 92.25 40 GLU B N 1
ATOM 2801 C CA . GLU B 1 40 ? 24.781 13.859 18.781 1 92.25 40 GLU B CA 1
ATOM 2802 C C . GLU B 1 40 ? 24.672 12.711 19.781 1 92.25 40 GLU B C 1
ATOM 2804 O O . GLU B 1 40 ? 23.672 12 19.812 1 92.25 40 GLU B O 1
ATOM 2809 N N . TRP B 1 41 ? 25.688 12.602 20.562 1 92.75 41 TRP B N 1
ATOM 2810 C CA . TRP B 1 41 ? 25.703 11.555 21.578 1 92.75 41 TRP B CA 1
ATOM 2811 C C . TRP B 1 41 ? 24.625 11.797 22.625 1 92.75 41 TRP B C 1
ATOM 2813 O O . TRP B 1 41 ? 23.984 10.852 23.078 1 92.75 41 TRP B O 1
ATOM 2823 N N . ALA B 1 42 ? 24.438 13.008 22.969 1 91.25 42 ALA B N 1
ATOM 2824 C CA . ALA B 1 42 ? 23.375 13.367 23.922 1 91.25 42 ALA B CA 1
ATOM 2825 C C . ALA B 1 42 ? 22 13.031 23.359 1 91.25 42 ALA B C 1
ATOM 2827 O O . ALA B 1 42 ? 21.141 12.5 24.062 1 91.25 42 ALA B O 1
ATOM 2828 N N . ILE B 1 43 ? 21.875 13.344 22.094 1 91 43 ILE B N 1
ATOM 2829 C CA . ILE B 1 43 ? 20.609 13.047 21.422 1 91 43 ILE B CA 1
ATOM 2830 C C . ILE B 1 43 ? 20.406 11.531 21.359 1 91 43 ILE B C 1
ATOM 2832 O O . ILE B 1 43 ? 19.297 11.039 21.594 1 91 43 ILE B O 1
ATOM 2836 N N . PHE B 1 44 ? 21.438 10.82 21.078 1 92.31 44 PHE B N 1
ATOM 2837 C CA . PHE B 1 44 ? 21.375 9.359 21.047 1 92.31 44 PHE B CA 1
ATOM 2838 C C . PHE B 1 44 ? 20.938 8.797 22.391 1 92.31 44 PHE B C 1
ATOM 2840 O O . PHE B 1 44 ? 20 7.988 22.453 1 92.31 44 PHE B O 1
ATOM 2847 N N . LYS B 1 45 ? 21.453 9.281 23.453 1 92.5 45 LYS B N 1
ATOM 2848 C CA . LYS B 1 45 ? 21.172 8.781 24.797 1 92.5 45 LYS B CA 1
ATOM 2849 C C . LYS B 1 45 ? 19.766 9.18 25.25 1 92.5 45 LYS B C 1
ATOM 2851 O O . LYS B 1 45 ? 19.125 8.461 26.016 1 92.5 45 LYS B O 1
ATOM 2856 N N . LYS B 1 46 ? 19.328 10.258 24.797 1 88.56 46 LYS B N 1
ATOM 2857 C CA . LYS B 1 46 ? 18.047 10.781 25.234 1 88.56 46 LYS B CA 1
ATOM 2858 C C . LYS B 1 46 ? 16.891 10.008 24.594 1 88.56 46 LYS B C 1
ATOM 2860 O O . LYS B 1 46 ? 15.781 9.977 25.141 1 88.56 46 LYS B O 1
ATOM 2865 N N . GLY B 1 47 ? 17.188 9.297 23.406 1 88.25 47 GLY B N 1
ATOM 2866 C CA . GLY B 1 47 ? 16.047 8.57 22.875 1 88.25 47 GLY B CA 1
ATOM 2867 C C . GLY B 1 47 ? 16.281 8.023 21.484 1 88.25 47 GLY B C 1
ATOM 2868 O O . GLY B 1 47 ? 15.555 7.129 21.031 1 88.25 47 GLY B O 1
ATOM 2869 N N . ALA B 1 48 ? 17.219 8.523 20.859 1 88.31 48 ALA B N 1
ATOM 2870 C CA . ALA B 1 48 ? 17.406 8.094 19.484 1 88.31 48 ALA B CA 1
ATOM 2871 C C . ALA B 1 48 ? 17.828 6.633 19.406 1 88.31 48 ALA B C 1
ATOM 2873 O O . ALA B 1 48 ? 17.594 5.957 18.406 1 88.31 48 ALA B O 1
ATOM 2874 N N . TRP B 1 49 ? 18.391 6.133 20.484 1 92.06 49 TRP B N 1
ATOM 2875 C CA . TRP B 1 49 ? 18.906 4.77 20.484 1 92.06 49 TRP B CA 1
ATOM 2876 C C . TRP B 1 49 ? 17.781 3.762 20.281 1 92.06 49 TRP B C 1
ATOM 2878 O O . TRP B 1 49 ? 17.984 2.701 19.688 1 92.06 49 TRP B O 1
ATOM 2888 N N . TRP B 1 50 ? 16.625 3.945 20.797 1 92.5 50 TRP B N 1
ATOM 2889 C CA . TRP B 1 50 ? 15.57 2.941 20.734 1 92.5 50 TRP B CA 1
ATOM 2890 C C . TRP B 1 50 ? 15.094 2.75 19.297 1 92.5 50 TRP B C 1
ATOM 2892 O O . TRP B 1 50 ? 14.773 1.634 18.875 1 92.5 50 TRP B O 1
ATOM 2902 N N . GLY B 1 51 ? 15.055 3.877 18.516 1 91 51 GLY B N 1
ATOM 2903 C CA . GLY B 1 51 ? 14.703 3.744 17.125 1 91 51 GLY B CA 1
ATOM 2904 C C . GLY B 1 51 ? 15.703 2.92 16.328 1 91 51 GLY B C 1
ATOM 2905 O O . GLY B 1 51 ? 15.312 2.092 15.5 1 91 51 GLY B O 1
ATOM 2906 N N . ILE B 1 52 ? 16.906 3.107 16.641 1 93.38 52 ILE B N 1
ATOM 2907 C CA . ILE B 1 52 ? 17.984 2.379 15.961 1 93.38 52 ILE B CA 1
ATOM 2908 C C . ILE B 1 52 ? 17.938 0.908 16.375 1 93.38 52 ILE B C 1
ATOM 2910 O O . ILE B 1 52 ? 18.047 0.018 15.523 1 93.38 52 ILE B O 1
ATOM 2914 N N . LEU B 1 53 ? 17.766 0.668 17.625 1 95.06 53 LEU B N 1
ATOM 2915 C CA . LEU B 1 53 ? 17.641 -0.702 18.109 1 95.06 53 LEU B CA 1
ATOM 2916 C C . LEU B 1 53 ? 16.422 -1.38 17.5 1 95.06 53 LEU B C 1
ATOM 2918 O O . LEU B 1 53 ? 16.484 -2.549 17.109 1 95.06 53 LEU B O 1
ATOM 2922 N N . PHE B 1 54 ? 15.305 -0.684 17.453 1 94.56 54 PHE B N 1
ATOM 2923 C CA . PHE B 1 54 ? 14.086 -1.187 16.828 1 94.56 54 PHE B CA 1
ATOM 2924 C C . PHE B 1 54 ? 14.352 -1.646 15.406 1 94.56 54 PHE B C 1
ATOM 2926 O O . PHE B 1 54 ? 13.859 -2.695 14.984 1 94.56 54 PHE B O 1
ATOM 2933 N N . PHE B 1 55 ? 15.148 -0.927 14.758 1 95.56 55 PHE B N 1
ATOM 2934 C CA . PHE B 1 55 ? 15.461 -1.257 13.375 1 95.56 55 PHE B CA 1
ATOM 2935 C C . PHE B 1 55 ? 16.328 -2.508 13.297 1 95.56 55 PHE B C 1
ATOM 2937 O O . PHE B 1 55 ? 16.094 -3.389 12.469 1 95.56 55 PHE B O 1
ATOM 2944 N N . ILE B 1 56 ? 17.297 -2.594 14.133 1 95.94 56 ILE B N 1
ATOM 2945 C CA . ILE B 1 56 ? 18.172 -3.756 14.148 1 95.94 56 ILE B CA 1
ATOM 2946 C C . ILE B 1 56 ? 17.375 -5.012 14.477 1 95.94 56 ILE B C 1
ATOM 2948 O O . ILE B 1 56 ? 17.516 -6.043 13.812 1 95.94 56 ILE B O 1
ATOM 2952 N N . ILE B 1 57 ? 16.5 -4.957 15.383 1 96.38 57 ILE B N 1
ATOM 2953 C CA . ILE B 1 57 ? 15.641 -6.082 15.742 1 96.38 57 ILE B CA 1
ATOM 2954 C C . ILE B 1 57 ? 14.734 -6.43 14.57 1 96.38 57 ILE B C 1
ATOM 2956 O O . ILE B 1 57 ? 14.5 -7.609 14.281 1 96.38 57 ILE B O 1
ATOM 2960 N N . THR B 1 58 ? 14.234 -5.398 13.93 1 95.38 58 THR B N 1
ATOM 2961 C CA . THR B 1 58 ? 13.352 -5.594 12.781 1 95.38 58 THR B CA 1
ATOM 2962 C C . THR B 1 58 ? 14.078 -6.359 11.672 1 95.38 58 THR B C 1
ATOM 2964 O O . THR B 1 58 ? 13.492 -7.234 11.039 1 95.38 58 THR B O 1
ATOM 2967 N N . LEU B 1 59 ? 15.383 -6.027 11.484 1 94 59 LEU B N 1
ATOM 2968 C CA . LEU B 1 59 ? 16.156 -6.715 10.461 1 94 59 LEU B CA 1
ATOM 2969 C C . LEU B 1 59 ? 16.312 -8.195 10.797 1 94 59 LEU B C 1
ATOM 2971 O O . LEU B 1 59 ? 16.25 -9.047 9.914 1 94 59 LEU B O 1
ATOM 2975 N N . LEU B 1 60 ? 16.453 -8.445 12.031 1 93.69 60 LEU B N 1
ATOM 2976 C CA . LEU B 1 60 ? 16.578 -9.836 12.477 1 93.69 60 LEU B CA 1
ATOM 2977 C C . LEU B 1 60 ? 15.273 -10.586 12.297 1 93.69 60 LEU B C 1
ATOM 2979 O O . LEU B 1 60 ? 15.258 -11.695 11.75 1 93.69 60 LEU B O 1
ATOM 2983 N N . ILE B 1 61 ? 14.234 -9.992 12.719 1 94.25 61 ILE B N 1
ATOM 2984 C CA . ILE B 1 61 ? 12.914 -10.609 12.586 1 94.25 61 ILE B CA 1
ATOM 2985 C C . ILE B 1 61 ? 12.594 -10.82 11.109 1 94.25 61 ILE B C 1
ATOM 2987 O O . ILE B 1 61 ? 12.039 -11.852 10.727 1 94.25 61 ILE B O 1
ATOM 2991 N N . HIS B 1 62 ? 12.922 -9.844 10.352 1 93.62 62 HIS B N 1
ATOM 2992 C CA . HIS B 1 62 ? 12.695 -9.938 8.914 1 93.62 62 HIS B CA 1
ATOM 2993 C C . HIS B 1 62 ? 13.398 -11.164 8.328 1 93.62 62 HIS B C 1
ATOM 2995 O O . HIS B 1 62 ? 12.805 -11.906 7.543 1 93.62 62 HIS B O 1
ATOM 3001 N N . ASN B 1 63 ? 14.617 -11.328 8.719 1 92.62 63 ASN B N 1
ATOM 3002 C CA . ASN B 1 63 ? 15.375 -12.477 8.234 1 92.62 63 ASN B CA 1
ATOM 3003 C C . ASN B 1 63 ? 14.742 -13.789 8.68 1 92.62 63 ASN B C 1
ATOM 3005 O O . ASN B 1 63 ? 14.609 -14.727 7.891 1 92.62 63 ASN B O 1
ATOM 3009 N N . TRP B 1 64 ? 14.367 -13.828 9.883 1 92.62 64 TRP B N 1
ATOM 3010 C CA . TRP B 1 64 ? 13.773 -15.047 10.422 1 92.62 64 TRP B CA 1
ATOM 3011 C C . TRP B 1 64 ? 12.453 -15.367 9.734 1 92.62 64 TRP B C 1
ATOM 3013 O O . TRP B 1 64 ? 12.203 -16.516 9.367 1 92.62 64 TRP B O 1
ATOM 3023 N N . VAL B 1 65 ? 11.656 -14.359 9.539 1 91.94 65 VAL B N 1
ATOM 3024 C CA . VAL B 1 65 ? 10.359 -14.57 8.922 1 91.94 65 VAL B CA 1
ATOM 3025 C C . VAL B 1 65 ? 10.539 -14.969 7.457 1 91.94 65 VAL B C 1
ATOM 3027 O O . VAL B 1 65 ? 9.828 -15.828 6.945 1 91.94 65 VAL B O 1
ATOM 3030 N N . HIS B 1 66 ? 11.422 -14.383 6.824 1 91 66 HIS B N 1
ATOM 3031 C CA . HIS B 1 66 ? 11.75 -14.758 5.453 1 91 66 HIS B CA 1
ATOM 303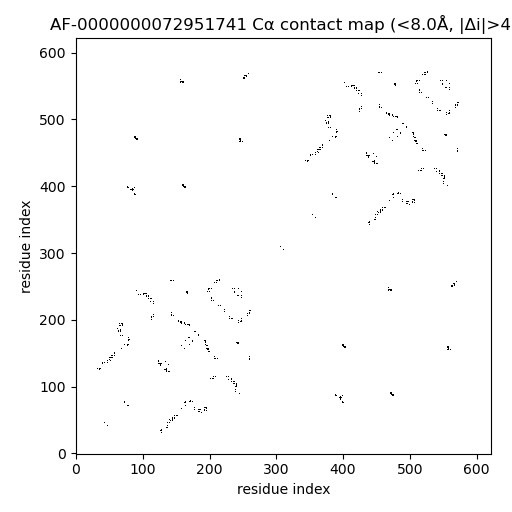2 C C . HIS B 1 66 ? 12.125 -16.234 5.363 1 91 66 HIS B C 1
ATOM 3034 O O . HIS B 1 66 ? 11.633 -16.953 4.484 1 91 66 HIS B O 1
ATOM 3040 N N . ASN B 1 67 ? 12.953 -16.672 6.234 1 91.25 67 ASN B N 1
ATOM 3041 C CA . ASN B 1 67 ? 13.359 -18.078 6.258 1 91.25 67 ASN B CA 1
ATOM 3042 C C . ASN B 1 67 ? 12.18 -19 6.555 1 91.25 67 ASN B C 1
ATOM 3044 O O . ASN B 1 67 ? 12.094 -20.109 6.012 1 91.25 67 ASN B O 1
ATOM 3048 N N . CYS B 1 68 ? 11.344 -18.547 7.398 1 91.06 68 CYS B N 1
ATOM 3049 C CA . CYS B 1 68 ? 10.156 -19.328 7.73 1 91.06 68 CYS B CA 1
ATOM 3050 C C . CYS B 1 68 ? 9.258 -19.5 6.508 1 91.06 68 CYS B C 1
ATOM 3052 O O . CYS B 1 68 ? 8.805 -20.609 6.219 1 91.06 68 CYS B O 1
ATOM 3054 N N . VAL B 1 69 ? 9.086 -18.422 5.797 1 91 69 VAL B N 1
ATOM 3055 C CA . VAL B 1 69 ? 8.234 -18.469 4.609 1 91 69 VAL B CA 1
ATOM 3056 C C . VAL B 1 69 ? 8.891 -19.344 3.541 1 91 69 VAL B C 1
ATOM 3058 O O . VAL B 1 69 ? 8.211 -20.094 2.838 1 91 69 VAL B O 1
ATOM 3061 N N . TYR B 1 70 ? 10.188 -19.188 3.428 1 89.31 70 TYR B N 1
ATOM 3062 C CA . TYR B 1 70 ? 10.953 -20.016 2.514 1 89.31 70 TYR B CA 1
ATOM 3063 C C . TYR B 1 70 ? 10.766 -21.5 2.848 1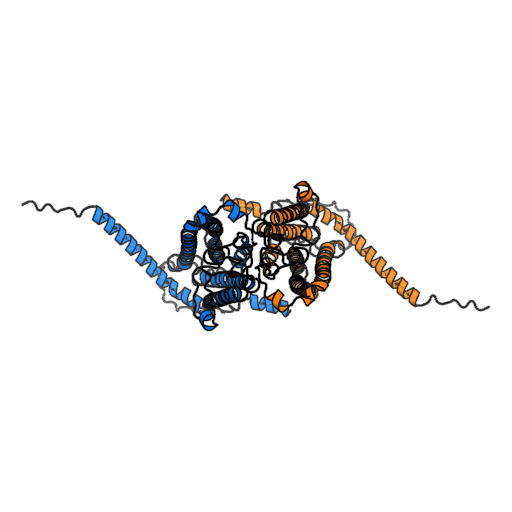 89.31 70 TYR B C 1
ATOM 3065 O O . TYR B 1 70 ? 10.562 -22.328 1.952 1 89.31 70 TYR B O 1
ATOM 3073 N N . MET B 1 71 ? 10.789 -21.844 4.074 1 89.06 71 MET B N 1
ATOM 3074 C CA . MET B 1 71 ? 10.578 -23.203 4.539 1 89.06 71 MET B CA 1
ATOM 3075 C C . MET B 1 71 ? 9.148 -23.672 4.262 1 89.06 71 MET B C 1
ATOM 3077 O O . MET B 1 71 ? 8.93 -24.781 3.773 1 89.06 71 MET B O 1
ATOM 3081 N N . LEU B 1 72 ? 8.195 -22.859 4.57 1 88.31 72 LEU B N 1
ATOM 3082 C CA . LEU B 1 72 ? 6.789 -23.188 4.348 1 88.31 72 LEU B CA 1
ATOM 3083 C C . LEU B 1 72 ? 6.508 -23.391 2.863 1 88.31 72 LEU B C 1
ATOM 3085 O O . LEU B 1 72 ? 5.707 -24.25 2.49 1 88.31 72 LEU B O 1
ATOM 3089 N N . ALA B 1 73 ? 7.109 -22.578 2 1 87 73 ALA B N 1
ATOM 3090 C CA . ALA B 1 73 ? 6.957 -22.734 0.557 1 87 73 ALA B CA 1
ATOM 3091 C C . ALA B 1 73 ? 7.398 -24.125 0.114 1 87 73 ALA B C 1
ATOM 3093 O O . ALA B 1 73 ? 6.793 -24.719 -0.78 1 87 73 ALA B O 1
ATOM 3094 N N . GLY B 1 74 ? 8.445 -24.562 0.729 1 83.44 74 GLY B N 1
ATOM 3095 C CA . GLY B 1 74 ? 8.891 -25.922 0.456 1 83.44 74 GLY B CA 1
ATOM 3096 C C . GLY B 1 74 ? 7.918 -26.984 0.965 1 83.44 74 GLY B C 1
ATOM 3097 O O . GLY B 1 74 ? 7.621 -27.953 0.262 1 83.44 74 GLY B O 1
ATOM 3098 N N . GLN B 1 75 ? 7.43 -26.812 2.098 1 84.38 75 GLN B N 1
ATOM 3099 C CA . GLN B 1 75 ? 6.52 -27.781 2.719 1 84.38 75 GLN B CA 1
ATOM 3100 C C . GLN B 1 75 ? 5.211 -27.875 1.944 1 84.38 75 GLN B C 1
ATOM 3102 O O . GLN B 1 75 ? 4.625 -28.953 1.838 1 84.38 75 GLN B O 1
ATOM 3107 N N . TYR B 1 76 ? 4.777 -26.75 1.395 1 83.88 76 TYR B N 1
ATOM 3108 C CA . TYR B 1 76 ? 3.502 -26.734 0.685 1 83.88 76 TYR B CA 1
ATOM 3109 C C . TYR B 1 76 ? 3.703 -27.016 -0.801 1 83.88 76 TYR B C 1
ATOM 3111 O O . TYR B 1 76 ? 2.74 -27.016 -1.573 1 83.88 76 TYR B O 1
ATOM 3119 N N . GLY B 1 77 ? 4.91 -27.156 -1.225 1 80.81 77 GLY B N 1
ATOM 3120 C CA . GLY B 1 77 ? 5.199 -27.5 -2.605 1 80.81 77 GLY B CA 1
ATOM 3121 C C . GLY B 1 77 ? 4.91 -26.375 -3.58 1 80.81 77 GLY B C 1
ATOM 3122 O O . GLY B 1 77 ? 4.371 -26.609 -4.664 1 80.81 77 GLY B O 1
ATOM 3123 N N . VAL B 1 78 ? 5.207 -25.156 -3.18 1 80.88 78 VAL B N 1
ATOM 3124 C CA . VAL B 1 78 ? 4.949 -23.984 -4.004 1 80.88 78 VAL B CA 1
ATOM 3125 C C . VAL B 1 78 ? 5.789 -24.047 -5.277 1 80.88 78 VAL B C 1
ATOM 3127 O O . VAL B 1 78 ? 5.34 -23.625 -6.344 1 80.88 78 VAL B O 1
ATOM 3130 N N . TYR B 1 79 ? 7.086 -24.547 -5.27 1 77.62 79 TYR B N 1
ATOM 3131 C CA . TYR B 1 79 ? 8.008 -24.547 -6.398 1 77.62 79 TYR B CA 1
ATOM 3132 C C . TYR B 1 79 ? 8.164 -25.953 -6.973 1 77.62 79 TYR B C 1
ATOM 3134 O O . TYR B 1 79 ? 9.031 -26.203 -7.805 1 77.62 79 TYR B O 1
ATOM 3142 N N . GLY B 1 80 ? 7.633 -27.016 -6.879 1 63.12 80 GLY B N 1
ATOM 3143 C CA . GLY B 1 80 ? 7.766 -28.391 -7.328 1 63.12 80 GLY B CA 1
ATOM 3144 C C . GLY B 1 80 ? 7.977 -29.375 -6.188 1 63.12 80 GLY B C 1
ATOM 3145 O O . GLY B 1 80 ? 8.07 -28.969 -5.023 1 63.12 80 GLY B O 1
ATOM 3146 N N . PRO B 1 81 ? 8.438 -31.109 -6.629 1 51.25 81 PRO B N 1
ATOM 3147 C CA . PRO B 1 81 ? 8.438 -31.703 -7.965 1 51.25 81 PRO B CA 1
ATOM 3148 C C . PRO B 1 81 ? 7.148 -31.438 -8.734 1 51.25 81 PRO B C 1
ATOM 3150 O O . PRO B 1 81 ? 6.906 -32.062 -9.781 1 51.25 81 PRO B O 1
ATOM 3153 N N . TYR B 1 82 ? 6.203 -31.328 -7.855 1 39.91 82 TYR B N 1
ATOM 3154 C CA . TYR B 1 82 ? 4.887 -31.625 -8.406 1 39.91 82 TYR B CA 1
ATOM 3155 C C . TYR B 1 82 ? 4.711 -30.984 -9.781 1 39.91 82 TYR B C 1
ATOM 3157 O O . TYR B 1 82 ? 5.355 -29.984 -10.086 1 39.91 82 TYR B O 1
ATOM 3165 N N . GLY B 1 83 ? 4.707 -31.891 -10.766 1 37.06 83 GLY B N 1
ATOM 3166 C CA . GLY B 1 83 ? 4.121 -31.578 -12.055 1 37.06 83 GLY B CA 1
ATOM 3167 C C . GLY B 1 83 ? 3.428 -30.234 -12.086 1 37.06 83 GLY B C 1
ATOM 3168 O O . GLY B 1 83 ? 2.459 -30.031 -12.82 1 37.06 83 GLY B O 1
ATOM 3169 N N . ARG B 1 84 ? 3.285 -29.688 -10.977 1 39.53 84 ARG B N 1
ATOM 3170 C CA . ARG B 1 84 ? 2.346 -28.578 -11.039 1 39.53 84 ARG B CA 1
ATOM 3171 C C . ARG B 1 84 ? 2.73 -27.594 -12.148 1 39.53 84 ARG B C 1
ATOM 3173 O O . ARG B 1 84 ? 3.916 -27.375 -12.398 1 39.53 84 ARG B O 1
ATOM 3180 N N . PRO B 1 85 ? 1.887 -27.562 -12.938 1 40 85 PRO B N 1
ATOM 3181 C CA . PRO B 1 85 ? 2.127 -26.656 -14.062 1 40 85 PRO B CA 1
ATOM 3182 C C . PRO B 1 85 ? 2.828 -25.375 -13.641 1 40 85 PRO B C 1
ATOM 3184 O O . PRO B 1 85 ? 2.812 -25.016 -12.461 1 40 85 PRO B O 1
ATOM 3187 N N . GLY B 1 86 ? 3.561 -24.703 -14.594 1 49.47 86 GLY B N 1
ATOM 3188 C CA . GLY B 1 86 ? 4.148 -23.375 -14.742 1 49.47 86 GLY B CA 1
ATOM 3189 C C . GLY B 1 86 ? 3.469 -22.328 -13.891 1 49.47 86 GLY B C 1
ATOM 3190 O O . GLY B 1 86 ? 2.357 -22.531 -13.398 1 49.47 86 GLY B O 1
ATOM 3191 N N . ASN B 1 87 ? 4.32 -21.422 -13.094 1 58.88 87 ASN B N 1
ATOM 3192 C CA . ASN B 1 87 ? 3.85 -20.234 -12.375 1 58.88 87 ASN B CA 1
ATOM 3193 C C . ASN B 1 87 ? 2.676 -19.578 -13.086 1 58.88 87 ASN B C 1
ATOM 3195 O O . ASN B 1 87 ? 2.83 -19.047 -14.188 1 58.88 87 ASN B O 1
ATOM 3199 N N . PRO B 1 88 ? 1.337 -19.859 -12.453 1 69.62 88 PRO B N 1
ATOM 3200 C CA . PRO B 1 88 ? 0.186 -19.281 -13.141 1 69.62 88 PRO B CA 1
ATOM 3201 C C . PRO B 1 88 ? 0.146 -17.75 -13.031 1 69.62 88 PRO B C 1
ATOM 3203 O O . PRO B 1 88 ? -0.722 -17.109 -13.625 1 69.62 88 PRO B O 1
ATOM 3206 N N . VAL B 1 89 ? 1.138 -17.281 -12.328 1 82.38 89 VAL B N 1
ATOM 3207 C CA . VAL B 1 89 ? 1.131 -15.82 -12.219 1 82.38 89 VAL B CA 1
ATOM 3208 C C . VAL B 1 89 ? 1.684 -15.211 -13.508 1 82.38 89 VAL B C 1
ATOM 3210 O O . VAL B 1 89 ? 2.783 -15.555 -13.945 1 82.38 89 VAL B O 1
ATOM 3213 N N . VAL B 1 90 ? 0.866 -14.43 -14.109 1 86.44 90 VAL B N 1
ATOM 3214 C CA . VAL B 1 90 ? 1.261 -13.773 -15.352 1 86.44 90 VAL B CA 1
ATOM 3215 C C . VAL B 1 90 ? 1.614 -12.312 -15.078 1 86.44 90 VAL B C 1
ATOM 3217 O O . VAL B 1 90 ? 0.867 -11.602 -14.398 1 86.44 90 VAL B O 1
ATOM 3220 N N . ASP B 1 91 ? 2.789 -11.961 -15.562 1 90.94 91 ASP B N 1
ATOM 3221 C CA . ASP B 1 91 ? 3.201 -10.562 -15.445 1 90.94 91 ASP B CA 1
ATOM 3222 C C . ASP B 1 91 ? 3.42 -9.938 -16.828 1 90.94 91 ASP B C 1
ATOM 3224 O O . ASP B 1 91 ? 4.266 -10.398 -17.594 1 90.94 91 ASP B O 1
ATOM 3228 N N . LEU B 1 92 ? 2.697 -8.938 -17.109 1 90.44 92 LEU B N 1
ATOM 3229 C CA . LEU B 1 92 ? 2.691 -8.344 -18.438 1 90.44 92 LEU B CA 1
ATOM 3230 C C . LEU B 1 92 ? 4.02 -7.652 -18.734 1 90.44 92 LEU B C 1
ATOM 3232 O O . LEU B 1 92 ? 4.441 -7.566 -19.891 1 90.44 92 LEU B O 1
ATOM 3236 N N . LEU B 1 93 ? 4.656 -7.156 -17.734 1 91.25 93 LEU B N 1
ATOM 3237 C CA . LEU B 1 93 ? 5.957 -6.535 -17.969 1 91.25 93 LEU B CA 1
ATOM 3238 C C . LEU B 1 93 ? 7.023 -7.586 -18.25 1 91.25 93 LEU B C 1
ATOM 3240 O O . LEU B 1 93 ? 7.984 -7.316 -18.984 1 91.25 93 LEU B O 1
ATOM 3244 N N . PHE B 1 94 ? 6.816 -8.805 -17.656 1 91.12 94 PHE B N 1
ATOM 3245 C CA . PHE B 1 94 ? 7.684 -9.906 -18.062 1 91.12 94 PHE B CA 1
ATOM 3246 C C . PHE B 1 94 ? 7.566 -10.172 -19.562 1 91.12 94 PHE B C 1
ATOM 3248 O O . PHE B 1 94 ? 8.57 -10.367 -20.25 1 91.12 94 PHE B O 1
ATOM 3255 N N . GLU B 1 95 ? 6.332 -10.172 -20 1 88.38 95 GLU B N 1
ATOM 3256 C CA . GLU B 1 95 ? 6.066 -10.422 -21.422 1 88.38 95 GLU B CA 1
ATOM 3257 C C . GLU B 1 95 ? 6.633 -9.297 -22.281 1 88.38 95 GLU B C 1
ATOM 3259 O O . GLU B 1 95 ? 7.133 -9.555 -23.391 1 88.38 95 GLU B O 1
ATOM 3264 N N . LEU B 1 96 ? 6.574 -8.133 -21.797 1 90.12 96 LEU B N 1
ATOM 3265 C CA . LEU B 1 96 ? 7.07 -6.977 -22.547 1 90.12 96 LEU B CA 1
ATOM 3266 C C . LEU B 1 96 ? 8.594 -6.996 -22.625 1 90.12 96 LEU B C 1
ATOM 3268 O O . LEU B 1 96 ? 9.164 -6.734 -23.688 1 90.12 96 LEU B O 1
ATOM 3272 N N . PHE B 1 97 ? 9.273 -7.34 -21.516 1 92 97 PHE B N 1
ATOM 3273 C CA . PHE B 1 97 ? 10.727 -7.32 -21.469 1 92 97 PHE B CA 1
ATOM 3274 C C . PHE B 1 97 ? 11.305 -8.547 -22.172 1 92 97 PHE B C 1
ATOM 3276 O O . PHE B 1 97 ? 12.414 -8.492 -22.719 1 92 97 PHE B O 1
ATOM 3283 N N . GLY B 1 98 ? 10.602 -9.602 -22.156 1 89 98 GLY B N 1
ATOM 3284 C CA . GLY B 1 98 ? 11.133 -10.844 -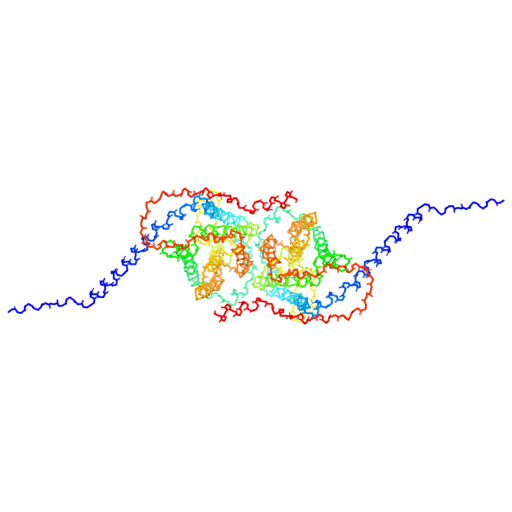22.688 1 89 98 GLY B CA 1
ATOM 3285 C C . GLY B 1 98 ? 12.219 -11.445 -21.828 1 89 98 GLY B C 1
ATOM 3286 O O . GLY B 1 98 ? 12.531 -10.922 -20.75 1 89 98 GLY B O 1
ATOM 3287 N N . PRO B 1 99 ? 12.797 -12.508 -22.125 1 87.81 99 PRO B N 1
ATOM 3288 C CA . PRO B 1 99 ? 13.797 -13.219 -21.312 1 87.81 99 PRO B CA 1
ATOM 3289 C C . PRO B 1 99 ? 15.188 -12.602 -21.406 1 87.81 99 PRO B C 1
ATOM 3291 O O . PRO B 1 99 ? 16.062 -12.914 -20.609 1 87.81 99 PRO B O 1
ATOM 3294 N N . GLY B 1 100 ? 15.43 -11.656 -22.234 1 87.56 100 GLY B N 1
ATOM 3295 C CA . GLY B 1 100 ? 16.734 -11.086 -22.531 1 87.56 100 GLY B CA 1
ATOM 3296 C C . GLY B 1 100 ? 17.391 -10.438 -21.328 1 87.56 100 GLY B C 1
ATOM 3297 O O . GLY B 1 100 ? 18.516 -10.773 -20.969 1 87.56 100 GLY B O 1
ATOM 3298 N N . PRO B 1 101 ? 16.719 -9.633 -20.594 1 90.75 101 PRO B N 1
ATOM 3299 C CA . PRO B 1 101 ? 17.312 -8.852 -19.516 1 90.75 101 PRO B CA 1
ATOM 3300 C C . PRO B 1 101 ? 17.547 -9.672 -18.25 1 90.75 101 PRO B C 1
ATOM 3302 O O . PRO B 1 101 ? 18.234 -9.219 -17.328 1 90.75 101 PRO B O 1
ATOM 3305 N N . VAL B 1 102 ? 17.125 -10.852 -18.125 1 89.56 102 VAL B N 1
ATOM 3306 C CA . VAL B 1 102 ? 17.047 -11.633 -16.891 1 89.56 102 VAL B CA 1
ATOM 3307 C C . VAL B 1 102 ? 18.453 -11.875 -16.344 1 89.56 102 VAL B C 1
ATOM 3309 O O . VAL B 1 102 ? 18.688 -11.82 -15.141 1 89.56 102 VAL B O 1
ATOM 3312 N N . ASP B 1 103 ? 19.438 -11.992 -17.172 1 89.5 103 ASP B N 1
ATOM 3313 C CA . ASP B 1 103 ? 20.766 -12.406 -16.734 1 89.5 103 ASP B CA 1
ATOM 3314 C C . ASP B 1 103 ? 21.609 -11.195 -16.344 1 89.5 103 ASP B C 1
ATOM 3316 O O . ASP B 1 103 ? 22.422 -11.266 -15.422 1 89.5 103 ASP B O 1
ATOM 3320 N N . TRP B 1 104 ? 21.453 -10.086 -16.922 1 91.19 104 TRP B N 1
ATOM 3321 C CA . TRP B 1 104 ? 22.406 -9.008 -16.719 1 91.19 104 TRP B CA 1
ATOM 3322 C C . TRP B 1 104 ? 21.812 -7.902 -15.859 1 91.19 104 TRP B C 1
ATOM 3324 O O . TRP B 1 104 ? 22.531 -7.039 -15.352 1 91.19 104 TRP B O 1
ATOM 3334 N N . THR B 1 105 ? 20.547 -7.895 -15.547 1 91.5 105 THR B N 1
ATOM 3335 C CA . THR B 1 105 ? 19.891 -6.777 -14.867 1 91.5 105 THR B CA 1
ATOM 3336 C C . THR B 1 105 ? 20.047 -6.914 -13.352 1 91.5 105 THR B C 1
ATOM 3338 O O . THR B 1 105 ? 19.953 -5.922 -12.625 1 91.5 105 THR B O 1
ATOM 3341 N N . PRO B 1 106 ? 20.266 -8.07 -12.797 1 88.69 106 PRO B N 1
ATOM 3342 C CA . PRO B 1 106 ? 20.391 -8.148 -11.336 1 88.69 106 PRO B CA 1
ATOM 3343 C C . PRO B 1 106 ? 21.562 -7.34 -10.797 1 88.69 106 PRO B C 1
ATOM 3345 O O . PRO B 1 106 ? 21.438 -6.656 -9.781 1 88.69 106 PRO B O 1
ATOM 3348 N N . ALA B 1 107 ? 22.719 -7.352 -11.406 1 91.12 107 ALA B N 1
ATOM 3349 C CA . ALA B 1 107 ? 23.922 -6.664 -10.922 1 91.12 107 ALA B CA 1
ATOM 3350 C C . ALA B 1 107 ? 23.703 -5.152 -10.875 1 91.12 107 ALA B C 1
ATOM 3352 O O . ALA B 1 107 ? 23.906 -4.527 -9.836 1 91.12 107 ALA B O 1
ATOM 3353 N N . PRO B 1 108 ? 23.281 -4.566 -11.992 1 94.56 108 PRO B N 1
ATOM 3354 C CA . PRO B 1 108 ? 23 -3.133 -11.906 1 94.56 108 PRO B CA 1
ATOM 3355 C C . PRO B 1 108 ? 21.938 -2.803 -10.859 1 94.56 108 PRO B C 1
ATOM 3357 O O . PRO B 1 108 ? 21.984 -1.735 -10.242 1 94.56 108 PRO B O 1
ATOM 3360 N N . GLY B 1 109 ? 20.938 -3.623 -10.711 1 93.75 109 GLY B N 1
ATOM 3361 C CA . GLY B 1 109 ? 19.953 -3.414 -9.664 1 93.75 109 GLY B CA 1
ATOM 3362 C C . GLY B 1 109 ? 20.547 -3.365 -8.273 1 93.75 109 GLY B C 1
ATOM 3363 O O . GLY B 1 109 ? 20.219 -2.484 -7.48 1 93.75 109 GLY B O 1
ATOM 3364 N N . ASP B 1 110 ? 21.453 -4.211 -8.016 1 92.44 110 ASP B N 1
ATOM 3365 C CA . ASP B 1 110 ? 22.125 -4.234 -6.719 1 92.44 110 ASP B CA 1
ATOM 3366 C C . ASP B 1 110 ? 22.984 -2.984 -6.523 1 92.44 110 ASP B C 1
ATOM 3368 O O . ASP B 1 110 ? 23.031 -2.424 -5.426 1 92.44 110 ASP B O 1
ATOM 3372 N N . VAL B 1 111 ? 23.641 -2.65 -7.543 1 95.25 111 VAL B N 1
ATOM 3373 C CA . VAL B 1 111 ? 24.484 -1.461 -7.48 1 95.25 111 VAL B CA 1
ATOM 3374 C C . VAL B 1 111 ? 23.641 -0.245 -7.117 1 95.25 111 VAL B C 1
ATOM 3376 O O . VAL B 1 111 ? 24.016 0.562 -6.27 1 95.25 111 VAL B O 1
ATOM 3379 N N . ILE B 1 112 ? 22.516 -0.154 -7.754 1 96.44 112 ILE B N 1
ATOM 3380 C CA . ILE B 1 112 ? 21.625 0.979 -7.488 1 96.44 112 ILE B CA 1
ATOM 3381 C C . ILE B 1 112 ? 21.156 0.927 -6.039 1 96.44 112 ILE B C 1
ATOM 3383 O O . ILE B 1 112 ? 21.109 1.951 -5.352 1 96.44 112 ILE B O 1
ATOM 3387 N N . LEU B 1 113 ? 20.766 -0.205 -5.594 1 94.56 113 LEU B N 1
ATOM 3388 C CA . LEU B 1 113 ? 20.312 -0.376 -4.215 1 94.56 113 LEU B CA 1
ATOM 3389 C C . LEU B 1 113 ? 21.375 0.111 -3.238 1 94.56 113 LEU B C 1
ATOM 3391 O O . LEU B 1 113 ? 21.109 0.972 -2.398 1 94.56 113 LEU B O 1
ATOM 3395 N N . TYR B 1 114 ? 22.594 -0.336 -3.414 1 94.88 114 TYR B N 1
ATOM 3396 C CA . TYR B 1 114 ? 23.656 -0.01 -2.465 1 94.88 114 TYR B CA 1
ATOM 3397 C C . TYR B 1 114 ? 24.094 1.441 -2.613 1 94.88 114 TYR B C 1
ATOM 3399 O O . TYR B 1 114 ? 24.406 2.104 -1.625 1 94.88 114 TYR B O 1
ATOM 3407 N N . CYS B 1 115 ? 24.141 1.867 -3.787 1 96.19 115 CYS B N 1
ATOM 3408 C CA . CYS B 1 115 ? 24.469 3.273 -4.004 1 96.19 115 CYS B CA 1
ATOM 3409 C C . CYS B 1 115 ? 23.453 4.176 -3.297 1 96.19 115 CYS B C 1
ATOM 3411 O O . CYS B 1 115 ? 23.844 5.16 -2.662 1 96.19 115 CYS B O 1
ATOM 3413 N N . THR B 1 116 ? 22.188 3.838 -3.455 1 96.5 116 THR B N 1
ATOM 3414 C CA . THR B 1 116 ? 21.141 4.641 -2.814 1 96.5 116 THR B CA 1
ATOM 3415 C C . THR B 1 116 ? 21.281 4.594 -1.296 1 96.5 116 THR B C 1
ATOM 3417 O O . THR B 1 116 ? 21.172 5.625 -0.625 1 96.5 116 THR B O 1
ATOM 3420 N N . ILE B 1 117 ? 21.562 3.457 -0.801 1 95.5 117 ILE B N 1
ATOM 3421 C CA . ILE B 1 117 ? 21.734 3.312 0.64 1 95.5 117 ILE B CA 1
ATOM 3422 C C . ILE B 1 117 ? 22.938 4.137 1.1 1 95.5 117 ILE B C 1
ATOM 3424 O O . ILE B 1 117 ? 22.844 4.871 2.088 1 95.5 117 ILE B O 1
ATOM 3428 N N . VAL B 1 118 ? 24.016 4.055 0.385 1 96.44 118 VAL B N 1
ATOM 3429 C CA . VAL B 1 118 ? 25.234 4.797 0.727 1 96.44 118 VAL B CA 1
ATOM 3430 C C . VAL B 1 118 ? 24.953 6.297 0.669 1 96.44 118 VAL B C 1
ATOM 3432 O O . VAL B 1 118 ? 25.375 7.047 1.551 1 96.44 118 VAL B O 1
ATOM 3435 N N . MET B 1 119 ? 24.234 6.695 -0.323 1 95.94 119 MET B N 1
ATOM 3436 C CA . MET B 1 119 ? 23.859 8.102 -0.429 1 95.94 119 MET B CA 1
ATOM 3437 C C . MET B 1 119 ? 23.047 8.539 0.787 1 95.94 119 MET B C 1
ATOM 3439 O O . MET B 1 119 ? 23.281 9.617 1.332 1 95.94 119 MET B O 1
ATOM 3443 N N . GLY B 1 120 ? 22.094 7.711 1.168 1 95.38 120 GLY B N 1
ATOM 3444 C CA . GLY B 1 120 ? 21.297 8.016 2.35 1 95.38 120 GLY B CA 1
ATOM 3445 C C . GLY B 1 120 ? 22.141 8.125 3.613 1 95.38 120 GLY B C 1
ATOM 3446 O O . GLY B 1 120 ? 21.969 9.062 4.391 1 95.38 120 GLY B O 1
ATOM 3447 N N . VAL B 1 121 ? 23.062 7.219 3.781 1 95 121 VAL B N 1
ATOM 3448 C CA . VAL B 1 121 ? 23.906 7.199 4.969 1 95 121 VAL B CA 1
ATOM 3449 C C . VAL B 1 121 ? 24.828 8.422 4.965 1 95 121 VAL B C 1
ATOM 3451 O O . VAL B 1 121 ? 24.953 9.109 5.984 1 95 121 VAL B O 1
ATOM 3454 N N . LEU B 1 122 ? 25.453 8.742 3.865 1 93.94 122 LEU B N 1
ATOM 3455 C CA . LEU B 1 122 ? 26.328 9.898 3.762 1 93.94 122 LEU B CA 1
ATOM 3456 C C . LEU B 1 122 ? 25.562 11.188 4.047 1 93.94 122 LEU B C 1
ATOM 3458 O O . LEU B 1 122 ? 26.078 12.086 4.723 1 93.94 122 LEU B O 1
ATOM 3462 N N . TYR B 1 123 ? 24.391 11.242 3.543 1 94.12 123 TYR B N 1
ATOM 3463 C CA . TYR B 1 123 ? 23.594 12.438 3.783 1 94.12 123 TYR B CA 1
ATOM 3464 C C . TYR B 1 123 ? 23.203 12.555 5.254 1 94.12 123 TYR B C 1
ATOM 3466 O O . TYR B 1 123 ? 23.188 13.648 5.816 1 94.12 123 TYR B O 1
ATOM 3474 N N . ALA B 1 124 ? 22.859 11.453 5.832 1 93.44 124 ALA B N 1
ATOM 3475 C CA . ALA B 1 124 ? 22.484 11.445 7.242 1 93.44 124 ALA B CA 1
ATOM 3476 C C . ALA B 1 124 ? 23.656 11.844 8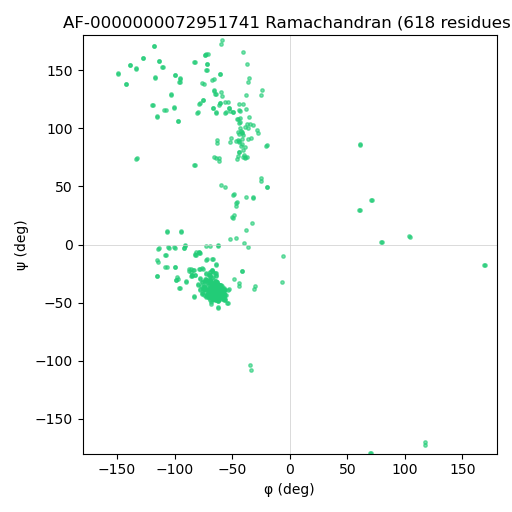.125 1 93.44 124 ALA B C 1
ATOM 3478 O O . ALA B 1 124 ? 23.484 12.391 9.211 1 93.44 124 ALA B O 1
ATOM 3479 N N . LEU B 1 125 ? 24.906 11.609 7.688 1 92.69 125 LEU B N 1
ATOM 3480 C CA . LEU B 1 125 ? 26.094 11.906 8.461 1 92.69 125 LEU B CA 1
ATOM 3481 C C . LEU B 1 125 ? 26.594 13.312 8.172 1 92.69 125 LEU B C 1
ATOM 3483 O O . LEU B 1 125 ? 27.531 13.789 8.812 1 92.69 125 LEU B O 1
ATOM 3487 N N . ARG B 1 126 ? 25.969 13.984 7.352 1 90.06 126 ARG B N 1
ATOM 3488 C CA . ARG B 1 126 ? 26.375 15.32 6.922 1 90.06 126 ARG B CA 1
ATOM 3489 C C . ARG B 1 126 ? 26.438 16.281 8.102 1 90.06 126 ARG B C 1
ATOM 3491 O O . ARG B 1 126 ? 27.375 17.078 8.219 1 90.06 126 ARG B O 1
ATOM 3498 N N . PRO B 1 127 ? 25.484 16.25 9.039 1 89 127 PRO B N 1
ATOM 3499 C CA . PRO B 1 127 ? 25.531 17.188 10.164 1 89 127 PRO B CA 1
ATOM 3500 C C . PRO B 1 127 ? 26.75 16.984 11.062 1 89 127 PRO B C 1
ATOM 3502 O O . PRO B 1 127 ? 27.109 17.859 11.852 1 89 127 PRO B O 1
ATOM 3505 N N . LEU B 1 128 ? 27.375 15.867 10.953 1 89.81 128 LEU B N 1
ATOM 3506 C CA . LEU B 1 128 ? 28.578 15.609 11.742 1 89.81 128 LEU B CA 1
ATOM 3507 C C . LEU B 1 128 ? 29.797 16.297 11.133 1 89.81 128 LEU B C 1
ATOM 3509 O O . LEU B 1 128 ? 30.781 16.562 11.82 1 89.81 128 LEU B O 1
ATOM 3513 N N . LEU B 1 129 ? 29.688 16.609 9.852 1 86.88 129 LEU B N 1
ATOM 3514 C CA . LEU B 1 129 ? 30.859 17.125 9.148 1 86.88 129 LEU B CA 1
ATOM 3515 C C . LEU B 1 129 ? 30.641 18.562 8.703 1 86.88 129 LEU B C 1
ATOM 3517 O O . LEU B 1 129 ? 31.609 19.297 8.445 1 86.88 129 LEU B O 1
ATOM 3521 N N . PHE B 1 130 ? 29.406 18.922 8.492 1 85.31 130 PHE B N 1
ATOM 3522 C CA . PHE B 1 130 ? 29.047 20.25 7.992 1 85.31 130 PHE B CA 1
ATOM 3523 C C . PHE B 1 130 ? 27.906 20.844 8.797 1 85.31 130 PHE B C 1
ATOM 3525 O O . PHE B 1 130 ? 27.125 20.125 9.406 1 85.31 130 PHE B O 1
ATOM 3532 N N . PRO B 1 131 ? 27.891 22.172 8.836 1 81.25 131 PRO B N 1
ATOM 3533 C CA . PRO B 1 131 ? 26.703 22.781 9.445 1 81.25 131 PRO B CA 1
ATOM 3534 C C . PRO B 1 131 ? 25.406 22.422 8.711 1 81.25 131 PRO B C 1
ATOM 3536 O O . PRO B 1 131 ? 25.344 22.547 7.488 1 81.25 131 PRO B O 1
ATOM 3539 N N . PHE B 1 132 ? 24.547 21.859 9.422 1 85.62 132 PHE B N 1
ATOM 3540 C CA . PHE B 1 132 ? 23.281 21.375 8.898 1 85.62 132 PHE B CA 1
ATOM 3541 C C . PHE B 1 132 ? 22.156 21.609 9.906 1 85.62 132 PHE B C 1
ATOM 3543 O O . PHE B 1 132 ? 22.391 21.531 11.117 1 85.62 132 PHE B O 1
ATOM 3550 N N . PRO B 1 133 ? 21.016 22.047 9.398 1 81.25 133 PRO B N 1
ATOM 3551 C CA . PRO B 1 133 ? 19.922 22.375 10.312 1 81.25 133 PRO B CA 1
ATOM 3552 C C . PRO B 1 133 ? 19.359 21.156 11.031 1 81.25 133 PRO B C 1
ATOM 3554 O O . PRO B 1 133 ? 18.672 21.297 12.039 1 81.25 133 PRO B O 1
ATOM 3557 N N . PHE B 1 134 ? 19.719 20.047 10.578 1 87.75 134 PHE B N 1
ATOM 3558 C CA . PHE B 1 134 ? 19.234 18.828 11.211 1 87.75 134 PHE B CA 1
ATOM 3559 C C . PHE B 1 134 ? 20.391 18.078 11.883 1 87.75 134 PHE B C 1
ATOM 3561 O O . PHE B 1 134 ? 21.562 18.344 11.594 1 87.75 134 PHE B O 1
ATOM 3568 N N . ARG B 1 135 ? 20.016 17.234 12.852 1 88.44 135 ARG B N 1
ATOM 3569 C CA . ARG B 1 135 ? 21 16.422 13.555 1 88.44 135 ARG B CA 1
ATOM 3570 C C . ARG B 1 135 ? 21.031 15 13 1 88.44 135 ARG B C 1
ATOM 3572 O O . ARG B 1 135 ? 19.984 14.445 12.633 1 88.44 135 ARG B O 1
ATOM 3579 N N . THR B 1 136 ? 22.156 14.406 12.977 1 92.88 136 THR B N 1
ATOM 3580 C CA . THR B 1 136 ? 22.391 13.078 12.43 1 92.88 136 THR B CA 1
ATOM 3581 C C . THR B 1 136 ? 21.531 12.039 13.156 1 92.88 136 THR B C 1
ATOM 3583 O O . THR B 1 136 ? 20.844 11.25 12.523 1 92.88 136 THR B O 1
ATOM 3586 N N . MET B 1 137 ? 21.516 12.078 14.477 1 91.12 137 MET B N 1
ATOM 3587 C CA . MET B 1 137 ? 20.812 11.062 15.258 1 91.12 137 MET B CA 1
ATOM 3588 C C . MET B 1 137 ? 19.297 11.188 15.086 1 91.12 137 MET B C 1
ATOM 3590 O O . MET B 1 137 ? 18.594 10.18 15.109 1 91.12 137 MET B O 1
ATOM 3594 N N . ASN B 1 138 ? 18.859 12.375 14.789 1 88.56 138 ASN B N 1
ATOM 3595 C CA . ASN B 1 138 ? 17.438 12.578 14.523 1 88.56 138 ASN B CA 1
ATOM 3596 C C . ASN B 1 138 ? 17.031 12.023 13.164 1 88.56 138 ASN B C 1
ATOM 3598 O O . ASN B 1 138 ? 15.977 11.398 13.031 1 88.56 138 ASN B O 1
ATOM 3602 N N . ILE B 1 139 ? 17.875 12.195 12.219 1 90.94 139 ILE B N 1
ATOM 3603 C CA . ILE B 1 139 ? 17.609 11.68 10.883 1 90.94 139 ILE B CA 1
ATOM 3604 C C . ILE B 1 139 ? 17.609 10.156 10.906 1 90.94 139 ILE B C 1
ATOM 3606 O O . ILE B 1 139 ? 16.672 9.516 10.398 1 90.94 139 ILE B O 1
ATOM 3610 N N . LEU B 1 140 ? 18.516 9.633 11.609 1 92.88 140 LEU B N 1
ATOM 3611 C CA . LEU B 1 140 ? 18.719 8.18 11.602 1 92.88 140 LEU B CA 1
ATOM 3612 C C . LEU B 1 140 ? 17.594 7.48 12.367 1 92.88 140 LEU B C 1
ATOM 3614 O O . LEU B 1 140 ? 17.062 6.465 11.906 1 92.88 140 LEU B O 1
ATOM 3618 N N . TRP B 1 141 ? 17.25 8.016 13.516 1 90.62 141 TRP B N 1
ATOM 3619 C CA . TRP B 1 141 ? 16.234 7.301 14.289 1 90.62 141 TRP B CA 1
ATOM 3620 C C . TRP B 1 141 ? 14.867 7.406 13.617 1 90.62 141 TRP B C 1
ATOM 3622 O O . TRP B 1 141 ? 14.102 6.445 13.609 1 90.62 141 TRP B O 1
ATOM 3632 N N . ARG B 1 142 ? 14.602 8.492 13.023 1 87.44 142 ARG B N 1
ATOM 3633 C CA . ARG B 1 142 ? 13.328 8.648 12.32 1 87.44 142 ARG B CA 1
ATOM 3634 C C . ARG B 1 142 ? 13.25 7.711 11.117 1 87.44 142 ARG B C 1
ATOM 3636 O O . ARG B 1 142 ? 12.227 7.066 10.891 1 87.44 142 ARG B O 1
ATOM 3643 N N . TRP B 1 143 ? 14.266 7.684 10.391 1 90.88 143 TRP B N 1
ATOM 3644 C CA . TRP B 1 143 ? 14.305 6.789 9.242 1 90.88 143 TRP B CA 1
ATOM 3645 C C . TRP B 1 143 ? 14.203 5.332 9.68 1 90.88 143 TRP B C 1
ATOM 3647 O O . TRP B 1 143 ? 13.5 4.535 9.055 1 90.88 143 TRP B O 1
ATOM 3657 N N . ALA B 1 144 ? 14.898 5.027 10.781 1 92.69 144 ALA B N 1
ATOM 3658 C CA . ALA B 1 144 ? 14.906 3.662 11.297 1 92.69 144 ALA B CA 1
ATOM 3659 C C . ALA B 1 144 ? 13.5 3.225 11.695 1 92.69 144 ALA B C 1
ATOM 3661 O O . ALA B 1 144 ? 13.094 2.092 11.422 1 92.69 144 ALA B O 1
ATOM 3662 N N . VAL B 1 145 ? 12.781 4.074 12.258 1 89.06 145 VAL B N 1
ATOM 3663 C CA . VAL B 1 145 ? 11.43 3.744 12.688 1 89.06 145 VAL B CA 1
ATOM 3664 C C . VAL B 1 145 ? 10.531 3.562 11.469 1 89.06 145 VAL B C 1
ATOM 3666 O O . VAL B 1 145 ? 9.773 2.592 11.383 1 89.06 145 VAL B O 1
ATOM 3669 N N . VAL B 1 146 ? 10.688 4.426 10.508 1 86 146 VAL B N 1
ATOM 3670 C CA . VAL B 1 146 ? 9.875 4.355 9.297 1 86 146 VAL B CA 1
ATOM 3671 C C . VAL B 1 146 ? 10.211 3.084 8.523 1 86 146 VAL B C 1
ATOM 3673 O O . VAL B 1 146 ? 9.312 2.355 8.094 1 86 146 VAL B O 1
ATOM 3676 N N . ALA B 1 147 ? 11.438 2.852 8.367 1 90.06 147 ALA B N 1
ATOM 3677 C CA . ALA B 1 147 ? 11.875 1.653 7.66 1 90.06 147 ALA B CA 1
ATOM 3678 C C . ALA B 1 147 ? 11.414 0.388 8.375 1 90.06 147 ALA B C 1
ATOM 3680 O O . ALA B 1 147 ? 11.047 -0.6 7.734 1 90.06 147 ALA B O 1
ATOM 3681 N N . SER B 1 148 ? 11.398 0.459 9.719 1 91.69 148 SER B N 1
ATOM 3682 C CA . SER B 1 148 ? 10.953 -0.693 10.5 1 91.69 148 SER B CA 1
ATOM 3683 C C . SER B 1 148 ? 9.461 -0.946 10.312 1 91.69 148 SER B C 1
ATOM 3685 O O . SER B 1 148 ? 9.047 -2.082 10.078 1 91.69 148 SER B O 1
ATOM 3687 N N . LEU B 1 149 ? 8.734 0.082 10.375 1 86.81 149 LEU B N 1
ATOM 3688 C CA . LEU B 1 149 ? 7.293 -0.062 10.203 1 86.81 149 LEU B CA 1
ATOM 3689 C C . LEU B 1 149 ? 6.957 -0.569 8.812 1 86.81 149 LEU B C 1
ATOM 3691 O O . LEU B 1 149 ? 6.07 -1.407 8.648 1 86.81 149 LEU B O 1
ATOM 3695 N N . ALA B 1 150 ? 7.652 -0.067 7.816 1 86.06 150 ALA B N 1
ATOM 3696 C CA . ALA B 1 150 ? 7.461 -0.538 6.449 1 86.06 150 ALA B CA 1
ATOM 3697 C C . ALA B 1 150 ? 7.824 -2.014 6.32 1 86.06 150 ALA B C 1
ATOM 3699 O O . ALA B 1 150 ? 7.164 -2.762 5.598 1 86.06 150 ALA B O 1
ATOM 3700 N N . THR B 1 151 ? 8.82 -2.379 7.035 1 89.94 151 THR B N 1
ATOM 3701 C CA . THR B 1 151 ? 9.242 -3.775 7.008 1 89.94 151 THR B CA 1
ATOM 3702 C C . THR B 1 151 ? 8.188 -4.672 7.637 1 89.94 151 THR B C 1
ATOM 3704 O O . THR B 1 151 ? 7.922 -5.773 7.148 1 89.94 151 THR B O 1
ATOM 3707 N N . TYR B 1 152 ? 7.633 -4.234 8.688 1 88.94 152 TYR B N 1
ATOM 3708 C CA . TYR B 1 152 ? 6.59 -5.035 9.32 1 88.94 152 TYR B CA 1
ATOM 3709 C C . TYR B 1 152 ? 5.359 -5.129 8.43 1 88.94 152 TYR B C 1
ATOM 3711 O O . TYR B 1 152 ? 4.668 -6.152 8.422 1 88.94 152 TYR B O 1
ATOM 3719 N N . ALA B 1 153 ? 5.078 -4.117 7.68 1 83.88 153 ALA B N 1
ATOM 3720 C CA . ALA B 1 153 ? 4 -4.195 6.695 1 83.88 153 ALA B CA 1
ATOM 3721 C C . ALA B 1 153 ? 4.309 -5.242 5.625 1 83.88 153 ALA B C 1
ATOM 3723 O O . ALA B 1 153 ? 3.422 -5.988 5.203 1 83.88 153 ALA B O 1
ATOM 3724 N N . ARG B 1 154 ? 5.531 -5.262 5.234 1 86.31 154 ARG B N 1
ATOM 3725 C CA . ARG B 1 154 ? 5.992 -6.27 4.285 1 86.31 154 ARG B CA 1
ATOM 3726 C C . ARG B 1 154 ? 5.824 -7.676 4.855 1 86.31 154 ARG B C 1
ATOM 3728 O O . ARG B 1 154 ? 5.324 -8.57 4.176 1 86.31 154 ARG B O 1
ATOM 3735 N N . LEU B 1 155 ? 6.211 -7.797 6.094 1 88.75 155 LEU B N 1
ATOM 3736 C CA . LEU B 1 155 ? 6.117 -9.094 6.746 1 88.75 155 LEU B CA 1
ATOM 3737 C C . LEU B 1 155 ? 4.664 -9.547 6.852 1 88.75 155 LEU B C 1
ATOM 3739 O O . LEU B 1 155 ? 4.355 -10.719 6.625 1 88.75 155 LEU B O 1
ATOM 3743 N N . ALA B 1 156 ? 3.836 -8.641 7.07 1 83.88 156 ALA B N 1
ATOM 3744 C CA . ALA B 1 156 ? 2.414 -8.953 7.184 1 83.88 156 ALA B CA 1
ATOM 3745 C C . ALA B 1 156 ? 1.839 -9.383 5.84 1 83.88 156 ALA B C 1
ATOM 3747 O O . ALA B 1 156 ? 0.85 -10.125 5.785 1 83.88 156 ALA B O 1
ATOM 3748 N N . SER B 1 157 ? 2.449 -8.992 4.797 1 82.31 157 SER B N 1
ATOM 3749 C CA . SER B 1 157 ? 1.935 -9.289 3.463 1 82.31 157 SER B CA 1
ATOM 3750 C C . SER B 1 157 ? 2.342 -10.688 3.012 1 82.31 157 SER B C 1
ATOM 3752 O O . SER B 1 157 ? 1.509 -11.461 2.529 1 82.31 157 SER B O 1
ATOM 3754 N N . PHE B 1 158 ? 3.613 -11.031 3.236 1 88.38 158 PHE B N 1
ATOM 3755 C CA . PHE B 1 158 ? 4.035 -12.266 2.592 1 88.38 158 PHE B CA 1
ATOM 3756 C C . PHE B 1 158 ? 4.035 -13.422 3.586 1 88.38 158 PHE B C 1
ATOM 3758 O O . PHE B 1 158 ? 4.242 -14.578 3.205 1 88.38 158 PHE B O 1
ATOM 3765 N N . ILE B 1 159 ? 3.715 -13.141 4.863 1 88.06 159 ILE B N 1
ATOM 3766 C CA . ILE B 1 159 ? 3.693 -14.242 5.816 1 88.06 159 ILE B CA 1
ATOM 3767 C C . ILE B 1 159 ? 2.453 -15.102 5.586 1 88.06 159 ILE B C 1
ATOM 3769 O O . ILE B 1 159 ? 2.504 -16.328 5.723 1 88.06 159 ILE B O 1
ATOM 3773 N N . PHE B 1 160 ? 1.368 -14.5 5.133 1 88.69 160 PHE B N 1
ATOM 3774 C CA . PHE B 1 160 ? 0.119 -15.25 5.043 1 88.69 160 PHE B CA 1
ATOM 3775 C C . PHE B 1 160 ? -0.115 -15.742 3.619 1 88.69 160 PHE B C 1
ATOM 3777 O O . PHE B 1 160 ? -0.787 -16.75 3.41 1 88.69 160 PHE B O 1
ATOM 3784 N N . THR B 1 161 ? 0.365 -15.016 2.682 1 89.88 161 THR B N 1
ATOM 3785 C CA . THR B 1 161 ? 0.209 -15.414 1.286 1 89.88 161 THR B CA 1
ATOM 3786 C C . THR B 1 161 ? 1.564 -15.711 0.653 1 89.88 161 THR B C 1
ATOM 3788 O O . THR B 1 161 ? 2.363 -14.797 0.428 1 89.88 161 THR B O 1
ATOM 3791 N N . ILE B 1 162 ? 1.764 -16.938 0.396 1 89 162 ILE B N 1
ATOM 3792 C CA . ILE B 1 162 ? 3.035 -17.391 -0.16 1 89 162 ILE B CA 1
ATOM 3793 C C . ILE B 1 162 ? 2.916 -17.531 -1.676 1 89 162 ILE B C 1
ATOM 3795 O O . ILE B 1 162 ? 2.293 -18.484 -2.172 1 89 162 ILE B O 1
ATOM 3799 N N . LEU B 1 163 ? 3.512 -16.609 -2.391 1 86.75 163 LEU B N 1
ATOM 3800 C CA . LEU B 1 163 ? 3.508 -16.578 -3.85 1 86.75 163 LEU B CA 1
ATOM 3801 C C . LEU B 1 163 ? 4.77 -17.234 -4.406 1 86.75 163 LEU B C 1
ATOM 3803 O O . LEU B 1 163 ? 5.863 -17.031 -3.875 1 86.75 163 LEU B O 1
ATOM 3807 N N . PRO B 1 164 ? 4.566 -17.953 -5.438 1 86.12 164 PRO B N 1
ATOM 3808 C CA . PRO B 1 164 ? 5.781 -18.469 -6.078 1 86.12 164 PRO B CA 1
ATOM 3809 C C . PRO B 1 164 ? 6.645 -17.375 -6.684 1 86.12 164 PRO B C 1
ATOM 3811 O O . PRO B 1 164 ? 6.125 -16.469 -7.34 1 86.12 164 PRO B O 1
ATOM 3814 N N . GLY B 1 165 ? 7.898 -17.438 -6.418 1 85.62 165 GLY B N 1
ATOM 3815 C CA . GLY B 1 165 ? 8.82 -16.453 -6.953 1 85.62 165 GLY B CA 1
ATOM 3816 C C . GLY B 1 165 ? 9.133 -16.672 -8.422 1 85.62 165 GLY B C 1
ATOM 3817 O O . GLY B 1 165 ? 9.266 -17.797 -8.875 1 85.62 165 GLY B O 1
ATOM 3818 N N . PRO B 1 166 ? 9.195 -15.617 -9.141 1 86.62 166 PRO B N 1
ATOM 3819 C CA . PRO B 1 166 ? 9.469 -15.727 -10.578 1 86.62 166 PRO B CA 1
ATOM 3820 C C . PRO B 1 166 ? 10.961 -15.875 -10.883 1 86.62 166 PRO B C 1
ATOM 3822 O O . PRO B 1 166 ? 11.328 -16.188 -12.016 1 86.62 166 PRO B O 1
ATOM 3825 N N . ALA B 1 167 ? 11.789 -15.727 -9.914 1 83.5 167 ALA B N 1
ATOM 3826 C CA . ALA B 1 167 ? 13.227 -15.734 -10.148 1 83.5 167 ALA B CA 1
ATOM 3827 C C . ALA B 1 167 ? 13.727 -17.141 -10.484 1 83.5 167 ALA B C 1
ATOM 3829 O O . ALA B 1 167 ? 13.164 -18.125 -10.016 1 83.5 167 ALA B O 1
ATOM 3830 N N . GLU B 1 168 ? 14.766 -17.172 -11.266 1 79.94 168 GLU B N 1
ATOM 3831 C CA . GLU B 1 168 ? 15.328 -18.438 -11.703 1 79.94 168 GLU B CA 1
ATOM 3832 C C . GLU B 1 168 ? 15.836 -19.25 -10.516 1 79.94 168 GLU B C 1
ATOM 3834 O O . GLU B 1 168 ? 15.75 -20.484 -10.508 1 79.94 168 GLU B O 1
ATOM 3839 N N . HIS B 1 169 ? 16.344 -18.578 -9.547 1 79.81 169 HIS B N 1
ATOM 3840 C CA . HIS B 1 169 ? 16.891 -19.297 -8.406 1 79.81 169 HIS B CA 1
ATOM 3841 C C . HIS B 1 169 ? 15.781 -19.906 -7.559 1 79.81 169 HIS B C 1
ATOM 3843 O O . HIS B 1 169 ? 16.047 -20.75 -6.691 1 79.81 169 HIS B O 1
ATOM 3849 N N . CYS B 1 170 ? 14.578 -19.547 -7.75 1 81.62 170 CYS B N 1
ATOM 3850 C CA . CYS B 1 170 ? 13.438 -20.109 -7.031 1 81.62 170 CYS B CA 1
ATOM 3851 C C . CYS B 1 170 ? 12.805 -21.25 -7.82 1 81.62 170 CYS B C 1
ATOM 3853 O O . CYS B 1 170 ? 11.789 -21.812 -7.41 1 81.62 170 CYS B O 1
ATOM 3855 N N . SER B 1 171 ? 13.477 -21.656 -8.828 1 78 171 SER B N 1
ATOM 3856 C CA . SER B 1 171 ? 12.992 -22.797 -9.602 1 78 171 SER B CA 1
ATOM 3857 C C . SER B 1 171 ? 13.141 -24.094 -8.828 1 78 171 SER B C 1
ATOM 3859 O O . SER B 1 171 ? 13.867 -24.156 -7.828 1 78 171 SER B O 1
ATOM 3861 N N . GLU B 1 172 ? 12.398 -25.078 -9.359 1 75.88 172 GLU B N 1
ATOM 3862 C CA . GLU B 1 172 ? 12.438 -26.391 -8.695 1 75.88 172 GLU B CA 1
ATOM 3863 C C . GLU B 1 172 ? 13.867 -26.906 -8.609 1 75.88 172 GLU B C 1
ATOM 3865 O O . GLU B 1 172 ? 14.258 -27.484 -7.586 1 75.88 172 GLU B O 1
ATOM 3870 N N . ALA B 1 173 ? 14.625 -26.688 -9.633 1 76.44 173 ALA B N 1
ATOM 3871 C CA . ALA B 1 173 ? 15.984 -27.219 -9.719 1 76.44 173 ALA B CA 1
ATOM 3872 C C . ALA B 1 173 ? 16.906 -26.516 -8.727 1 76.44 173 ALA B C 1
ATOM 3874 O O . ALA B 1 173 ? 17.844 -27.125 -8.203 1 76.44 173 ALA B O 1
ATOM 3875 N N . ASN B 1 174 ? 16.594 -25.25 -8.344 1 79.81 174 ASN B N 1
ATOM 3876 C CA . ASN B 1 174 ? 17.516 -24.438 -7.555 1 79.81 174 ASN B CA 1
ATOM 3877 C C . ASN B 1 174 ? 16.953 -24.156 -6.16 1 79.81 174 ASN B C 1
ATOM 3879 O O . ASN B 1 174 ? 17.641 -23.562 -5.32 1 79.81 174 ASN B O 1
ATOM 3883 N N . PHE B 1 175 ? 15.734 -24.625 -5.918 1 81.88 175 PHE B N 1
ATOM 3884 C CA . PHE B 1 175 ? 15.031 -24.328 -4.676 1 81.88 175 PHE B CA 1
ATOM 3885 C C . PHE B 1 175 ? 15.719 -24.984 -3.49 1 81.88 175 PHE B C 1
ATOM 3887 O O . PHE B 1 175 ? 15.953 -26.203 -3.5 1 81.88 175 PHE B O 1
ATOM 3894 N N . ASN B 1 176 ? 16.266 -24.125 -2.436 1 83.62 176 ASN B N 1
ATOM 3895 C CA . ASN B 1 176 ? 17 -24.609 -1.269 1 83.62 176 ASN B CA 1
ATOM 3896 C C . ASN B 1 176 ? 16.5 -23.953 0.014 1 83.62 176 ASN B C 1
ATOM 3898 O O . ASN B 1 176 ? 17.203 -23.141 0.623 1 83.62 176 ASN B O 1
ATOM 3902 N N . PRO B 1 177 ? 15.281 -24.391 0.46 1 85.94 177 PRO B N 1
ATOM 3903 C CA . PRO B 1 177 ? 14.75 -23.797 1.692 1 85.94 177 PRO B CA 1
ATOM 3904 C C . PRO B 1 177 ? 15.32 -24.453 2.949 1 85.94 177 PRO B C 1
ATOM 3906 O O . PRO B 1 177 ? 15.852 -25.562 2.887 1 85.94 177 PRO B O 1
ATOM 3909 N N . PRO B 1 178 ? 15.281 -23.719 4.02 1 87.44 178 PRO B N 1
ATOM 3910 C CA . PRO B 1 178 ? 15.609 -24.391 5.281 1 87.44 178 PRO B CA 1
ATOM 3911 C C . PRO B 1 178 ? 14.664 -25.547 5.598 1 87.44 178 PRO B C 1
ATOM 3913 O O . PRO B 1 178 ? 13.477 -25.484 5.258 1 87.44 178 PRO B O 1
ATOM 3916 N N . THR B 1 179 ? 15.172 -26.594 6.25 1 88.56 179 THR B N 1
ATOM 3917 C CA . THR B 1 179 ? 14.359 -27.766 6.539 1 88.56 179 THR B CA 1
ATOM 3918 C C . THR B 1 179 ? 14.164 -27.938 8.047 1 88.56 179 THR B C 1
ATOM 3920 O O . THR B 1 179 ? 13.312 -28.703 8.484 1 88.56 179 THR B O 1
ATOM 3923 N N . THR B 1 180 ? 15.023 -27.156 8.812 1 90.5 180 THR B N 1
ATOM 3924 C CA . THR B 1 180 ? 14.906 -27.234 10.266 1 90.5 180 THR B CA 1
ATOM 3925 C C . THR B 1 180 ? 14.742 -25.844 10.875 1 90.5 180 THR B C 1
ATOM 3927 O O . THR B 1 180 ? 15.07 -24.844 10.242 1 90.5 180 THR B O 1
ATOM 3930 N N . ALA B 1 181 ? 14.234 -25.828 12.102 1 88.62 181 ALA B N 1
ATOM 3931 C CA . ALA B 1 181 ? 14.07 -24.578 12.836 1 88.62 181 ALA B CA 1
ATOM 3932 C C . ALA B 1 181 ? 15.422 -23.906 13.078 1 88.62 181 ALA B C 1
ATOM 3934 O O . ALA B 1 181 ? 15.539 -22.672 13 1 88.62 181 ALA B O 1
ATOM 3935 N N . GLY B 1 182 ? 16.344 -24.719 13.367 1 89.44 182 GLY B N 1
ATOM 3936 C CA . GLY B 1 182 ? 17.672 -24.188 13.586 1 89.44 182 GLY B CA 1
ATOM 3937 C C . GLY B 1 182 ? 18.219 -23.453 12.383 1 89.44 182 GLY B C 1
ATOM 3938 O O . GLY B 1 182 ? 18.828 -22.391 12.523 1 89.44 182 GLY B O 1
ATOM 3939 N N . GLU B 1 183 ? 17.953 -23.969 11.281 1 89.81 183 GLU B N 1
ATOM 3940 C CA . GLU B 1 183 ? 18.438 -23.344 10.055 1 89.81 183 GLU B CA 1
ATOM 3941 C C . GLU B 1 183 ? 17.734 -22.016 9.812 1 89.81 183 GLU B C 1
ATOM 3943 O O . GLU B 1 183 ? 18.328 -21.078 9.289 1 89.81 183 GLU B O 1
ATOM 3948 N N . VAL B 1 184 ? 16.5 -21.969 10.203 1 90.25 184 VAL B N 1
ATOM 3949 C CA . VAL B 1 184 ? 15.719 -20.734 10.039 1 90.25 184 VAL B CA 1
ATOM 3950 C C . VAL B 1 184 ? 16.391 -19.594 10.805 1 90.25 184 VAL B C 1
ATOM 3952 O O . VAL B 1 184 ? 16.484 -18.469 10.312 1 90.25 184 VAL B O 1
ATOM 3955 N N . PHE B 1 185 ? 16.922 -19.859 11.969 1 90.81 185 PHE B N 1
ATOM 3956 C CA . PHE B 1 185 ? 17.484 -18.828 12.82 1 90.81 185 PHE B CA 1
ATOM 3957 C C . PHE B 1 185 ? 18.938 -18.547 12.461 1 90.81 185 PHE B C 1
ATOM 3959 O O . PHE B 1 185 ? 19.438 -17.453 12.688 1 90.81 185 PHE B O 1
ATOM 3966 N N . LYS B 1 186 ? 19.641 -19.469 11.797 1 87.94 186 LYS B N 1
ATOM 3967 C CA . LYS B 1 186 ? 21.078 -19.328 11.531 1 87.94 186 LYS B CA 1
ATOM 3968 C C . LYS B 1 186 ? 21.312 -18.797 10.125 1 87.94 186 LYS B C 1
ATOM 3970 O O . LYS B 1 186 ? 22.312 -18.109 9.875 1 87.94 186 LYS B O 1
ATOM 3975 N N . ARG B 1 187 ? 20.406 -19.094 9.312 1 85.38 187 ARG B N 1
ATOM 3976 C CA . ARG B 1 187 ? 20.594 -18.688 7.922 1 85.38 187 ARG B CA 1
ATOM 3977 C C . ARG B 1 187 ? 20.359 -17.203 7.742 1 85.38 187 ARG B C 1
ATOM 3979 O O . ARG B 1 187 ? 19.344 -16.672 8.195 1 85.38 187 ARG B O 1
ATOM 3986 N N . ILE B 1 188 ? 21.344 -16.578 7.219 1 79.19 188 ILE B N 1
ATOM 3987 C CA . ILE B 1 188 ? 21.234 -15.148 6.93 1 79.19 188 ILE B CA 1
ATOM 3988 C C . ILE B 1 188 ? 21.125 -14.93 5.418 1 79.19 188 ILE B C 1
ATOM 3990 O O . ILE B 1 188 ? 21.984 -15.406 4.664 1 79.19 188 ILE B O 1
ATOM 3994 N N . PHE B 1 189 ? 19.938 -14.398 5.043 1 66.81 189 PHE B N 1
ATOM 3995 C CA . PHE B 1 189 ? 19.734 -14.125 3.625 1 66.81 189 PHE B CA 1
ATOM 3996 C C . PHE B 1 189 ? 19.953 -12.641 3.328 1 66.81 189 PHE B C 1
ATOM 3998 O O . PHE B 1 189 ? 19.422 -11.781 4.031 1 66.81 189 PHE B O 1
ATOM 4005 N N . VAL B 1 190 ? 20.969 -12.375 2.486 1 59.75 190 VAL B N 1
ATOM 4006 C CA . VAL B 1 190 ? 21.078 -11.016 1.964 1 59.75 190 VAL B CA 1
ATOM 4007 C C . VAL B 1 190 ? 20.391 -10.93 0.602 1 59.75 190 VAL B C 1
ATOM 4009 O O . VAL B 1 190 ? 19.797 -9.906 0.268 1 59.75 190 VAL B O 1
ATOM 4012 N N . SER B 1 191 ? 20.531 -12.023 -0.219 1 63.12 191 SER B N 1
ATOM 4013 C CA . SER B 1 191 ? 19.953 -12.109 -1.554 1 63.12 191 SER B CA 1
ATOM 4014 C C . SER B 1 191 ? 19.594 -13.555 -1.908 1 63.12 191 SER B C 1
ATOM 4016 O O . SER B 1 191 ? 20.094 -14.492 -1.276 1 63.12 191 SER B O 1
ATOM 4018 N N . GLY B 1 192 ? 18.562 -13.734 -2.688 1 67.44 192 GLY B N 1
ATOM 4019 C CA . GLY B 1 192 ? 18.281 -15.055 -3.23 1 67.44 192 GLY B CA 1
ATOM 4020 C C . GLY B 1 192 ? 17.141 -15.766 -2.523 1 67.44 192 GLY B C 1
ATOM 4021 O O . GLY B 1 192 ? 17.016 -16.984 -2.604 1 67.44 192 GLY B O 1
ATOM 4022 N N . GLY B 1 193 ? 16.5 -15.062 -1.659 1 75.69 193 GLY B N 1
ATOM 4023 C CA . GLY B 1 193 ? 15.336 -15.688 -1.06 1 75.69 193 GLY B CA 1
ATOM 4024 C C . GLY B 1 193 ? 14.172 -15.805 -2.02 1 75.69 193 GLY B C 1
ATOM 4025 O O . GLY B 1 193 ? 14.164 -15.18 -3.08 1 75.69 193 GLY B O 1
ATOM 4026 N N . CYS B 1 194 ? 13.328 -16.812 -1.671 1 82.56 194 CYS B N 1
ATOM 4027 C CA . CYS B 1 194 ? 12.164 -17.047 -2.518 1 82.56 194 CYS B CA 1
ATOM 4028 C C . CYS B 1 194 ? 10.867 -16.812 -1.742 1 82.56 194 CYS B C 1
ATOM 4030 O O . CYS B 1 194 ? 10.812 -17.047 -0.536 1 82.56 194 CYS B O 1
ATOM 4032 N N . SER B 1 195 ? 9.844 -16.266 -2.391 1 81.69 195 SER B N 1
ATOM 4033 C CA . SER B 1 195 ? 8.469 -16.109 -1.922 1 81.69 195 SER B CA 1
ATOM 4034 C C . SER B 1 195 ? 8.328 -14.922 -0.981 1 81.69 195 SER B C 1
ATOM 4036 O O . SER B 1 195 ? 7.332 -14.805 -0.267 1 81.69 195 SER B O 1
ATOM 4038 N N . ASP B 1 196 ? 9.398 -14.219 -0.777 1 79.44 196 ASP B N 1
ATOM 4039 C CA . ASP B 1 196 ? 9.273 -12.945 -0.066 1 79.44 196 ASP B CA 1
ATOM 4040 C C . ASP B 1 196 ? 8.844 -11.828 -1.012 1 79.44 196 ASP B C 1
ATOM 4042 O O . ASP B 1 196 ? 9.617 -10.906 -1.282 1 79.44 196 ASP B O 1
ATOM 4046 N N . LEU B 1 197 ? 7.566 -12.117 -1.378 1 80.75 197 LEU B N 1
ATOM 4047 C CA . LEU B 1 197 ? 7.008 -11.242 -2.404 1 80.75 197 LEU B CA 1
ATOM 4048 C C . LEU B 1 197 ? 5.914 -10.352 -1.822 1 80.75 197 LEU B C 1
ATOM 4050 O O . LEU B 1 197 ? 5.262 -10.719 -0.846 1 80.75 197 LEU B O 1
ATOM 4054 N N . ILE B 1 198 ? 5.723 -9.133 -2.457 1 78.62 198 ILE B N 1
ATOM 4055 C CA . ILE B 1 198 ? 4.75 -8.102 -2.115 1 78.62 198 ILE B CA 1
ATOM 4056 C C . ILE B 1 198 ? 5.012 -7.594 -0.699 1 78.62 198 ILE B C 1
ATOM 4058 O O . ILE B 1 198 ? 4.473 -8.133 0.27 1 78.62 198 ILE B O 1
ATOM 4062 N N . PHE B 1 199 ? 5.766 -6.738 -0.453 1 81.19 199 PHE B N 1
ATOM 4063 C CA . PHE B 1 199 ? 6.414 -5.988 -1.521 1 81.19 199 PHE B CA 1
ATOM 4064 C C . PHE B 1 199 ? 7.93 -6.172 -1.47 1 81.19 199 PHE B C 1
ATOM 4066 O O . PHE B 1 199 ? 8.453 -6.824 -0.564 1 81.19 199 PHE B O 1
ATOM 4073 N N . SER B 1 200 ? 8.602 -5.746 -2.4 1 87.62 200 SER B N 1
ATOM 4074 C CA . SER B 1 200 ? 10.047 -5.898 -2.566 1 87.62 200 SER B CA 1
ATOM 4075 C C . SER B 1 200 ? 10.805 -5.172 -1.466 1 87.62 200 SER B C 1
ATOM 4077 O O . SER B 1 200 ? 10.57 -3.986 -1.218 1 87.62 200 SER B O 1
ATOM 4079 N N . GLY B 1 201 ? 11.719 -5.887 -0.855 1 87.75 201 GLY B N 1
ATOM 4080 C CA . GLY B 1 201 ? 12.594 -5.254 0.116 1 87.75 201 GLY B CA 1
ATOM 4081 C C . GLY B 1 201 ? 13.523 -4.23 -0.501 1 87.75 201 GLY B C 1
ATOM 4082 O O . GLY B 1 201 ? 13.797 -3.189 0.099 1 87.75 201 GLY B O 1
ATOM 4083 N N . HIS B 1 202 ? 14.031 -4.555 -1.7 1 89.5 202 HIS B N 1
ATOM 4084 C CA . HIS B 1 202 ? 14.883 -3.613 -2.414 1 89.5 202 HIS B CA 1
ATOM 4085 C C . HIS B 1 202 ? 14.172 -2.283 -2.637 1 89.5 202 HIS B C 1
ATOM 4087 O O . HIS B 1 202 ? 14.742 -1.22 -2.377 1 89.5 202 HIS B O 1
ATOM 4093 N N . MET B 1 203 ? 12.969 -2.414 -3.033 1 90.5 203 MET B N 1
ATOM 4094 C CA . MET B 1 203 ? 12.211 -1.196 -3.293 1 90.5 203 MET B CA 1
ATOM 4095 C C . MET B 1 203 ? 11.906 -0.457 -1.993 1 90.5 203 MET B C 1
ATOM 4097 O O . MET B 1 203 ? 11.922 0.775 -1.957 1 90.5 203 MET B O 1
ATOM 4101 N N . LEU B 1 204 ? 11.609 -1.234 -0.938 1 88.81 204 LEU B N 1
ATOM 4102 C CA . LEU B 1 204 ? 11.328 -0.634 0.362 1 88.81 204 LEU B CA 1
ATOM 4103 C C . LEU B 1 204 ? 12.477 0.26 0.81 1 88.81 204 LEU B C 1
ATOM 4105 O O . LEU B 1 204 ? 12.258 1.403 1.217 1 88.81 204 LEU B O 1
ATOM 4109 N N . TYR B 1 205 ? 13.672 -0.173 0.65 1 91 205 TYR B N 1
ATOM 4110 C CA . TYR B 1 205 ? 14.82 0.59 1.124 1 91 205 TYR B CA 1
ATOM 4111 C C . TYR B 1 205 ? 15.117 1.76 0.195 1 91 205 TYR B C 1
ATOM 4113 O O . TYR B 1 205 ? 15.398 2.871 0.654 1 91 205 TYR B O 1
ATOM 4121 N N . VAL B 1 206 ? 15.047 1.504 -1.069 1 92.94 206 VAL B N 1
ATOM 4122 C CA . VAL B 1 206 ? 15.32 2.578 -2.018 1 92.94 206 VAL B CA 1
ATOM 4123 C C . VAL B 1 206 ? 14.289 3.689 -1.86 1 92.94 206 VAL B C 1
ATOM 4125 O O . VAL B 1 206 ? 14.641 4.871 -1.803 1 92.94 206 VAL B O 1
ATOM 4128 N N . ILE B 1 207 ? 13.062 3.309 -1.713 1 90.25 207 ILE B N 1
ATOM 4129 C CA . ILE B 1 207 ? 12 4.297 -1.577 1 90.25 207 ILE B CA 1
ATOM 4130 C C . ILE B 1 207 ? 12.125 5.012 -0.235 1 90.25 207 ILE B C 1
ATOM 4132 O O . ILE B 1 207 ? 11.953 6.23 -0.156 1 90.25 207 ILE B O 1
ATOM 4136 N N . SER B 1 208 ? 12.391 4.281 0.832 1 89.88 208 SER B N 1
ATOM 4137 C CA . SER B 1 208 ? 12.508 4.906 2.146 1 89.88 208 SER B CA 1
ATOM 4138 C C . SER B 1 208 ? 13.648 5.914 2.178 1 89.88 208 SER B C 1
ATOM 4140 O O . SER B 1 208 ? 13.523 6.984 2.775 1 89.88 208 SER B O 1
ATOM 4142 N N . VAL B 1 209 ? 14.75 5.621 1.52 1 92.25 209 VAL B N 1
ATOM 4143 C CA . VAL B 1 209 ? 15.883 6.543 1.467 1 92.25 209 VAL B CA 1
ATOM 4144 C C . VAL B 1 209 ? 15.531 7.742 0.592 1 92.25 209 VAL B C 1
ATOM 4146 O O . VAL B 1 209 ? 15.859 8.883 0.932 1 92.25 209 VAL B O 1
ATOM 4149 N N . THR B 1 210 ? 14.906 7.473 -0.49 1 91.56 210 THR B N 1
ATOM 4150 C CA . THR B 1 210 ? 14.477 8.555 -1.364 1 91.56 210 THR B CA 1
ATOM 4151 C C . THR B 1 210 ? 13.547 9.516 -0.619 1 91.56 210 THR B C 1
ATOM 4153 O O . THR B 1 210 ? 13.711 10.734 -0.707 1 91.56 210 THR B O 1
ATOM 4156 N N . CYS B 1 211 ? 12.641 8.953 0.147 1 86.56 211 CYS B N 1
ATOM 4157 C CA . CYS B 1 211 ? 11.734 9.789 0.934 1 86.56 211 CYS B CA 1
ATOM 4158 C C . CYS B 1 211 ? 12.508 10.602 1.966 1 86.56 211 CYS B C 1
ATOM 4160 O O . CYS B 1 211 ? 12.203 11.773 2.191 1 86.56 211 CYS B O 1
ATOM 4162 N N . ALA B 1 212 ? 13.484 10.023 2.564 1 88.38 212 ALA B N 1
ATOM 4163 C CA . ALA B 1 212 ? 14.312 10.742 3.535 1 88.38 212 ALA B CA 1
ATOM 4164 C C . ALA B 1 212 ? 15.062 11.891 2.875 1 88.38 212 ALA B C 1
ATOM 4166 O O . ALA B 1 212 ? 15.125 12.992 3.418 1 88.38 212 ALA B O 1
ATOM 4167 N N . LEU B 1 213 ? 15.578 11.648 1.733 1 90.69 213 LEU B N 1
ATOM 4168 C CA . LEU B 1 213 ? 16.328 12.68 1.025 1 90.69 213 LEU B CA 1
ATOM 4169 C C . LEU B 1 213 ? 15.398 13.805 0.576 1 90.69 213 LEU B C 1
ATOM 4171 O O . LEU B 1 213 ? 15.805 14.969 0.54 1 90.69 213 LEU B O 1
ATOM 4175 N N . PHE B 1 214 ? 14.227 13.477 0.28 1 86 214 PHE B N 1
ATOM 4176 C CA . PHE B 1 214 ? 13.258 14.5 -0.1 1 86 214 PHE B CA 1
ATOM 4177 C C . PHE B 1 214 ? 12.875 15.352 1.1 1 86 214 PHE B C 1
ATOM 4179 O O . PHE B 1 214 ? 12.617 16.547 0.957 1 86 214 PHE B O 1
ATOM 4186 N N . ARG B 1 215 ? 12.898 14.789 2.238 1 82.81 215 ARG B N 1
ATOM 4187 C CA . ARG B 1 215 ? 12.508 15.5 3.453 1 82.81 215 ARG B CA 1
ATOM 4188 C C . ARG B 1 215 ? 13.633 16.422 3.932 1 82.81 215 ARG B C 1
ATOM 4190 O O . ARG B 1 215 ? 13.383 17.547 4.344 1 82.81 215 ARG B O 1
ATOM 4197 N N . TYR B 1 216 ? 14.844 15.961 3.826 1 86.69 216 TYR B N 1
ATOM 4198 C CA . TYR B 1 216 ? 15.914 16.656 4.527 1 86.69 216 TYR B CA 1
ATOM 4199 C C . TYR B 1 216 ? 16.781 17.438 3.553 1 86.69 216 TYR B C 1
ATOM 4201 O O . TYR B 1 216 ? 17.531 18.344 3.957 1 86.69 216 TYR B O 1
ATOM 4209 N N . SER B 1 217 ? 16.719 17.078 2.312 1 87.75 217 SER B N 1
ATOM 4210 C CA . SER B 1 217 ? 17.547 17.781 1.347 1 87.75 217 SER B CA 1
ATOM 4211 C C . SER B 1 217 ? 16.781 18.906 0.657 1 87.75 217 SER B C 1
ATOM 4213 O O . SER B 1 217 ? 15.602 18.75 0.346 1 87.75 217 SER B O 1
ATOM 4215 N N . CYS B 1 218 ? 17.484 20 0.401 1 85.56 218 CYS B N 1
ATOM 4216 C CA . CYS B 1 218 ? 16.922 21.109 -0.354 1 85.56 218 CYS B CA 1
ATOM 4217 C C . CYS B 1 218 ? 17.484 21.172 -1.767 1 85.56 218 CYS B C 1
ATOM 4219 O O . CYS B 1 218 ? 17.062 21.984 -2.582 1 85.56 218 CYS B O 1
ATOM 4221 N N . ASN B 1 219 ? 18.391 20.281 -2.086 1 91.56 219 ASN B N 1
ATOM 4222 C CA . ASN B 1 219 ? 19.016 20.234 -3.404 1 91.56 219 ASN B CA 1
ATOM 4223 C C . ASN B 1 219 ? 18.109 19.531 -4.422 1 91.56 219 ASN B C 1
ATOM 4225 O O . ASN B 1 219 ? 17.938 18.312 -4.359 1 91.56 219 ASN B O 1
ATOM 4229 N N . LYS B 1 220 ? 17.625 20.266 -5.398 1 93.19 220 LYS B N 1
ATOM 4230 C CA . LYS B 1 220 ? 16.703 19.734 -6.391 1 93.19 220 LYS B CA 1
ATOM 4231 C C . LYS B 1 220 ? 17.375 18.703 -7.273 1 93.19 220 LYS B C 1
ATOM 4233 O O . LYS B 1 220 ? 16.734 17.734 -7.715 1 93.19 220 LYS B O 1
ATOM 4238 N N . TYR B 1 221 ? 18.594 18.844 -7.57 1 94.94 221 TYR B N 1
ATOM 4239 C CA . TYR B 1 221 ? 19.297 17.906 -8.438 1 94.94 221 TYR B CA 1
ATOM 4240 C C . TYR B 1 221 ? 19.469 16.562 -7.758 1 94.94 221 TYR B C 1
ATOM 4242 O O . TYR B 1 221 ? 19.344 15.516 -8.398 1 94.94 221 TYR B O 1
ATOM 4250 N N . LEU B 1 222 ? 19.766 16.594 -6.465 1 94.88 222 LEU B N 1
ATOM 4251 C CA . LEU B 1 222 ? 19.875 15.344 -5.719 1 94.88 222 LEU B CA 1
ATOM 4252 C C . LEU B 1 222 ? 18.531 14.617 -5.676 1 94.88 222 LEU B C 1
ATOM 4254 O O . LEU B 1 222 ? 18.484 13.398 -5.848 1 94.88 222 LEU B O 1
ATOM 4258 N N . LYS B 1 223 ? 17.5 15.383 -5.512 1 92.62 223 LYS B N 1
ATOM 4259 C CA . LYS B 1 223 ? 16.156 14.812 -5.457 1 92.62 223 LYS B CA 1
ATOM 4260 C C . LYS B 1 223 ? 15.773 14.164 -6.785 1 92.62 223 LYS B C 1
ATOM 4262 O O . LYS B 1 223 ? 15.273 13.039 -6.816 1 92.62 223 LYS B O 1
ATOM 4267 N N . ILE B 1 224 ? 16.109 14.867 -7.895 1 94.94 224 ILE B N 1
ATOM 4268 C CA . ILE B 1 224 ? 15.797 14.336 -9.219 1 94.94 224 ILE B CA 1
ATOM 4269 C C . ILE B 1 224 ? 16.656 13.094 -9.484 1 94.94 224 ILE B C 1
ATOM 4271 O O . ILE B 1 224 ? 16.156 12.102 -10.023 1 94.94 224 ILE B O 1
ATOM 4275 N N . PHE B 1 225 ? 17.828 13.172 -9.109 1 96.94 225 PHE B N 1
ATOM 4276 C CA . PHE B 1 225 ? 18.75 12.062 -9.336 1 96.94 225 PHE B CA 1
ATOM 4277 C C . PHE B 1 225 ? 18.297 10.812 -8.602 1 96.94 225 PHE B C 1
ATOM 4279 O O . PHE B 1 225 ? 18.203 9.734 -9.188 1 96.94 225 PHE B O 1
ATOM 4286 N N . VAL B 1 226 ? 17.938 10.914 -7.336 1 95.44 226 VAL B N 1
ATOM 4287 C CA . VAL B 1 226 ? 17.547 9.742 -6.551 1 95.44 226 VAL B CA 1
ATOM 4288 C C . VAL B 1 226 ? 16.188 9.227 -7.031 1 95.44 226 VAL B C 1
ATOM 4290 O O . VAL B 1 226 ? 15.938 8.023 -7.016 1 95.44 226 VAL B O 1
ATOM 4293 N N . LEU B 1 227 ? 15.32 10.094 -7.48 1 93.62 227 LEU B N 1
ATOM 4294 C CA . LEU B 1 227 ? 14.047 9.68 -8.047 1 93.62 227 LEU B CA 1
ATOM 4295 C C . LEU B 1 227 ? 14.258 8.836 -9.297 1 93.62 227 LEU B C 1
ATOM 4297 O O . LEU B 1 227 ? 13.594 7.809 -9.477 1 93.62 227 LEU B O 1
ATOM 4301 N N . LEU B 1 228 ? 15.203 9.289 -10.117 1 95.88 228 LEU B N 1
ATOM 4302 C CA . LEU B 1 228 ? 15.508 8.539 -11.328 1 95.88 228 LEU B CA 1
ATOM 4303 C C . LEU B 1 228 ? 16.094 7.172 -10.984 1 95.88 228 LEU B C 1
ATOM 4305 O O . LEU B 1 228 ? 15.766 6.172 -11.625 1 95.88 228 LEU B O 1
ATOM 4309 N N . LEU B 1 229 ? 16.922 7.129 -9.977 1 96.5 229 LEU B N 1
ATOM 4310 C CA . LEU B 1 229 ? 17.469 5.855 -9.523 1 96.5 229 LEU B CA 1
ATOM 4311 C C . LEU B 1 229 ? 16.375 4.934 -9.023 1 96.5 229 LEU B C 1
ATOM 4313 O O . LEU B 1 229 ? 16.391 3.727 -9.273 1 96.5 229 LEU B O 1
ATOM 4317 N N . THR B 1 230 ? 15.391 5.531 -8.336 1 94.19 230 THR B N 1
ATOM 4318 C CA . THR B 1 230 ? 14.281 4.758 -7.801 1 94.19 230 THR B CA 1
ATOM 4319 C C . THR B 1 230 ? 13.445 4.16 -8.93 1 94.19 230 THR B C 1
ATOM 4321 O O . THR B 1 230 ? 13.086 2.98 -8.883 1 94.19 230 THR B O 1
ATOM 4324 N N . ILE B 1 231 ? 13.188 4.949 -9.938 1 93.75 231 ILE B N 1
ATOM 4325 C CA . ILE B 1 231 ? 12.422 4.492 -11.094 1 93.75 231 ILE B CA 1
ATOM 4326 C C . ILE B 1 231 ? 13.203 3.404 -11.828 1 93.75 231 ILE B C 1
ATOM 4328 O O . ILE B 1 231 ? 12.641 2.369 -12.195 1 93.75 231 ILE B O 1
ATOM 4332 N N . LEU B 1 232 ? 14.477 3.613 -11.992 1 95.81 232 LEU B N 1
ATOM 4333 C CA . LEU B 1 232 ? 15.336 2.639 -12.664 1 95.81 232 LEU B CA 1
ATOM 4334 C C . LEU B 1 232 ? 15.391 1.332 -11.875 1 95.81 232 LEU B C 1
ATOM 4336 O O . LEU B 1 232 ? 15.352 0.248 -12.461 1 95.81 232 LEU B O 1
ATOM 4340 N N . GLN B 1 233 ? 15.453 1.445 -10.594 1 95.56 233 GLN B N 1
ATOM 4341 C CA . GLN B 1 233 ? 15.469 0.262 -9.742 1 95.56 233 GLN B CA 1
ATOM 4342 C C . GLN B 1 233 ? 14.211 -0.576 -9.945 1 95.56 233 GLN B C 1
ATOM 4344 O O . GLN B 1 233 ? 14.281 -1.805 -10.023 1 95.56 233 GLN B O 1
ATOM 4349 N N . ALA B 1 234 ? 13.07 0.042 -10.031 1 93.44 234 ALA B N 1
ATOM 4350 C CA . ALA B 1 234 ? 11.797 -0.651 -10.242 1 93.44 234 ALA B CA 1
ATOM 4351 C C . ALA B 1 234 ? 11.812 -1.439 -11.547 1 93.44 234 ALA B C 1
ATOM 4353 O O . ALA B 1 234 ? 11.43 -2.609 -11.578 1 93.44 234 ALA B O 1
ATOM 4354 N N . PHE B 1 235 ? 12.336 -0.834 -12.562 1 94.31 235 PHE B N 1
ATOM 4355 C CA . PHE B 1 235 ? 12.375 -1.489 -13.867 1 94.31 235 PHE B CA 1
ATOM 4356 C C . PHE B 1 235 ? 13.367 -2.645 -13.859 1 94.31 235 PHE B C 1
ATOM 4358 O O . PHE B 1 235 ? 13.094 -3.707 -14.422 1 94.31 235 PHE B O 1
ATOM 4365 N N . LEU B 1 236 ? 14.445 -2.451 -13.227 1 95.06 236 LEU B N 1
ATOM 4366 C CA . LEU B 1 236 ? 15.484 -3.479 -13.242 1 95.06 236 LEU B CA 1
ATOM 4367 C C . LEU B 1 236 ? 15.047 -4.699 -12.438 1 95.06 236 LEU B C 1
ATOM 4369 O O . LEU B 1 236 ? 15.328 -5.836 -12.82 1 95.06 236 LEU B O 1
ATOM 4373 N N . ILE B 1 237 ? 14.352 -4.477 -11.344 1 92.69 237 ILE B N 1
ATOM 4374 C CA . ILE B 1 237 ? 13.906 -5.582 -10.508 1 92.69 237 ILE B CA 1
ATOM 4375 C C . ILE B 1 237 ? 12.891 -6.43 -11.266 1 92.69 237 ILE B C 1
ATOM 4377 O O . ILE B 1 237 ? 12.922 -7.66 -11.203 1 92.69 237 ILE B O 1
ATOM 4381 N N . VAL B 1 238 ? 12.016 -5.82 -12.031 1 92.5 238 VAL B N 1
ATOM 4382 C CA . VAL B 1 238 ? 11.016 -6.539 -12.805 1 92.5 238 VAL B CA 1
ATOM 4383 C C . VAL B 1 238 ? 11.672 -7.203 -14.016 1 92.5 238 VAL B C 1
ATOM 4385 O O . VAL B 1 238 ? 11.367 -8.352 -14.344 1 92.5 238 VAL B O 1
ATOM 4388 N N . ALA B 1 239 ? 12.617 -6.492 -14.594 1 93.88 239 ALA B N 1
ATOM 4389 C CA . ALA B 1 239 ? 13.305 -7.031 -15.758 1 93.88 239 ALA B CA 1
ATOM 4390 C C . ALA B 1 239 ? 14.117 -8.273 -15.391 1 93.88 239 ALA B C 1
ATOM 4392 O O . ALA B 1 239 ? 14.273 -9.18 -16.203 1 93.88 239 ALA B O 1
ATOM 4393 N N . SER B 1 240 ? 14.602 -8.32 -14.211 1 91.31 240 SER B N 1
ATOM 4394 C CA . SER B 1 240 ? 15.375 -9.469 -13.75 1 91.31 240 SER B CA 1
ATOM 4395 C C . SER B 1 240 ? 14.469 -10.609 -13.305 1 91.31 240 SER B C 1
ATOM 4397 O O . SER B 1 240 ? 14.945 -11.703 -12.984 1 91.31 240 SER B O 1
ATOM 4399 N N . ARG B 1 241 ? 13.156 -10.352 -13.219 1 90.56 241 ARG B N 1
ATOM 4400 C CA . ARG B 1 241 ? 12.148 -11.297 -12.766 1 90.56 241 ARG B CA 1
ATOM 4401 C C . ARG B 1 241 ? 12.422 -11.742 -11.328 1 90.56 241 ARG B C 1
ATOM 4403 O O . ARG B 1 241 ? 12.172 -12.898 -10.977 1 90.56 241 ARG B O 1
ATOM 4410 N N . SER B 1 242 ? 13.047 -10.789 -10.641 1 88.19 242 SER B N 1
ATOM 4411 C CA . SER B 1 242 ? 13.219 -11.039 -9.219 1 88.19 242 SER B CA 1
ATOM 4412 C C . SER B 1 242 ? 11.914 -10.828 -8.453 1 88.19 242 SER B C 1
ATOM 4414 O O . SER B 1 242 ? 11.672 -11.469 -7.43 1 88.19 242 SER B O 1
ATOM 4416 N N . HIS B 1 243 ? 11.156 -9.93 -8.945 1 90.25 243 HIS B N 1
ATOM 4417 C CA . HIS B 1 243 ? 9.852 -9.602 -8.383 1 90.25 243 HIS B CA 1
ATOM 4418 C C . HIS B 1 243 ? 8.82 -9.367 -9.477 1 90.25 243 HIS B C 1
ATOM 4420 O O . HIS B 1 243 ? 9.172 -9.055 -10.617 1 90.25 243 HIS B O 1
ATOM 4426 N N . TYR B 1 244 ? 7.609 -9.586 -9.133 1 90.88 244 TYR B N 1
ATOM 4427 C CA . TYR B 1 244 ? 6.516 -9.211 -10.023 1 90.88 244 TYR B CA 1
ATOM 4428 C C . TYR B 1 244 ? 6.316 -7.703 -10.047 1 90.88 244 TYR B C 1
ATOM 4430 O O . TYR B 1 244 ? 6.785 -6.992 -9.148 1 90.88 244 TYR B O 1
ATOM 4438 N N . SER B 1 245 ? 5.609 -7.234 -11.047 1 90.5 245 SER B N 1
ATOM 4439 C CA . SER B 1 245 ? 5.336 -5.809 -11.18 1 90.5 245 SER B CA 1
ATOM 4440 C C . SER B 1 245 ? 4.574 -5.277 -9.969 1 90.5 245 SER B C 1
ATOM 4442 O O . SER B 1 245 ? 4.809 -4.148 -9.531 1 90.5 245 SER B O 1
ATOM 4444 N N . VAL B 1 246 ? 3.705 -6.113 -9.438 1 88.38 246 VAL B N 1
ATOM 4445 C CA . VAL B 1 246 ? 2.877 -5.668 -8.32 1 88.38 246 VAL B CA 1
ATOM 4446 C C . VAL B 1 246 ? 3.75 -5.438 -7.09 1 88.38 246 VAL B C 1
ATOM 4448 O O . VAL B 1 246 ? 3.393 -4.652 -6.203 1 88.38 246 VAL B O 1
ATOM 4451 N N . ASP B 1 247 ? 4.902 -6.043 -7.031 1 88.12 247 ASP B N 1
ATOM 4452 C CA . ASP B 1 247 ? 5.809 -5.926 -5.895 1 88.12 247 ASP B CA 1
ATOM 4453 C C . ASP B 1 247 ? 6.465 -4.547 -5.852 1 88.12 247 ASP B C 1
ATOM 4455 O O . ASP B 1 247 ? 6.98 -4.129 -4.812 1 88.12 247 ASP B O 1
ATOM 4459 N N . VAL B 1 248 ? 6.523 -3.998 -7.008 1 85.19 248 VAL B N 1
ATOM 4460 C CA . VAL B 1 248 ? 7.289 -2.758 -7.105 1 85.19 248 VAL B CA 1
ATOM 4461 C C . VAL B 1 248 ? 6.34 -1.562 -7.07 1 85.19 248 VAL B C 1
ATOM 4463 O O . VAL B 1 248 ? 6.777 -0.42 -6.902 1 85.19 248 VAL B O 1
ATOM 4466 N N . VAL B 1 249 ? 5.039 -1.768 -7.363 1 68.38 249 VAL B N 1
ATOM 4467 C CA . VAL B 1 249 ? 4.086 -0.663 -7.375 1 68.38 249 VAL B CA 1
ATOM 4468 C C . VAL B 1 249 ? 3.953 -0.078 -5.973 1 68.38 249 VAL B C 1
ATOM 4470 O O . VAL B 1 249 ? 3.842 -0.819 -4.992 1 68.38 249 VAL B O 1
ATOM 4473 N N . PRO B 1 250 ? 4.422 1.186 -5.863 1 52.34 250 PRO B N 1
ATOM 4474 C CA . PRO B 1 250 ? 4.562 1.913 -4.602 1 52.34 250 PRO B CA 1
ATOM 4475 C C . PRO B 1 250 ? 3.309 1.83 -3.73 1 52.34 250 PRO B C 1
ATOM 4477 O O . PRO B 1 250 ? 2.35 2.574 -3.951 1 52.34 250 PRO B O 1
ATOM 4480 N N . ASN B 1 251 ? 2.633 0.724 -3.545 1 49.97 251 ASN B N 1
ATOM 4481 C CA . ASN B 1 251 ? 1.537 0.873 -2.594 1 49.97 251 ASN B CA 1
ATOM 4482 C C . ASN B 1 251 ? 1.965 1.671 -1.365 1 49.97 251 ASN B C 1
ATOM 4484 O O . ASN B 1 251 ? 1.162 2.404 -0.785 1 49.97 251 ASN B O 1
ATOM 4488 N N . ASP B 1 252 ? 3.258 1.532 -0.963 1 45.75 252 ASP B N 1
ATOM 4489 C CA . ASP B 1 252 ? 3.799 1.979 0.317 1 45.75 252 ASP B CA 1
ATOM 4490 C C . ASP B 1 252 ? 4.188 3.453 0.265 1 45.75 252 ASP B C 1
ATOM 4492 O O . ASP B 1 252 ? 4.566 4.039 1.283 1 45.75 252 ASP B O 1
ATOM 4496 N N . PHE B 1 253 ? 4.426 4.02 -0.936 1 41.72 253 PHE B N 1
ATOM 4497 C CA . PHE B 1 253 ? 5.219 5.246 -0.972 1 41.72 253 PHE B CA 1
ATOM 4498 C C . PHE B 1 253 ? 4.52 6.363 -0.205 1 41.72 253 PHE B C 1
ATOM 4500 O O . PHE B 1 253 ? 5.176 7.184 0.44 1 41.72 253 PHE B O 1
ATOM 4507 N N . ARG B 1 254 ? 3.338 6.523 -0.465 1 43.03 254 ARG B N 1
ATOM 4508 C CA . ARG B 1 254 ? 2.768 7.738 0.104 1 43.03 254 ARG B CA 1
ATOM 4509 C C . ARG B 1 254 ? 2.715 7.656 1.626 1 43.03 254 ARG B C 1
ATOM 4511 O O . ARG B 1 254 ? 2.773 8.68 2.311 1 43.03 254 ARG B O 1
ATOM 4518 N N . THR B 1 255 ? 2.594 6.352 2.1 1 41.94 255 THR B N 1
ATOM 4519 C CA . THR B 1 255 ? 2.648 6.188 3.549 1 41.94 255 THR B CA 1
ATOM 4520 C C . THR B 1 255 ? 4.004 6.633 4.094 1 41.94 255 THR B C 1
ATOM 4522 O O . THR B 1 255 ? 4.074 7.309 5.121 1 41.94 255 THR B O 1
ATOM 4525 N N . VAL B 1 256 ? 4.988 6.094 3.383 1 41.41 256 VAL B N 1
ATOM 4526 C CA . VAL B 1 256 ? 6.332 6.391 3.867 1 41.41 256 VAL B CA 1
ATOM 4527 C C . VAL B 1 256 ? 6.594 7.895 3.779 1 41.41 256 VAL B C 1
ATOM 4529 O O . VAL B 1 256 ? 7.176 8.484 4.691 1 41.41 256 VAL B O 1
ATOM 4532 N N . GLY B 1 257 ? 6.098 8.453 2.752 1 39.44 257 GLY B N 1
ATOM 4533 C CA . GLY B 1 257 ? 6.422 9.859 2.568 1 39.44 257 GLY B CA 1
ATOM 4534 C C . GLY B 1 257 ? 5.785 10.758 3.613 1 39.44 257 GLY B C 1
ATOM 4535 O O . GLY B 1 257 ? 6.453 11.633 4.176 1 39.44 257 GLY B O 1
ATOM 4536 N N . LYS B 1 258 ? 4.555 10.625 3.834 1 42.12 258 LYS B N 1
ATOM 4537 C CA . LYS B 1 258 ? 3.914 11.539 4.777 1 42.12 258 LYS B CA 1
ATOM 4538 C C . LYS B 1 258 ? 4.309 11.211 6.215 1 42.12 258 LYS B C 1
ATOM 4540 O O . LYS B 1 258 ? 4.367 12.102 7.066 1 42.12 258 LYS B O 1
ATOM 4545 N N . SER B 1 259 ? 4.461 9.906 6.512 1 38.12 259 SER B N 1
ATOM 4546 C CA . SER B 1 259 ? 4.945 9.609 7.855 1 38.12 259 SER B CA 1
ATOM 4547 C C . SER B 1 259 ? 6.281 10.297 8.133 1 38.12 259 SER B C 1
ATOM 4549 O O . SER B 1 259 ? 6.574 10.656 9.273 1 38.12 259 SER B O 1
ATOM 4551 N N . ILE B 1 260 ? 7 10.258 7.113 1 37.12 260 ILE B N 1
ATOM 4552 C CA . ILE B 1 260 ? 8.219 11.023 7.328 1 37.12 260 ILE B CA 1
ATOM 4553 C C . ILE B 1 260 ? 7.875 12.5 7.547 1 37.12 260 ILE B C 1
ATOM 4555 O O . ILE B 1 260 ? 8.539 13.188 8.32 1 37.12 260 ILE B O 1
ATOM 4559 N N . SER B 1 261 ? 6.773 12.836 6.836 1 33.09 261 SER B N 1
ATOM 4560 C CA . SER B 1 261 ? 6.449 14.25 6.953 1 33.09 261 SER B CA 1
ATOM 4561 C C . SER B 1 261 ? 5.598 14.523 8.188 1 33.09 261 SER B C 1
ATOM 4563 O O . SER B 1 261 ? 5.27 15.672 8.484 1 33.09 261 SER B O 1
ATOM 4565 N N . SER B 1 262 ? 4.883 13.609 8.609 1 32.38 262 SER B N 1
ATOM 4566 C CA . SER B 1 262 ? 4.078 13.961 9.773 1 32.38 262 SER B CA 1
ATOM 4567 C C . SER B 1 262 ? 4.93 14.633 10.852 1 32.38 262 SER B C 1
ATOM 4569 O O . SER B 1 262 ? 6.027 14.164 11.156 1 32.38 262 SER B O 1
ATOM 4571 N N . PRO B 1 263 ? 4.602 15.891 11.047 1 30.72 263 PRO B N 1
ATOM 4572 C CA . PRO B 1 263 ? 5.254 16.641 12.125 1 30.72 263 PRO B CA 1
ATOM 4573 C C . PRO B 1 263 ? 5.289 15.859 13.438 1 30.72 263 PRO B C 1
ATOM 4575 O O . PRO B 1 263 ? 4.27 15.75 14.125 1 30.72 263 PRO B O 1
ATOM 4578 N N . GLY B 1 264 ? 5.438 14.617 13.508 1 29.28 264 GLY B N 1
ATOM 4579 C CA . GLY B 1 264 ? 5.625 14.359 14.93 1 29.28 264 GLY B CA 1
ATOM 4580 C C . GLY B 1 264 ? 6.383 15.461 15.641 1 29.28 264 GLY B C 1
ATOM 4581 O O . GLY B 1 264 ? 5.773 16.344 16.25 1 29.28 264 GLY B O 1
ATOM 4582 N N . VAL B 1 265 ? 7.75 15.094 15.914 1 28.7 265 VAL B N 1
ATOM 4583 C CA . VAL B 1 265 ? 8.555 15.992 16.734 1 28.7 265 VAL B CA 1
ATOM 4584 C C . VAL B 1 265 ? 8.766 17.312 15.992 1 28.7 265 VAL B C 1
ATOM 4586 O O . VAL B 1 265 ? 9.328 17.344 14.898 1 28.7 265 VAL B O 1
ATOM 4589 N N . SER B 1 266 ? 7.805 18.125 15.922 1 27.48 266 SER B N 1
ATOM 4590 C CA . SER B 1 266 ? 8.234 19.484 15.57 1 27.48 266 SER B CA 1
ATOM 4591 C C . SER B 1 266 ? 9.719 19.688 15.867 1 27.48 266 SER B C 1
ATOM 4593 O O . SER B 1 266 ? 10.188 19.375 16.953 1 27.48 266 SER B O 1
ATOM 4595 N N . ASP B 1 267 ? 10.594 19.344 15.023 1 29.73 267 ASP B N 1
ATOM 4596 C CA . ASP B 1 267 ? 11.82 20.109 15.234 1 29.73 267 ASP B CA 1
ATOM 4597 C C . ASP B 1 267 ? 11.516 21.516 15.758 1 29.73 267 ASP B C 1
ATOM 4599 O O . ASP B 1 267 ? 11.086 22.391 14.992 1 29.73 267 ASP B O 1
ATOM 4603 N N . ASP B 1 268 ? 10.602 21.688 16.625 1 27.38 268 ASP B N 1
ATOM 4604 C CA . ASP B 1 268 ? 10.633 23.031 17.219 1 27.38 268 ASP B CA 1
ATOM 4605 C C . ASP B 1 268 ? 12.047 23.609 17.188 1 27.38 268 ASP B C 1
ATOM 4607 O O . ASP B 1 268 ? 13 22.938 17.594 1 27.38 268 ASP B O 1
ATOM 4611 N N . ASP B 1 269 ? 12.367 24.422 16.172 1 29.22 269 ASP B N 1
ATOM 4612 C CA . ASP B 1 269 ? 13.422 25.422 16.234 1 29.22 269 ASP B CA 1
ATOM 4613 C C . ASP B 1 269 ? 13.766 25.766 17.688 1 29.22 269 ASP B C 1
ATOM 4615 O O . ASP B 1 269 ? 13.008 26.453 18.359 1 29.22 269 ASP B O 1
ATOM 4619 N N . GLU B 1 270 ? 13.992 24.906 18.547 1 28.42 270 GLU B N 1
ATOM 4620 C CA . GLU B 1 270 ? 14.789 25.547 19.578 1 28.42 270 GLU B CA 1
ATOM 4621 C C . GLU B 1 270 ? 15.828 26.484 18.969 1 28.42 270 GLU B C 1
ATOM 4623 O O . GLU B 1 270 ? 16.688 26.062 18.203 1 28.42 270 GLU B O 1
ATOM 4628 N N . GLU B 1 271 ? 15.352 27.656 18.547 1 27.45 271 GLU B N 1
ATOM 462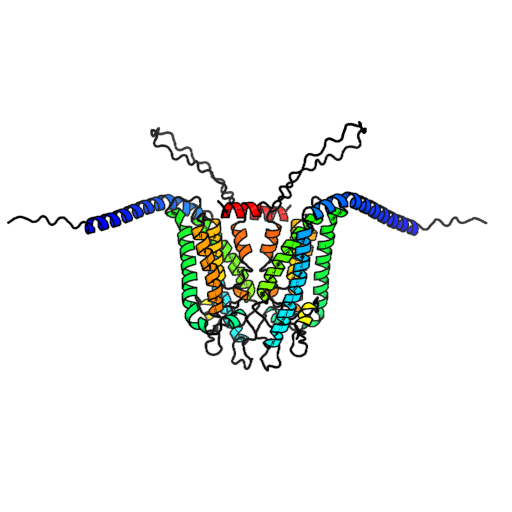9 C CA . GLU B 1 271 ? 16.281 28.766 18.359 1 27.45 271 GLU B CA 1
ATOM 4630 C C . GLU B 1 271 ? 17.531 28.609 19.219 1 27.45 271 GLU B C 1
ATOM 4632 O O . GLU B 1 271 ? 17.453 28.719 20.453 1 27.45 271 GLU B O 1
ATOM 4637 N N . TYR B 1 272 ? 18.188 27.578 19.125 1 28.17 272 TYR B N 1
ATOM 4638 C CA . TYR B 1 272 ? 19.469 27.812 19.75 1 28.17 272 TYR B CA 1
ATOM 4639 C C . TYR B 1 272 ? 20.047 29.156 19.328 1 28.17 272 TYR B C 1
ATOM 4641 O O . TYR B 1 272 ? 19.953 29.531 18.156 1 28.17 272 TYR B O 1
ATOM 4649 N N . PRO B 1 273 ? 20.047 30.062 20.234 1 27.38 273 PRO B N 1
ATOM 4650 C CA . PRO B 1 273 ? 20.672 31.344 19.922 1 27.38 273 PRO B CA 1
ATOM 4651 C C . PRO B 1 273 ? 21.875 31.203 19 1 27.38 273 PRO B C 1
ATOM 4653 O O . PRO B 1 273 ? 22.75 30.375 19.25 1 27.38 273 PRO B O 1
ATOM 4656 N N . ARG B 1 274 ? 21.625 31.297 17.703 1 30.48 274 ARG B N 1
ATOM 4657 C CA . ARG B 1 274 ? 22.75 31.484 16.797 1 30.48 274 ARG B CA 1
ATOM 4658 C C . ARG B 1 274 ? 23.812 32.375 17.422 1 30.48 274 ARG B C 1
ATOM 4660 O O . ARG B 1 274 ? 24.609 33 16.703 1 30.48 274 ARG B O 1
ATOM 4667 N N . THR B 1 275 ? 23.594 32.906 18.672 1 29.61 275 THR B N 1
ATOM 4668 C CA . THR B 1 275 ? 24.656 33.875 18.984 1 29.61 275 THR B CA 1
ATOM 4669 C C . THR B 1 275 ? 26.016 33.188 19 1 29.61 275 THR B C 1
ATOM 4671 O O . THR B 1 275 ? 26.266 32.344 19.859 1 29.61 275 THR B O 1
ATOM 4674 N N . VAL B 1 276 ? 26.453 32.844 17.875 1 29.69 276 VAL B N 1
ATOM 4675 C CA . VAL B 1 276 ? 27.906 32.625 17.906 1 29.69 276 VAL B CA 1
ATOM 4676 C C . VAL B 1 276 ? 28.562 33.75 18.719 1 29.69 276 VAL B C 1
ATOM 4678 O O . VAL B 1 276 ? 28.297 34.938 18.484 1 29.69 276 VAL B O 1
ATOM 4681 N N . PRO B 1 277 ? 28.906 33.469 20 1 29.16 277 PRO B N 1
ATOM 4682 C CA . PRO B 1 277 ? 29.641 34.531 20.719 1 29.16 277 PRO B CA 1
ATOM 4683 C C . PRO B 1 277 ? 30.688 35.219 19.859 1 29.16 277 PRO B C 1
ATOM 4685 O O . PRO B 1 277 ? 31.422 34.562 19.109 1 29.16 277 PRO B O 1
ATOM 4688 N N . SER B 1 278 ? 30.297 36.312 19.266 1 27.89 278 SER B N 1
ATOM 4689 C CA . SER B 1 278 ? 31.422 37.125 18.797 1 27.89 278 SER B CA 1
ATOM 4690 C C . SER B 1 278 ? 32.562 37.094 19.797 1 27.89 278 SER B C 1
ATOM 4692 O O . SER B 1 278 ? 32.344 37 21 1 27.89 278 SER B O 1
ATOM 4694 N N . SER B 1 279 ? 33.688 36.594 19.484 1 29.59 279 SER B N 1
ATOM 4695 C CA . SER B 1 279 ? 34.969 36.594 20.234 1 29.59 279 SER B CA 1
ATOM 4696 C C . SER B 1 279 ? 35.125 37.875 21.062 1 29.59 279 SER B C 1
ATOM 4698 O O . SER B 1 279 ? 36.219 38.344 21.266 1 29.59 279 SER B O 1
ATOM 4700 N N . GLY B 1 280 ? 33.969 38.688 21.375 1 28 280 GLY B N 1
ATOM 4701 C CA . GLY B 1 280 ? 34.469 39.781 22.188 1 28 280 GLY B CA 1
ATOM 4702 C C . GLY B 1 280 ? 35.125 39.312 23.469 1 28 280 GLY B C 1
ATOM 4703 O O . GLY B 1 280 ? 35.031 38.156 23.828 1 28 280 GLY B O 1
ATOM 4704 N N . THR B 1 281 ? 35.781 40.219 24.266 1 31.86 281 THR B N 1
ATOM 4705 C CA . THR B 1 281 ? 36.594 40.188 25.5 1 31.86 281 THR B CA 1
ATOM 4706 C C . THR B 1 281 ? 35.844 39.438 26.594 1 31.86 281 THR B C 1
ATOM 4708 O O . THR B 1 281 ? 34.656 39.688 26.828 1 31.86 281 THR B O 1
ATOM 4711 N N . ALA B 1 282 ? 36.281 38.219 27.141 1 34.59 282 ALA B N 1
ATOM 4712 C CA . ALA B 1 282 ? 36.062 37.219 28.172 1 34.59 282 ALA B CA 1
ATOM 4713 C C . ALA B 1 282 ? 35.656 37.875 29.5 1 34.59 282 ALA B C 1
ATOM 4715 O O . ALA B 1 282 ? 36.531 38.219 30.297 1 34.59 282 ALA B O 1
ATOM 4716 N N . LYS B 1 283 ? 34.781 38.938 29.594 1 32.19 283 LYS B N 1
ATOM 4717 C CA . LYS B 1 283 ? 34.625 39.188 31.031 1 32.19 283 LYS B CA 1
ATOM 4718 C C . LYS B 1 283 ? 34.094 37.969 31.75 1 32.19 283 LYS B C 1
ATOM 4720 O O . LYS B 1 283 ? 33.281 37.188 31.188 1 32.19 283 LYS B O 1
ATOM 4725 N N . SER B 1 284 ? 34.625 37.375 32.844 1 29.97 284 SER B N 1
ATOM 4726 C CA . SER B 1 284 ? 34.625 36.281 33.812 1 29.97 284 SER B CA 1
ATOM 4727 C C . SER B 1 284 ? 33.188 36.031 34.312 1 29.97 284 SER B C 1
ATOM 4729 O O . SER B 1 284 ? 33.031 35.406 35.375 1 29.97 284 SER B O 1
ATOM 4731 N N . GLY B 1 285 ? 32.125 36.656 33.812 1 29.7 285 GLY B N 1
ATOM 4732 C CA . GLY B 1 285 ? 30.969 36.5 34.656 1 29.7 285 GLY B CA 1
ATOM 4733 C C . GLY B 1 285 ? 30.453 35.062 34.688 1 29.7 285 GLY B C 1
ATOM 4734 O O . GLY B 1 285 ? 30.766 34.281 33.781 1 29.7 285 GLY B O 1
ATOM 4735 N N . LYS B 1 286 ? 29.984 34.531 35.875 1 34.12 286 LYS B N 1
ATOM 4736 C CA . LYS B 1 286 ? 29.578 33.188 36.344 1 34.12 286 LYS B CA 1
ATOM 4737 C C . LYS B 1 286 ? 28.547 32.594 35.406 1 34.12 286 LYS B C 1
ATOM 4739 O O . LYS B 1 286 ? 27.625 33.25 34.969 1 34.12 286 LYS B O 1
ATOM 4744 N N . PRO B 1 287 ? 28.844 31.422 34.719 1 30.33 287 PRO B N 1
ATOM 4745 C CA . PRO B 1 287 ? 27.969 30.719 33.812 1 30.33 287 PRO B CA 1
ATOM 4746 C C . PRO B 1 287 ? 26.578 30.438 34.375 1 30.33 287 PRO B C 1
ATOM 4748 O O . PRO B 1 287 ? 26.453 29.938 35.5 1 30.33 287 PRO B O 1
ATOM 4751 N N . ARG B 1 288 ? 25.625 31.328 34.156 1 31.06 288 ARG B N 1
ATOM 4752 C CA . ARG B 1 288 ? 24.25 31.047 34.594 1 31.06 288 ARG B CA 1
ATOM 4753 C C . ARG B 1 288 ? 23.844 29.625 34.25 1 31.06 288 ARG B C 1
ATOM 4755 O O . ARG B 1 288 ? 24.109 29.141 33.156 1 31.06 288 ARG B O 1
ATOM 4762 N N . LYS B 1 289 ? 23.562 28.734 35.25 1 29.75 289 LYS B N 1
ATOM 4763 C CA . LYS B 1 289 ? 23 27.375 35.25 1 29.75 289 LYS B CA 1
ATOM 4764 C C . LYS B 1 289 ? 21.812 27.266 34.312 1 29.75 289 LYS B C 1
ATOM 4766 O O . LYS B 1 289 ? 20.875 28.062 34.406 1 29.75 289 LYS B O 1
ATOM 4771 N N . ILE B 1 290 ? 22.031 26.828 33.062 1 27.97 290 ILE B N 1
ATOM 4772 C CA . ILE B 1 290 ? 20.984 26.453 32.094 1 27.97 290 ILE B CA 1
ATOM 4773 C C . ILE B 1 290 ? 19.922 25.609 32.781 1 27.97 290 ILE B C 1
ATOM 4775 O O . ILE B 1 290 ? 20.25 24.578 33.406 1 27.97 290 ILE B O 1
ATOM 4779 N N . SER B 1 291 ? 18.875 26.203 33.375 1 24.75 291 SER B N 1
ATOM 4780 C CA . SER B 1 291 ? 17.719 25.516 33.938 1 24.75 291 SER B CA 1
ATOM 4781 C C . SER B 1 291 ? 17.344 24.297 33.125 1 24.75 291 SER B C 1
ATOM 4783 O O . SER B 1 291 ? 17.688 24.203 31.938 1 24.75 291 SER B O 1
ATOM 4785 N N . SER B 1 292 ? 16.891 23.203 33.812 1 26.12 292 SER B N 1
ATOM 4786 C CA . SER B 1 292 ? 16.469 21.844 33.5 1 26.12 292 SER B CA 1
ATOM 4787 C C . SER B 1 292 ? 15.492 21.828 32.312 1 26.12 292 SER B C 1
ATOM 4789 O O . SER B 1 292 ? 14.492 22.547 32.312 1 26.12 292 SER B O 1
ATOM 4791 N N . VAL B 1 293 ? 16.016 21.734 31.172 1 27.2 293 VAL B N 1
ATOM 4792 C CA . VAL B 1 293 ? 15.234 21.391 29.984 1 27.2 293 VAL B CA 1
ATOM 4793 C C . VAL B 1 293 ? 14.219 20.312 30.312 1 27.2 293 VAL B C 1
ATOM 4795 O O . VAL B 1 293 ? 14.586 19.234 30.797 1 27.2 293 VAL B O 1
ATOM 4798 N N . SER B 1 294 ? 13.031 20.688 30.906 1 24.78 294 SER B N 1
ATOM 4799 C CA . SER B 1 294 ? 11.969 19.703 31.078 1 24.78 294 SER B CA 1
ATOM 4800 C C . SER B 1 294 ? 11.82 18.828 29.844 1 24.78 294 SER B C 1
ATOM 4802 O O . SER B 1 294 ? 11.602 19.328 28.734 1 24.78 294 SER B O 1
ATOM 4804 N N . THR B 1 295 ? 12.578 17.828 29.75 1 26.12 295 THR B N 1
ATOM 4805 C CA . THR B 1 295 ? 12.539 16.719 28.812 1 26.12 295 THR B CA 1
ATOM 4806 C C . THR B 1 295 ? 11.133 16.141 28.703 1 26.12 295 THR B C 1
ATOM 4808 O O . THR B 1 295 ? 10.852 15.062 29.25 1 26.12 295 THR B O 1
ATOM 4811 N N . ARG B 1 296 ? 10.109 16.938 28.984 1 28.14 296 ARG B N 1
ATOM 4812 C CA . ARG B 1 296 ? 8.828 16.25 28.812 1 28.14 296 ARG B CA 1
ATOM 4813 C C . ARG B 1 296 ? 8.688 15.695 27.406 1 28.14 296 ARG B C 1
ATOM 4815 O O . ARG B 1 296 ? 8.234 16.391 26.5 1 28.14 296 ARG B O 1
ATOM 4822 N N . THR B 1 297 ? 9.719 14.992 26.984 1 28.61 297 THR B N 1
ATOM 4823 C CA . THR B 1 297 ? 9.773 14.328 25.688 1 28.61 297 THR B CA 1
ATOM 4824 C C . THR B 1 297 ? 8.68 13.273 25.578 1 28.61 297 THR B C 1
ATOM 4826 O O . THR B 1 297 ? 8.727 12.422 24.688 1 28.61 297 THR B O 1
ATOM 4829 N N . SER B 1 298 ? 7.902 13.133 26.641 1 28.8 298 SER B N 1
ATOM 4830 C CA . SER B 1 298 ? 7.023 12.016 26.312 1 28.8 298 SER B CA 1
ATOM 4831 C C . SER B 1 298 ? 6.262 12.273 25.016 1 28.8 298 SER B C 1
ATOM 4833 O O . SER B 1 298 ? 5.816 13.398 24.766 1 28.8 298 SER B O 1
ATOM 4835 N N . PRO B 1 299 ? 6.566 11.523 24.078 1 29.56 299 PRO B N 1
ATOM 4836 C CA . PRO B 1 299 ? 5.922 11.758 22.797 1 29.56 299 PRO B CA 1
ATOM 4837 C C . PRO B 1 299 ? 4.43 12.047 22.922 1 29.56 299 PRO B C 1
ATOM 4839 O O . PRO B 1 299 ? 3.727 11.375 23.672 1 29.56 299 PRO B O 1
ATOM 4842 N N . ASP B 1 300 ? 4.09 13.211 22.766 1 30.98 300 ASP B N 1
ATOM 4843 C CA . ASP B 1 300 ? 2.734 13.742 22.891 1 30.98 300 ASP B CA 1
ATOM 4844 C C . ASP B 1 300 ? 1.717 12.805 22.25 1 30.98 300 ASP B C 1
ATOM 4846 O O . ASP B 1 300 ? 0.542 12.797 22.625 1 30.98 300 ASP B O 1
ATOM 4850 N N . TRP B 1 301 ? 2.23 12.039 21.359 1 30.89 301 TRP B N 1
ATOM 4851 C CA . TRP B 1 301 ? 1.203 11.203 20.734 1 30.89 301 TRP B CA 1
ATOM 4852 C C . TRP B 1 301 ? 0.687 10.164 21.719 1 30.89 301 TRP B C 1
ATOM 4854 O O . TRP B 1 301 ? -0.463 9.727 21.625 1 30.89 301 TRP B O 1
ATOM 4864 N N . VAL B 1 302 ? 1.543 9.727 22.641 1 31.28 302 VAL B N 1
ATOM 4865 C CA . VAL B 1 302 ? 1.036 8.844 23.688 1 31.28 302 VAL B CA 1
ATOM 4866 C C . VAL B 1 302 ? 0.004 9.578 24.531 1 31.28 302 VAL B C 1
ATOM 4868 O O . VAL B 1 302 ? -1.015 9.008 24.922 1 31.28 302 VAL B O 1
ATOM 4871 N N . HIS B 1 303 ? 0.243 10.766 24.766 1 32.09 303 HIS B N 1
ATOM 4872 C CA . HIS B 1 303 ? -0.73 11.5 25.578 1 32.09 303 HIS B CA 1
ATOM 4873 C C . HIS B 1 303 ? -1.987 11.812 24.766 1 32.09 303 HIS B C 1
ATOM 4875 O O . HIS B 1 303 ? -3.102 11.703 25.281 1 32.09 303 HIS B O 1
ATOM 4881 N N . GLU B 1 304 ? -1.862 12.219 23.594 1 32.03 304 GLU B N 1
ATOM 4882 C CA . GLU B 1 304 ? -3.074 12.461 22.812 1 32.03 304 GLU B CA 1
ATOM 4883 C C . GLU B 1 304 ? -3.828 11.164 22.531 1 32.03 304 GLU B C 1
ATOM 4885 O O . GLU B 1 304 ? -5.059 11.133 22.578 1 32.03 304 GLU B O 1
ATOM 4890 N N . PHE B 1 305 ? -3.172 10.086 22.266 1 29.36 305 PHE B N 1
ATOM 4891 C CA . PHE B 1 305 ? -3.838 8.789 22.266 1 29.36 305 PHE B CA 1
ATOM 4892 C C . PHE B 1 305 ? -4.449 8.508 23.641 1 29.36 305 PHE B C 1
ATOM 4894 O O . PHE B 1 305 ? -5.582 8.031 23.734 1 29.36 305 PHE B O 1
ATOM 4901 N N . ARG B 1 306 ? -3.793 8.836 24.688 1 29.33 306 ARG B N 1
ATOM 4902 C CA . ARG B 1 306 ? -4.363 8.703 26.016 1 29.33 306 ARG B CA 1
ATOM 4903 C C . ARG B 1 306 ? -5.523 9.68 26.219 1 29.33 306 ARG B C 1
ATOM 4905 O O . ARG B 1 306 ? -6.516 9.344 26.859 1 29.33 306 ARG B O 1
ATOM 4912 N N . ARG B 1 307 ? -5.391 10.844 25.844 1 32.38 307 ARG B N 1
ATOM 4913 C CA . ARG B 1 307 ? -6.48 11.797 26.062 1 32.38 307 ARG B CA 1
ATOM 4914 C C . ARG B 1 307 ? -7.695 11.43 25.203 1 32.38 307 ARG B C 1
ATOM 4916 O O . ARG B 1 307 ? -8.836 11.602 25.641 1 32.38 307 ARG B O 1
ATOM 4923 N N . THR B 1 308 ? -7.5 11.086 24 1 29.03 308 THR B N 1
ATOM 4924 C CA . THR B 1 308 ? -8.688 10.734 23.234 1 29.03 308 THR B CA 1
ATOM 4925 C C . THR B 1 308 ? -9.328 9.461 23.781 1 29.03 308 THR B C 1
ATOM 4927 O O . THR B 1 308 ? -10.555 9.32 23.766 1 29.03 308 THR B O 1
ATOM 4930 N N . VAL B 1 309 ? -8.5 8.555 24.141 1 26.5 309 VAL B N 1
ATOM 4931 C CA . VAL B 1 309 ? -9.141 7.391 24.75 1 26.5 309 VAL B CA 1
ATOM 4932 C C . VAL B 1 309 ? -9.664 7.758 26.141 1 26.5 309 VAL B C 1
ATOM 4934 O O . VAL B 1 309 ? -10.68 7.219 26.578 1 26.5 309 VAL B O 1
ATOM 4937 N N . TYR B 1 310 ? -8.852 8.508 26.922 1 26.67 310 TYR B N 1
ATOM 4938 C CA . TYR B 1 310 ? -9.336 8.703 28.281 1 26.67 310 TYR B CA 1
ATOM 4939 C C . TYR B 1 310 ? -10.297 9.883 28.344 1 26.67 310 TYR B C 1
ATOM 4941 O O . TYR B 1 310 ? -10.945 10.102 29.375 1 26.67 310 TYR B O 1
ATOM 4949 N N . ASN B 1 311 ? -10.234 10.812 27.531 1 26.59 311 ASN B N 1
ATOM 4950 C CA . ASN B 1 311 ? -11.367 11.711 27.75 1 26.59 311 ASN B CA 1
ATOM 4951 C C . ASN B 1 311 ? -12.594 11.273 26.953 1 26.59 311 ASN B C 1
ATOM 4953 O O . ASN B 1 311 ? -12.484 10.938 25.766 1 26.59 311 ASN B O 1
#

InterPro domains:
  IPR025749 Sphingomyelin synthase-like domain [PF14360] (193-249)
  IPR045221 Sphingomyelin synthase-like [PTHR21290] (13-249)

Nearest PDB structures (foldseek):
  6wzb-assembly1_B  TM=2.702E-01  e=4.914E+00  Pyrococcus horikoshii OT3
  6wzb-assembly1_B  TM=2.723E-01  e=6.111E+00  Pyrococcus horikoshii OT3

=== Feature glossary ===
A reading guide for the features in this record.

Start from the sequence.

  · Sequence gives the chain of amino acids in standard one-letter code (A=alanine, C=cysteine, …, Y=tyrosine), read N→C. It is the only feature that is directly encoded by the gene; all structural features are derived from the folded form of this sequence.

Fold it, and you get atomic coordinates and the backbone conformation that goes with them.

  · Structure coordinates are given as an mmCIF _atom_site loop: one row per atom with element, residue name, chain id, sequence number, and x/y/z position in Å. Only the four main-chain atoms per residue are included here; side chains are omitted to keep the record compact.

  · Backbone dihedral angles. Every residue except chain termini has a φ (preceding-C → N → Cα → C) and a ψ (N → Cα → C → next-N). They are reported in degrees following the IUPAC sign convention. Secondary structure is essentially a statement about which (φ, ψ) basin each residue occupies.

  · Eight-state secondary structure (DSSP): H is the canonical α-helix, G the tighter 3₁₀-helix, I the wider π-helix; E/B are β-structure, T and S are turns and bends, and '-' is everything else. DSSP derives these from the pattern of main-chain N–H···O=C hydrogen bonds, not from the sequence.

  · SS3 is a coarse helix/strand/coil call (letters a/b/c) made by the P-SEA algorithm from inter-Cα distances and dihedrals. It is less detailed than DSSP but needs only Cα positions.

Summarize the fold with a handful of shape descriptors and a per-residue structural alphabet.

  · Radius of gyration (Rg) is the root-mean-square distance of Cα atoms from their centroid — a single number for overall size and compactness. A globular domain of N residues has Rg ≈ 2.2·N^0.38 Å; an extended or disordered chain has a much larger Rg. The Cα contact count is the number of residue pairs whose Cα atoms are within 8 Å and are more than four positions apart in sequence — a standard proxy for tertiary packing density. The bounding box is the smallest axis-aligned box enclosing all Cα atoms.

  · 3Di is Foldseek's structural alphabet. Each residue is assigned one of twenty discrete states based on how its Cα sits relative to its spatial (not sequential) neighbors. Aligning 3Di strings finds structural homologs roughly as well as full 3D superposition, but orders of magnitude faster.

  · Solvent-accessible surface area (SASA) is the area in Å² traced out by the centre of a 1.4 Å probe sphere (a water molecule) rolled over the protein's van der Waals surface (Shrake–Rupley / Lee–Richards construction). Buried residues have near-zero SASA; fully exposed residues can exceed 200 Å². The total SASA scales roughly with the number of surface residues.

Ask how reliable the model is.

  · For AlphaFold models, the B-factor field carries pLDDT — the model's own estimate of local accuracy on a 0–100 scale. Regions with pLDDT<50 should be treated as essentially unmodeled; they often correspond to intrinsically disordered segments.

  · For experimental (PDB) structures, the B-factor (temperature factor) quantifies the positional spread of each atom in the crystal — a combination of thermal vibration and static disorder — in units of Å². High B-factors mark flexible loops or poorly resolved regions; low B-factors mark the rigid, well-ordered core.

  · Predicted Aligned Error (PAE) is an AlphaFold confidence matrix: entry (i, j) is the expected error in the position of residue j, in ångströms, when the prediction is superimposed on the true structure at residue i. Low PAE within a block of residues means that block is internally rigid and well-predicted; high PAE between two blocks means their relative placement is uncertain even if each block individually is confident.

Place it in context: what it resembles, what it is annotated as, and how it looks.

  · Structural nearest neighbors (via Foldseek easy-search vs the PDB). Reported per hit: target PDB id, E-value, and alignment TM-score. A TM-score above ~0.5 is the conventional threshold for 'same fold'.

  · Functional annotations link the protein to curated databases. InterPro entries identify conserved domains and families by matching the sequence against member-database signatures (Pfam, PROSITE, CDD, …). Gene Ontology (GO) terms describe molecular function, biological process, and cellular component in a controlled vocabulary. CATH places the structure in a hierarchical fold classification (Class/Architecture/Topology/Homologous-superfamily). The organism is the source species.

  · The contact map is a binary N×N matrix image: pixel (i, j) is dark where Cα_i and Cα_j are within 8 Å and |i−j|>4. Because the |i−j|>4 filter removes local helical contacts, off-diagonal stripes parallel to the main diagonal indicate parallel β-sheets; stripes perpendicular to it indicate antiparallel β-sheets. The Ramachandran plot scatters every residue's (φ, ψ) pair against the sterically allowed regions. The PAE heatmap renders the predicted-aligned-error matrix.

  · Six rendered views show the 3D structure from the faces of a cube — i.e. along ±x, ±y, ±z. Rendering representation is drawn randomly per protein from cartoon (secondary-structure ribbons), sticks (backbone bonds), or molecular surface; coloring is either N→C rainbow (blue at the N-terminus through red at the C-terminus) or one color per chain.